Protein AF-A0A1Y4DHF7-F1 (afdb_monomer_lite)

pLDDT: mean 82.24, std 18.3, range [27.48, 97.81]

Secondary structure (DSSP, 8-state):
-----PPP-------THHHHHHHHHHHHHHHHHHHHHHHHHHTTTS-S--TTSPP-HHHHHHHHHHHHHHHHHHHHHHHHHHHHHHHHHHHHHHHHHHHHHHHHHHHHHHHHHHHHHHHHHHHHHHHHHHHHHHHTT-B-TTS-B--HHHHHHHHHHH------S-HHHHHHHHHHHHHHHTGGGHHHHHHHHHHHHHHHHHHHTS---HHHHHHHHHHHHTT--HHHHHHHHHHHHSGGGGGGHHHHHHTTGGGG--GGGSGGGGGGBGGGTSSB-GGGHHHHHHHHHHHHHHHHHHHHHHHHHSS-EEEEEEETTTEEEEEEE-TTS-EEEEEEEE--S--TT---HHHHHHHHS-HHHHHHHHHHHHHHHHTSGGGGTTT-TTTS-TTTSPEE---EEE--TT-TT-SEEEEEEEE-SSPPP-SHHHHHS-----------------------

Foldseek 3Di:
DDDDDDDPPDPPPPPCVVVVVVVVVVVVVVLVVVLVVVVVVLCVPDDPDDPPDDDPPVSVVVNVVVCCVSVVVVVVVVVVVVVVVVVVVVVVVVVVVVVVVVVVVVVVVVVVVVVLVVVLVVVLVVLVVQLVVLQQVDADPVRHTDGLQNNLLNLLLPQDAADPDPLVVSLVVLLVSSCVSCVVCVVSLLSNLVSVLVSLVSLVPRPDDPVVSLVSLVVVLVPADLSNLLSLSSLCLDPNNVSVLVSCQVSVSNLQHLVCSRSSNVCCEVNNPRQQDPVCSNVVSNVLSVVLVVLQVQLVCLQVPLAKDKDWDDQALFWIWIWIAHSQQFKIKIKIFGQDPDCPPRPRPVSVRVNRGDPVSVQVCVVSSVCCQFCCQSHCPQQNPPPDDPVFHKDKDRWDWDQDPPDNRGRIMTMIMIGGPHRTDRGPVCVVDPPDPPPPPDDDPDDDDDDDDDDD

Sequence (456 aa):
MASEIKPQNGHQTERPLSFLGRHLNWTIIALIVLLLLCAVAFFWKSPLFCWDCAIDAGRWGQFGDFVGGTLGTFLTFLSIVLLYKTFEAQREANELTRLSNAQIDEENKLQVEWEKGRQFEEKFHTLLALYREAAHAYKDRNGNPCTVDEFVIETLTVCEFNNRDKYLKSTNAACRTFFANVRGSLPTINTHMRLLYQLLSLLSESELDEKSERVYAKSLRGQLSDMELVLIRYNCWRKVGENMRPLVAKYNIMKHLPLLNLLEYRKYTEMGGGSIPNDYIGLLSDELVLWRREISHLFKMACDTDEQQEQVMSYGSLFDVKFSVSDDCRDYEIMLIQKKNSKVGIKDEVAKLLFDISDEDMKGLLSEFHREVFDLANFNEWNNIEDLEQSEKPTYGSISIEHPSGIRECYKRISFNVKGNKPLNVSYYQVEFPKAEPQDDELVAEECFGNESIID

Radius of gyration: 44.73 Å; chains: 1; bounding box: 103×54×133 Å

Structure (mmCIF, N/CA/C/O backbone):
data_AF-A0A1Y4DHF7-F1
#
_entry.id   AF-A0A1Y4DHF7-F1
#
loop_
_atom_site.group_PDB
_atom_site.id
_atom_site.type_symbol
_atom_site.label_atom_id
_atom_site.label_alt_id
_atom_site.label_comp_id
_atom_site.label_asym_id
_atom_site.label_entity_id
_atom_site.label_seq_id
_atom_site.pdbx_PDB_ins_code
_atom_site.Cartn_x
_atom_site.Cartn_y
_atom_site.Cartn_z
_atom_site.occupancy
_atom_site.B_iso_or_equiv
_atom_site.auth_seq_id
_atom_site.auth_comp_id
_atom_site.auth_asym_id
_atom_site.auth_atom_id
_atom_site.pdbx_PDB_model_num
ATOM 1 N N . MET A 1 1 ? 30.268 -18.643 -16.684 1.00 37.53 1 MET A N 1
ATOM 2 C CA . MET A 1 1 ? 30.472 -19.796 -17.585 1.00 37.53 1 MET A CA 1
ATOM 3 C C . MET A 1 1 ? 30.902 -19.249 -18.934 1.00 37.53 1 MET A C 1
ATOM 5 O O . MET A 1 1 ? 30.054 -18.807 -19.691 1.00 37.53 1 MET A O 1
ATOM 9 N N . ALA A 1 2 ? 32.208 -19.176 -19.187 1.00 36.00 2 ALA A N 1
ATOM 10 C CA . ALA A 1 2 ? 32.733 -18.805 -20.496 1.00 36.00 2 ALA A CA 1
ATOM 11 C C . ALA A 1 2 ? 32.876 -20.096 -21.307 1.00 36.00 2 ALA A C 1
ATOM 13 O O . ALA A 1 2 ? 33.770 -20.896 -21.040 1.00 36.00 2 ALA A O 1
ATOM 14 N N . SER A 1 3 ? 31.935 -20.353 -22.213 1.00 33.53 3 SER A N 1
ATOM 15 C CA . SER A 1 3 ? 32.041 -21.457 -23.162 1.00 33.53 3 SER A CA 1
ATOM 16 C C . SER A 1 3 ? 33.001 -21.054 -24.276 1.00 33.53 3 SER A C 1
ATOM 18 O O . SER A 1 3 ? 32.707 -20.151 -25.059 1.00 33.53 3 SER A O 1
ATOM 20 N N . GLU A 1 4 ? 34.145 -21.731 -24.327 1.00 35.97 4 GLU A N 1
ATOM 21 C CA . GLU A 1 4 ? 35.061 -21.727 -25.462 1.00 35.97 4 GLU A CA 1
ATOM 22 C C . GLU A 1 4 ? 34.300 -22.050 -26.753 1.00 35.97 4 GLU A C 1
ATOM 24 O O . GLU A 1 4 ? 33.707 -23.121 -26.909 1.00 35.97 4 GLU A O 1
ATOM 29 N N . ILE A 1 5 ? 34.333 -21.114 -27.698 1.00 36.91 5 ILE A N 1
ATOM 30 C CA . ILE A 1 5 ? 33.835 -21.322 -29.052 1.00 36.91 5 ILE A CA 1
ATOM 31 C C . ILE A 1 5 ? 34.838 -22.240 -29.759 1.00 36.91 5 ILE A C 1
ATOM 33 O O . ILE A 1 5 ? 35.915 -21.814 -30.175 1.00 36.91 5 ILE A O 1
ATOM 37 N N . LYS A 1 6 ? 34.492 -23.526 -29.887 1.00 33.28 6 LYS A N 1
ATOM 38 C CA . LYS A 1 6 ? 35.169 -24.440 -30.816 1.00 33.28 6 LYS A CA 1
ATOM 39 C C . LYS A 1 6 ? 34.969 -23.925 -32.247 1.00 33.28 6 LYS A C 1
ATOM 41 O O . LYS A 1 6 ? 33.822 -23.687 -32.630 1.00 33.28 6 LYS A O 1
ATOM 46 N N . PRO A 1 7 ? 36.024 -23.825 -33.072 1.00 32.12 7 PRO A N 1
ATOM 47 C CA . PRO A 1 7 ? 35.845 -23.554 -34.488 1.00 32.12 7 PRO A CA 1
ATOM 48 C C . PRO A 1 7 ? 35.156 -24.764 -35.127 1.00 32.12 7 PRO A C 1
ATOM 50 O O . PRO A 1 7 ? 35.644 -25.893 -35.038 1.00 32.12 7 PRO A O 1
ATOM 53 N N . GLN A 1 8 ? 33.991 -24.540 -35.737 1.00 36.97 8 GLN A N 1
ATOM 54 C CA . GLN A 1 8 ? 33.349 -25.547 -36.572 1.00 36.97 8 GLN A CA 1
ATOM 55 C C . GLN A 1 8 ? 34.284 -25.906 -37.730 1.00 36.97 8 GLN A C 1
ATOM 57 O O . GLN A 1 8 ? 34.798 -25.036 -38.433 1.00 36.97 8 GLN A O 1
ATOM 62 N N . ASN A 1 9 ? 34.490 -27.211 -37.907 1.00 37.25 9 ASN A N 1
ATOM 63 C CA . ASN A 1 9 ? 35.179 -27.806 -39.041 1.00 37.25 9 ASN A CA 1
ATOM 64 C C . ASN A 1 9 ? 34.478 -27.390 -40.340 1.00 37.25 9 ASN A C 1
ATOM 66 O O . ASN A 1 9 ? 33.489 -27.999 -40.745 1.00 37.25 9 ASN A O 1
ATOM 70 N N . GLY A 1 10 ? 34.999 -26.353 -40.992 1.00 31.62 10 GLY A N 1
ATOM 71 C CA . GLY A 1 10 ? 34.633 -26.023 -42.358 1.00 31.62 10 GLY A CA 1
ATOM 72 C C . GLY A 1 10 ? 35.025 -27.181 -43.267 1.00 31.62 10 GLY A C 1
ATOM 73 O O . GLY A 1 10 ? 36.198 -27.556 -43.332 1.00 31.62 10 GLY A O 1
ATOM 74 N N . HIS A 1 11 ? 34.038 -27.749 -43.958 1.00 35.88 11 HIS A N 1
ATOM 75 C CA . HIS A 1 11 ? 34.257 -28.586 -45.127 1.00 35.88 11 HIS A CA 1
ATOM 76 C C . HIS A 1 11 ? 35.340 -27.941 -46.002 1.00 35.88 11 HIS A C 1
ATOM 78 O O . HIS A 1 11 ? 35.167 -26.833 -46.508 1.00 35.88 11 HIS A O 1
ATOM 84 N N . GLN A 1 12 ? 36.460 -28.642 -46.186 1.00 38.84 12 GLN A N 1
ATOM 85 C CA . GLN A 1 12 ? 37.405 -28.365 -47.262 1.00 38.84 12 GLN A CA 1
ATOM 86 C C . GLN A 1 12 ? 36.722 -28.700 -48.594 1.00 38.84 12 GLN A C 1
ATOM 88 O O . GLN A 1 12 ? 37.008 -29.710 -49.227 1.00 38.84 12 GLN A O 1
ATOM 93 N N . THR A 1 13 ? 35.788 -27.861 -49.033 1.00 39.22 13 THR A N 1
ATOM 94 C CA . THR A 1 13 ? 35.526 -27.702 -50.460 1.00 39.22 13 THR A CA 1
ATOM 95 C C . THR A 1 13 ? 36.787 -27.089 -51.039 1.00 39.22 13 THR A C 1
ATOM 97 O O . THR A 1 13 ? 37.113 -25.936 -50.747 1.00 39.22 13 THR A O 1
ATOM 100 N N . GLU A 1 14 ? 37.549 -27.893 -51.781 1.00 40.44 14 GLU A N 1
ATOM 101 C CA . GLU A 1 14 ? 38.684 -27.426 -52.567 1.00 40.44 14 GLU A CA 1
ATOM 102 C C . GLU A 1 14 ? 38.293 -26.125 -53.272 1.00 40.44 14 GLU A C 1
ATOM 104 O O . GLU A 1 14 ? 37.372 -26.092 -54.091 1.00 40.44 14 GLU A O 1
ATOM 109 N N . ARG A 1 15 ? 38.942 -25.017 -52.895 1.00 45.00 15 ARG A N 1
ATOM 110 C CA . ARG A 1 15 ? 38.626 -23.712 -53.474 1.00 45.00 15 ARG A CA 1
ATOM 111 C C . ARG A 1 15 ? 38.821 -23.810 -54.995 1.00 45.00 15 ARG A C 1
ATOM 113 O O . ARG A 1 15 ? 39.913 -24.199 -55.421 1.00 45.00 15 ARG A O 1
ATOM 120 N N . PRO A 1 16 ? 37.875 -23.333 -55.825 1.00 46.91 16 PRO A N 1
ATOM 121 C CA . PRO A 1 16 ? 38.015 -23.294 -57.289 1.00 46.91 16 PRO A CA 1
ATOM 122 C C . PRO A 1 16 ? 39.190 -22.413 -57.772 1.00 46.91 16 PRO A C 1
ATOM 124 O O . PRO A 1 16 ? 39.477 -22.334 -58.967 1.00 46.91 16 PRO A O 1
ATOM 127 N N . LEU A 1 17 ? 39.899 -21.762 -56.841 1.00 46.59 17 LEU A N 1
ATOM 128 C CA . LEU A 1 17 ? 41.127 -21.003 -57.064 1.00 46.59 17 LEU A CA 1
ATOM 129 C C . LEU A 1 17 ? 42.261 -21.848 -57.679 1.00 46.59 17 LEU A C 1
ATOM 131 O O . LEU A 1 17 ? 43.033 -21.323 -58.480 1.00 46.59 17 LEU A O 1
ATOM 135 N N . SER A 1 18 ? 42.367 -23.141 -57.345 1.00 52.00 18 SER A N 1
ATOM 136 C CA . SER A 1 18 ? 43.465 -24.004 -57.823 1.00 52.00 18 SER A CA 1
ATOM 137 C C . SER A 1 18 ? 43.284 -24.475 -59.272 1.00 52.00 18 SER A C 1
ATOM 139 O O . SER A 1 18 ? 44.271 -24.709 -59.972 1.00 52.00 18 SER A O 1
ATOM 141 N N . PHE A 1 19 ? 42.036 -24.578 -59.738 1.00 52.19 19 PHE A N 1
ATOM 142 C CA . PHE A 1 19 ? 41.693 -24.994 -61.097 1.00 52.19 19 PHE A CA 1
ATOM 143 C C . PHE A 1 19 ? 41.923 -23.850 -62.094 1.00 52.19 19 PHE A C 1
ATOM 145 O O . PHE A 1 19 ? 42.627 -24.015 -63.090 1.00 52.19 19 PHE A O 1
ATOM 152 N N . LEU A 1 20 ? 41.433 -22.646 -61.782 1.00 54.75 20 LEU A N 1
ATOM 153 C CA . LEU A 1 20 ? 41.546 -21.488 -62.675 1.00 54.75 20 LEU A CA 1
ATOM 154 C C . LEU A 1 20 ? 42.985 -20.962 -62.799 1.00 54.75 20 LEU A C 1
ATOM 156 O O . LEU A 1 20 ? 43.418 -20.636 -63.900 1.00 54.75 20 LEU A O 1
ATOM 160 N N . GLY A 1 21 ? 43.754 -20.939 -61.703 1.00 60.59 21 GLY A N 1
ATOM 161 C CA . GLY A 1 21 ? 45.168 -20.538 -61.737 1.00 60.59 21 GLY A CA 1
ATOM 162 C C . GLY A 1 21 ? 46.035 -21.487 -62.573 1.00 60.59 21 GLY A C 1
ATOM 163 O O . GLY A 1 21 ? 46.952 -21.051 -63.268 1.00 60.59 21 GLY A O 1
ATOM 164 N N . ARG A 1 22 ? 45.699 -22.784 -62.582 1.00 59.19 22 ARG A N 1
ATOM 165 C CA . ARG A 1 22 ? 46.377 -23.786 -63.413 1.00 59.19 22 ARG A CA 1
ATOM 166 C C . ARG A 1 22 ? 46.102 -23.540 -64.899 1.00 59.19 22 ARG A C 1
ATOM 168 O O . ARG A 1 22 ? 47.039 -23.580 -65.687 1.00 59.19 22 ARG A O 1
ATOM 175 N N . HIS A 1 23 ? 44.863 -23.215 -65.274 1.00 65.31 23 HIS A N 1
ATOM 176 C CA . HIS A 1 23 ? 44.493 -22.904 -66.661 1.00 65.31 23 HIS A CA 1
ATOM 177 C C . HIS A 1 23 ? 44.976 -21.527 -67.137 1.00 65.31 23 HIS A C 1
ATOM 179 O O . HIS A 1 23 ? 45.352 -21.397 -68.301 1.00 65.31 23 HIS A O 1
ATOM 185 N N . LEU A 1 24 ? 45.064 -20.535 -66.248 1.00 68.31 24 LEU A N 1
ATOM 186 C CA . LEU A 1 24 ? 45.599 -19.210 -66.568 1.00 68.31 24 LEU A CA 1
ATOM 187 C C . LEU A 1 24 ? 47.053 -19.295 -67.066 1.00 68.31 24 LEU A C 1
ATOM 189 O O . LEU A 1 24 ? 47.391 -18.718 -68.099 1.00 68.31 24 LEU A O 1
ATOM 193 N N . ASN A 1 25 ? 47.885 -20.112 -66.415 1.00 71.12 25 ASN A N 1
ATOM 194 C CA . ASN A 1 25 ? 49.271 -20.338 -66.837 1.00 71.12 25 ASN A CA 1
ATOM 195 C C . ASN A 1 25 ? 49.364 -20.959 -68.242 1.00 71.12 25 ASN A C 1
ATOM 197 O O . ASN A 1 25 ? 50.170 -20.515 -69.057 1.00 71.12 25 ASN A O 1
ATOM 201 N N . TRP A 1 26 ? 48.503 -21.930 -68.566 1.00 71.75 26 TRP A N 1
ATOM 202 C CA . TRP A 1 26 ? 48.449 -22.530 -69.906 1.00 71.75 26 TRP A CA 1
ATOM 203 C C . TRP A 1 26 ? 47.971 -21.543 -70.979 1.00 71.75 26 TRP A C 1
ATOM 205 O O . TRP A 1 26 ? 48.506 -21.551 -72.086 1.00 71.75 26 TRP A O 1
ATOM 215 N N . THR A 1 27 ? 47.023 -20.655 -70.659 1.00 70.25 27 THR A N 1
ATOM 216 C CA . THR A 1 27 ? 46.568 -19.614 -71.600 1.00 70.25 27 THR A CA 1
ATOM 217 C C . THR A 1 27 ? 47.642 -18.564 -71.890 1.00 70.25 27 THR A C 1
ATOM 219 O O . THR A 1 27 ? 47.784 -18.147 -73.037 1.00 70.25 27 THR A O 1
ATOM 222 N N . ILE A 1 28 ? 48.453 -18.195 -70.892 1.00 73.12 28 ILE A N 1
ATOM 223 C CA . ILE A 1 28 ? 49.596 -17.285 -71.068 1.00 73.12 28 ILE A CA 1
ATOM 224 C C . ILE A 1 28 ? 50.657 -17.935 -71.967 1.00 73.12 28 ILE A C 1
ATOM 226 O O . ILE A 1 28 ? 51.155 -17.300 -72.894 1.00 73.12 28 ILE A O 1
ATOM 230 N N . ILE A 1 29 ? 50.964 -19.218 -71.745 1.00 78.12 29 ILE A N 1
ATOM 231 C CA . ILE A 1 29 ? 51.913 -19.972 -72.578 1.00 78.12 29 ILE A CA 1
ATOM 232 C C . ILE A 1 29 ? 51.409 -20.071 -74.025 1.00 78.12 29 ILE A C 1
ATOM 234 O O . ILE A 1 29 ? 52.171 -19.814 -74.956 1.00 78.12 29 ILE A O 1
ATOM 238 N N . ALA A 1 30 ? 50.126 -20.377 -74.232 1.00 75.44 30 ALA A N 1
ATOM 239 C CA . ALA A 1 30 ? 49.526 -20.443 -75.564 1.00 75.44 30 ALA A CA 1
ATOM 240 C C . ALA A 1 30 ? 49.574 -19.090 -76.302 1.00 75.44 30 ALA A C 1
ATOM 242 O O . ALA A 1 30 ? 49.862 -19.058 -77.498 1.00 75.44 30 ALA A O 1
ATOM 243 N N . LEU A 1 31 ? 49.366 -17.974 -75.593 1.00 73.88 31 LEU A N 1
ATOM 244 C CA . LEU A 1 31 ? 49.475 -16.620 -76.147 1.00 73.88 31 LEU A CA 1
ATOM 245 C C . LEU A 1 31 ? 50.912 -16.284 -76.574 1.00 73.88 31 LEU A C 1
ATOM 247 O O . LEU A 1 31 ? 51.122 -15.736 -77.655 1.00 73.88 31 LEU A O 1
ATOM 251 N N . ILE A 1 32 ? 51.902 -16.635 -75.747 1.00 77.38 32 ILE A N 1
ATOM 252 C CA . ILE A 1 32 ? 53.325 -16.430 -76.054 1.00 77.38 32 ILE A CA 1
ATOM 253 C C . ILE A 1 32 ? 53.720 -17.231 -77.298 1.00 77.38 32 ILE A C 1
ATOM 255 O O . ILE A 1 32 ? 54.396 -16.702 -78.179 1.00 77.38 32 ILE A O 1
ATOM 259 N N . VAL A 1 33 ? 53.264 -18.481 -77.403 1.00 78.75 33 VAL A N 1
ATOM 260 C CA . VAL A 1 33 ? 53.519 -19.345 -78.566 1.00 78.75 33 VAL A CA 1
ATOM 261 C C . VAL A 1 33 ? 52.843 -18.801 -79.829 1.00 78.75 33 VAL A C 1
ATOM 263 O O . VAL A 1 33 ? 53.464 -18.801 -80.891 1.00 78.75 33 VAL A O 1
ATOM 266 N N . LEU A 1 34 ? 51.615 -18.284 -79.727 1.00 75.75 34 LEU A N 1
ATOM 267 C CA . LEU A 1 34 ? 50.904 -17.646 -80.839 1.00 75.75 34 LEU A CA 1
ATOM 268 C C . LEU A 1 34 ? 51.626 -16.375 -81.322 1.00 75.75 34 LEU A C 1
ATOM 270 O O . LEU A 1 34 ? 51.841 -16.213 -82.520 1.00 75.75 34 LEU A O 1
ATOM 274 N N . LEU A 1 35 ? 52.066 -15.511 -80.402 1.00 73.31 35 LEU A N 1
ATOM 275 C CA . LEU A 1 35 ? 52.858 -14.316 -80.723 1.00 73.31 35 LEU A CA 1
ATOM 276 C C . LEU A 1 35 ? 54.194 -14.676 -81.392 1.00 73.31 35 LEU A C 1
ATOM 278 O O . LEU A 1 35 ? 54.585 -14.023 -82.357 1.00 73.31 35 LEU A O 1
ATOM 282 N N . LEU A 1 36 ? 54.863 -15.738 -80.930 1.00 73.81 36 LEU A N 1
ATOM 283 C CA . LEU A 1 36 ? 56.094 -16.266 -81.532 1.00 73.81 36 LEU A CA 1
ATOM 284 C C . LEU A 1 36 ? 55.864 -16.808 -82.948 1.00 73.81 36 LEU A C 1
ATOM 286 O O . LEU A 1 36 ? 56.624 -16.479 -83.855 1.00 73.81 36 LEU A O 1
ATOM 290 N N . LEU A 1 37 ? 54.810 -17.598 -83.162 1.00 70.69 37 LEU A N 1
ATOM 291 C CA . LEU A 1 37 ? 54.444 -18.118 -84.485 1.00 70.69 37 LEU A CA 1
ATOM 292 C C . LEU A 1 37 ? 54.114 -16.990 -85.470 1.00 70.69 37 LEU A C 1
ATOM 294 O O . LEU A 1 37 ? 54.525 -17.040 -86.629 1.00 70.69 37 LEU A O 1
ATOM 298 N N . CYS A 1 38 ? 53.429 -15.946 -85.012 1.00 65.69 38 CYS A N 1
ATOM 299 C CA . CYS A 1 38 ? 53.100 -14.786 -85.835 1.00 65.69 38 CYS A CA 1
ATOM 300 C C . CYS A 1 38 ? 54.312 -13.887 -86.108 1.00 65.69 38 CYS A C 1
ATOM 302 O O . CYS A 1 38 ? 54.440 -13.377 -87.219 1.00 65.69 38 CYS A O 1
ATOM 304 N N . ALA A 1 39 ? 55.247 -13.754 -85.161 1.00 67.75 39 ALA A N 1
ATOM 305 C CA . ALA A 1 39 ? 56.538 -13.114 -85.414 1.00 67.75 39 ALA A CA 1
ATOM 306 C C . ALA A 1 39 ? 57.329 -13.877 -86.491 1.00 67.75 39 ALA A C 1
ATOM 308 O O . ALA A 1 39 ? 57.835 -13.271 -87.432 1.00 67.75 39 ALA A O 1
ATOM 309 N N . VAL A 1 40 ? 57.368 -15.212 -86.420 1.00 68.94 40 VAL A N 1
ATOM 310 C CA . VAL A 1 40 ? 57.998 -16.062 -87.448 1.00 68.94 40 VAL A CA 1
ATOM 311 C C . VAL A 1 40 ? 57.313 -15.902 -88.812 1.00 68.94 40 VAL A C 1
ATOM 313 O O . VAL A 1 40 ? 58.001 -15.800 -89.826 1.00 68.94 40 VAL A O 1
ATOM 316 N N . ALA A 1 41 ? 55.980 -15.816 -88.853 1.00 64.62 41 ALA A N 1
ATOM 317 C CA . ALA A 1 41 ? 55.231 -15.551 -90.083 1.00 64.62 41 ALA A CA 1
ATOM 318 C C . ALA A 1 41 ? 55.496 -14.144 -90.657 1.00 64.62 41 ALA A C 1
ATOM 320 O O . ALA A 1 41 ? 55.590 -13.995 -91.872 1.00 64.62 41 ALA A O 1
ATOM 321 N N . PHE A 1 42 ? 55.687 -13.125 -89.812 1.00 63.03 42 PHE A N 1
ATOM 322 C CA . PHE A 1 42 ? 56.064 -11.765 -90.228 1.00 63.03 42 PHE A CA 1
ATOM 323 C C . PHE A 1 42 ? 57.474 -11.705 -90.844 1.00 63.03 42 PHE A C 1
ATOM 325 O O . PHE A 1 42 ? 57.710 -10.962 -91.79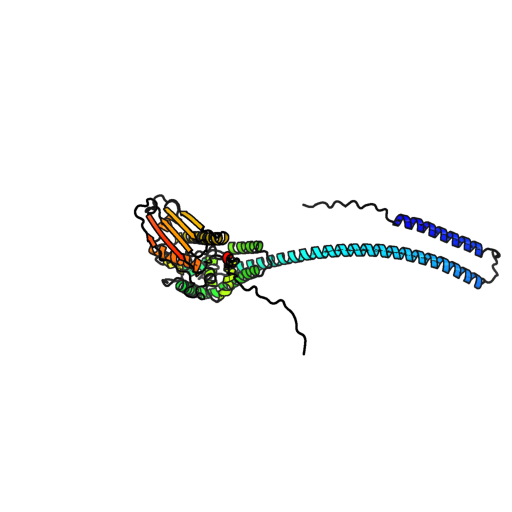7 1.00 63.03 42 PHE A O 1
ATOM 332 N N . PHE A 1 43 ? 58.405 -12.533 -90.357 1.00 62.16 43 PHE A N 1
ATOM 333 C CA . PHE A 1 43 ? 59.742 -12.693 -90.946 1.00 62.16 43 PHE A CA 1
ATOM 334 C C . PHE A 1 43 ? 59.772 -13.615 -92.176 1.00 62.16 43 PHE A C 1
ATOM 336 O O . PHE A 1 43 ? 60.800 -13.713 -92.856 1.00 62.16 43 PHE A O 1
ATOM 343 N N . TRP A 1 44 ? 58.661 -14.271 -92.515 1.00 59.66 44 TRP A N 1
ATOM 344 C CA . TRP A 1 44 ? 58.598 -15.175 -93.656 1.00 59.66 44 TRP A CA 1
ATOM 345 C C . TRP A 1 44 ? 58.656 -14.379 -94.972 1.00 59.66 44 TRP A C 1
ATOM 347 O O . TRP A 1 44 ? 57.719 -13.673 -95.334 1.00 59.66 44 TRP A O 1
ATOM 357 N N . LYS A 1 45 ? 59.773 -14.518 -95.706 1.00 50.88 45 LYS A N 1
ATOM 358 C CA . LYS A 1 45 ? 60.127 -13.789 -96.949 1.00 50.88 45 LYS A CA 1
ATOM 359 C C . LYS A 1 45 ? 60.469 -12.289 -96.808 1.00 50.88 45 LYS A C 1
ATOM 361 O O . LYS A 1 45 ? 60.364 -11.555 -97.791 1.00 50.88 45 LYS A O 1
ATOM 366 N N . SER A 1 46 ? 60.971 -11.834 -95.659 1.00 53.47 46 SER A N 1
ATOM 367 C CA . SER A 1 46 ? 61.619 -10.511 -95.552 1.00 53.47 46 SER A CA 1
ATOM 368 C C . SER A 1 46 ? 63.156 -10.650 -95.511 1.00 53.47 46 SER A C 1
ATOM 370 O O . SER A 1 46 ? 63.646 -11.556 -94.834 1.00 53.47 46 SER A O 1
ATOM 372 N N . PRO A 1 47 ? 63.948 -9.820 -96.225 1.00 55.81 47 PRO A N 1
ATOM 373 C CA . PRO A 1 47 ? 65.406 -9.837 -96.108 1.00 55.81 47 PRO A CA 1
ATOM 374 C C . PRO A 1 47 ? 65.824 -9.429 -94.689 1.00 55.81 47 PRO A C 1
ATOM 376 O O . PRO A 1 47 ? 65.350 -8.437 -94.143 1.00 55.81 47 PRO A O 1
ATOM 379 N N . LEU A 1 48 ? 66.703 -10.230 -94.090 1.00 51.38 48 LEU A N 1
ATOM 380 C CA . LEU A 1 48 ? 66.929 -10.289 -92.645 1.00 51.38 48 LEU A CA 1
ATOM 381 C C . LEU A 1 48 ? 67.599 -9.061 -92.008 1.00 51.38 48 LEU A C 1
ATOM 383 O O . LEU A 1 48 ? 67.684 -9.052 -90.790 1.00 51.38 48 LEU A O 1
ATOM 387 N N . PHE A 1 49 ? 68.063 -8.057 -92.763 1.00 50.84 49 PHE A N 1
ATOM 388 C CA . PHE A 1 49 ? 68.598 -6.784 -92.243 1.00 50.84 49 PHE A CA 1
ATOM 389 C C . PHE A 1 49 ? 69.029 -5.882 -93.419 1.00 50.84 49 PHE A C 1
ATOM 391 O O . PHE A 1 49 ? 69.828 -6.313 -94.247 1.00 50.84 49 PHE A O 1
ATOM 398 N N . CYS A 1 50 ? 68.553 -4.633 -93.496 1.00 50.16 50 CYS A N 1
ATOM 399 C CA . CYS A 1 50 ? 69.083 -3.613 -94.414 1.00 50.16 50 CYS A CA 1
ATOM 400 C C . CYS A 1 50 ? 68.979 -2.237 -93.732 1.00 50.16 50 CYS A C 1
ATOM 402 O O . CYS A 1 50 ? 67.872 -1.766 -93.489 1.00 50.16 50 CYS A O 1
ATOM 404 N N . TRP A 1 51 ? 70.113 -1.614 -93.386 1.00 52.66 51 TRP A N 1
ATOM 405 C CA . TRP A 1 51 ? 70.163 -0.363 -92.599 1.00 52.66 51 TRP A CA 1
ATOM 406 C C . TRP A 1 51 ? 69.750 0.901 -93.378 1.00 52.66 51 TRP A C 1
ATOM 408 O O . TRP A 1 51 ? 69.520 1.933 -92.760 1.00 52.66 51 TRP A O 1
ATOM 418 N N . ASP A 1 52 ? 69.586 0.799 -94.702 1.00 51.22 52 ASP A N 1
ATOM 419 C CA . ASP A 1 52 ? 69.241 1.918 -95.598 1.00 51.22 52 ASP A CA 1
ATOM 420 C C . ASP A 1 52 ? 67.831 1.813 -96.220 1.00 51.22 52 ASP A C 1
ATOM 422 O O . ASP A 1 52 ? 67.515 2.500 -97.191 1.00 51.22 52 ASP A O 1
ATOM 426 N N . CYS A 1 53 ? 66.956 0.944 -95.702 1.00 56.97 53 CYS A N 1
ATOM 427 C CA . CYS A 1 53 ? 65.571 0.836 -96.177 1.00 56.97 53 CYS A CA 1
ATOM 428 C C . CYS A 1 53 ? 64.605 1.591 -95.257 1.00 56.97 53 CYS A C 1
ATOM 430 O O . CYS A 1 53 ? 64.589 1.371 -94.047 1.00 56.97 53 CYS A O 1
ATOM 432 N N . ALA A 1 54 ? 63.758 2.446 -95.838 1.00 59.41 54 ALA A N 1
ATOM 433 C CA . ALA A 1 54 ? 62.661 3.074 -95.111 1.00 59.41 54 ALA A CA 1
ATOM 434 C C . ALA A 1 54 ? 61.714 1.990 -94.569 1.00 59.41 54 ALA A C 1
ATOM 436 O O . ALA A 1 54 ? 61.313 1.086 -95.304 1.00 59.41 54 ALA A O 1
ATOM 437 N N . ILE A 1 55 ? 61.369 2.077 -93.282 1.00 61.53 55 ILE A N 1
ATOM 438 C CA . ILE A 1 55 ? 60.387 1.189 -92.654 1.00 61.53 55 ILE A CA 1
ATOM 439 C C . ILE A 1 55 ? 59.080 1.308 -93.446 1.00 61.53 55 ILE A C 1
ATOM 441 O O . ILE A 1 55 ? 58.518 2.398 -93.550 1.00 61.53 55 ILE A O 1
ATOM 445 N N . ASP A 1 56 ? 58.601 0.196 -94.011 1.00 66.19 56 ASP A N 1
ATOM 446 C CA . ASP A 1 56 ? 57.303 0.147 -94.682 1.00 66.19 56 ASP A CA 1
ATOM 447 C C . ASP A 1 56 ? 56.206 0.369 -93.633 1.00 66.19 56 ASP A C 1
ATOM 449 O O . ASP A 1 56 ? 55.827 -0.537 -92.882 1.00 66.19 56 ASP A O 1
ATOM 453 N N . ALA A 1 57 ? 55.731 1.614 -93.564 1.00 69.50 57 ALA A N 1
ATOM 454 C CA . ALA A 1 57 ? 54.716 2.058 -92.621 1.00 69.50 57 ALA A CA 1
ATOM 455 C C . ALA A 1 57 ? 53.431 1.215 -92.700 1.00 69.50 57 ALA A C 1
ATOM 457 O O . ALA A 1 57 ? 52.766 1.041 -91.681 1.00 69.50 57 ALA A O 1
ATOM 458 N N . GLY A 1 58 ? 53.102 0.635 -93.864 1.00 72.88 58 GLY A N 1
ATOM 459 C CA . GLY A 1 58 ? 51.936 -0.234 -94.026 1.00 72.88 58 GLY A CA 1
ATOM 460 C C . GLY A 1 58 ? 52.108 -1.588 -93.338 1.00 72.88 58 GLY A C 1
ATOM 461 O O . GLY A 1 58 ? 51.214 -2.033 -92.620 1.00 72.88 58 GLY A O 1
ATOM 462 N N . ARG A 1 59 ? 53.275 -2.228 -93.487 1.00 68.88 59 ARG A N 1
ATOM 463 C CA . ARG A 1 59 ? 53.582 -3.507 -92.809 1.00 68.88 59 ARG A CA 1
ATOM 464 C C . ARG A 1 59 ? 53.749 -3.340 -91.304 1.00 68.88 59 ARG A C 1
ATOM 466 O O . ARG A 1 59 ? 53.315 -4.201 -90.542 1.00 68.88 59 ARG A O 1
ATOM 473 N N . TRP A 1 60 ? 54.359 -2.234 -90.879 1.00 72.69 60 TRP A N 1
ATOM 474 C CA . TRP A 1 60 ? 54.480 -1.903 -89.460 1.00 72.69 60 TRP A CA 1
ATOM 475 C C . TRP A 1 60 ? 53.111 -1.611 -88.829 1.00 72.69 60 TRP A C 1
ATOM 477 O O . TRP A 1 60 ? 52.840 -2.075 -87.723 1.00 72.69 60 TRP A O 1
ATOM 487 N N . GLY A 1 61 ? 52.219 -0.937 -89.567 1.00 74.12 61 GLY A N 1
ATOM 488 C CA . GLY A 1 61 ? 50.816 -0.753 -89.188 1.00 74.12 61 GLY A CA 1
ATOM 489 C C . GLY A 1 61 ? 50.072 -2.079 -89.016 1.00 74.12 61 GLY A C 1
ATOM 490 O O . GLY A 1 61 ? 49.520 -2.326 -87.952 1.00 74.12 61 GLY A O 1
ATOM 491 N N . GLN A 1 62 ? 50.157 -2.988 -89.994 1.00 75.88 62 GLN A N 1
ATOM 492 C CA . GLN A 1 62 ? 49.511 -4.312 -89.927 1.00 75.88 62 GLN A CA 1
ATOM 493 C C . GLN A 1 62 ? 50.023 -5.187 -88.771 1.00 75.88 62 GLN A C 1
ATOM 495 O O . GLN A 1 62 ? 49.256 -5.939 -88.168 1.00 75.88 62 GLN A O 1
ATOM 500 N N . PHE A 1 63 ? 51.314 -5.096 -88.440 1.00 73.50 63 PHE A N 1
ATOM 501 C CA . PHE A 1 63 ? 51.870 -5.763 -87.262 1.00 73.50 63 PHE A CA 1
ATOM 502 C C . PHE A 1 63 ? 51.328 -5.156 -85.961 1.00 73.50 63 PHE A C 1
ATOM 504 O O . PHE A 1 63 ? 50.927 -5.893 -85.059 1.00 73.50 63 PHE A O 1
ATOM 511 N N . GLY A 1 64 ? 51.266 -3.823 -85.886 1.00 76.06 64 GLY A N 1
ATOM 512 C CA . GLY A 1 64 ? 50.628 -3.103 -84.785 1.00 76.06 64 GLY A CA 1
ATOM 513 C C . GLY A 1 64 ? 49.164 -3.507 -84.593 1.00 76.06 64 GLY A C 1
ATOM 514 O O . GLY A 1 64 ? 48.764 -3.782 -83.464 1.00 76.06 64 GLY A O 1
ATOM 515 N N . ASP A 1 65 ? 48.402 -3.645 -85.681 1.00 77.88 65 ASP A N 1
ATOM 516 C CA . ASP A 1 65 ? 47.001 -4.084 -85.665 1.00 77.88 65 ASP A CA 1
ATOM 517 C C . ASP A 1 65 ? 46.854 -5.524 -85.150 1.00 77.88 65 ASP A C 1
ATOM 519 O O . ASP A 1 65 ? 45.962 -5.820 -84.353 1.00 77.88 65 ASP A O 1
ATOM 523 N N . PHE A 1 66 ? 47.756 -6.430 -85.543 1.00 75.25 66 PHE A N 1
ATOM 524 C CA . PHE A 1 66 ? 47.741 -7.820 -85.084 1.00 75.25 66 PHE A CA 1
ATOM 525 C C . PHE A 1 66 ? 48.101 -7.957 -83.599 1.00 75.25 66 PHE A C 1
ATOM 527 O O . PHE A 1 66 ? 47.398 -8.642 -82.845 1.00 75.25 66 PHE A O 1
ATOM 534 N N . VAL A 1 67 ? 49.191 -7.311 -83.168 1.00 76.69 67 VAL A N 1
ATOM 535 C CA . VAL A 1 67 ? 49.616 -7.314 -81.761 1.00 76.69 67 VAL A CA 1
ATOM 536 C C . VAL A 1 67 ? 48.553 -6.632 -80.908 1.00 76.69 67 VAL A C 1
ATOM 538 O O . VAL A 1 67 ? 48.159 -7.187 -79.885 1.00 76.69 67 VAL A O 1
ATOM 541 N N . GLY A 1 68 ? 48.030 -5.490 -81.355 1.00 78.44 68 GLY A N 1
ATOM 542 C CA . GLY A 1 68 ? 46.947 -4.766 -80.695 1.00 78.44 68 GLY A CA 1
ATOM 543 C C . GLY A 1 68 ? 45.667 -5.593 -80.576 1.00 78.44 68 GLY A C 1
ATOM 544 O O . GLY A 1 68 ? 45.095 -5.670 -79.491 1.00 78.44 68 GLY A O 1
ATOM 545 N N . GLY A 1 69 ? 45.250 -6.281 -81.643 1.00 81.25 69 GLY A N 1
ATOM 546 C CA . GLY A 1 69 ? 44.054 -7.129 -81.649 1.00 81.25 69 GLY A CA 1
ATOM 547 C C . GLY A 1 69 ? 44.187 -8.379 -80.776 1.00 81.25 69 GLY A C 1
ATOM 548 O O . GLY A 1 69 ? 43.289 -8.692 -79.991 1.00 81.25 69 GLY A O 1
ATOM 549 N N . THR A 1 70 ? 45.325 -9.075 -80.851 1.00 77.81 70 THR A N 1
ATOM 550 C CA . THR A 1 70 ? 45.573 -10.309 -80.083 1.00 77.81 70 THR A CA 1
ATOM 551 C C . THR A 1 70 ? 45.769 -10.009 -78.599 1.00 77.81 70 THR A C 1
ATOM 553 O O . THR A 1 70 ? 45.124 -10.625 -77.746 1.00 77.81 70 THR A O 1
ATOM 556 N N . LEU A 1 71 ? 46.618 -9.026 -78.279 1.00 79.56 71 LEU A N 1
ATOM 557 C CA . LEU A 1 71 ? 46.864 -8.605 -76.902 1.00 79.56 71 LEU A CA 1
ATOM 558 C C . LEU A 1 71 ? 45.612 -7.965 -76.297 1.00 79.56 71 LEU A C 1
ATOM 560 O O . LEU A 1 71 ? 45.263 -8.279 -75.163 1.00 79.56 71 LEU A O 1
ATOM 564 N N . GLY A 1 72 ? 44.896 -7.136 -77.061 1.00 84.19 72 GLY A N 1
ATOM 565 C CA . GLY A 1 72 ? 43.637 -6.528 -76.636 1.00 84.19 72 GLY A CA 1
ATOM 566 C C . GLY A 1 72 ? 42.569 -7.569 -76.302 1.00 84.19 72 GLY A C 1
ATOM 567 O O . GLY A 1 72 ? 41.935 -7.477 -75.251 1.00 84.19 72 GLY A O 1
ATOM 568 N N . THR A 1 73 ? 42.418 -8.611 -77.125 1.00 86.31 73 THR A N 1
ATOM 569 C CA . THR A 1 73 ? 41.458 -9.704 -76.872 1.00 86.31 73 THR A CA 1
ATOM 570 C C . THR A 1 73 ? 41.838 -10.519 -75.634 1.00 86.31 73 THR A C 1
ATOM 572 O O . THR A 1 73 ? 40.978 -10.824 -74.807 1.00 86.31 73 THR A O 1
ATOM 575 N N . PHE A 1 74 ? 43.126 -10.828 -75.451 1.00 81.62 74 PHE A N 1
ATOM 576 C CA . PHE A 1 74 ? 43.610 -11.542 -74.265 1.00 81.62 74 PHE A CA 1
ATOM 577 C C . PHE A 1 74 ? 43.428 -10.731 -72.978 1.00 81.62 74 PHE A C 1
ATOM 579 O O . PHE A 1 74 ? 42.922 -11.257 -71.987 1.00 81.62 74 PHE A O 1
ATOM 586 N N . LEU A 1 75 ? 43.794 -9.446 -72.997 1.00 84.06 75 LEU A N 1
ATOM 587 C CA . LEU A 1 75 ? 43.577 -8.548 -71.864 1.00 84.06 75 LEU A CA 1
ATOM 588 C C . LEU A 1 75 ? 42.085 -8.420 -71.549 1.00 84.06 75 LEU A C 1
ATOM 590 O O . LEU A 1 75 ? 41.719 -8.499 -70.384 1.00 84.06 75 LEU A O 1
ATOM 594 N N . THR A 1 76 ? 41.223 -8.333 -72.567 1.00 88.56 76 THR A N 1
ATOM 595 C CA . THR A 1 76 ? 39.761 -8.304 -72.386 1.00 88.56 76 THR A CA 1
ATOM 596 C C . THR A 1 76 ? 39.251 -9.583 -71.715 1.00 88.56 76 THR A C 1
ATOM 598 O O . THR A 1 76 ? 38.470 -9.510 -70.766 1.00 88.56 76 THR A O 1
ATOM 601 N N . PHE A 1 77 ? 39.720 -10.760 -72.143 1.00 84.88 77 PHE A N 1
ATOM 602 C CA . PHE A 1 77 ? 39.372 -12.032 -71.501 1.00 84.88 77 PHE A CA 1
ATOM 603 C C . PHE A 1 77 ? 39.835 -12.082 -70.038 1.00 84.88 77 PHE A C 1
ATOM 605 O O . PHE A 1 77 ? 39.058 -12.441 -69.152 1.00 84.88 77 PHE A O 1
ATOM 612 N N . LEU A 1 78 ? 41.073 -11.661 -69.765 1.00 84.00 78 LEU A N 1
ATOM 613 C CA . LEU A 1 78 ? 41.606 -11.581 -68.406 1.00 84.00 78 LEU A CA 1
ATOM 614 C C . LEU A 1 78 ? 40.796 -10.609 -67.536 1.00 84.00 78 LEU A C 1
ATOM 616 O O . LEU A 1 78 ? 40.478 -10.933 -66.392 1.00 84.00 78 LEU A O 1
ATOM 620 N N . SER A 1 79 ? 40.406 -9.454 -68.081 1.00 87.69 79 SER A N 1
ATOM 621 C CA . SER A 1 79 ? 39.546 -8.481 -67.404 1.00 87.69 79 SER A CA 1
ATOM 622 C C . SER A 1 79 ? 38.192 -9.077 -67.024 1.00 87.69 79 SER A C 1
ATOM 624 O O . SER A 1 79 ? 37.744 -8.855 -65.903 1.00 87.69 79 SER A O 1
ATOM 626 N N . ILE A 1 80 ? 37.564 -9.874 -67.896 1.00 90.44 80 ILE A N 1
ATOM 627 C CA . ILE A 1 80 ? 36.288 -10.548 -67.595 1.00 90.44 80 ILE A CA 1
ATOM 628 C C . ILE A 1 80 ? 36.456 -11.555 -66.448 1.00 90.44 80 ILE A C 1
ATOM 630 O O . ILE A 1 80 ? 35.626 -11.596 -65.540 1.00 90.44 80 ILE A O 1
ATOM 634 N N . VAL A 1 81 ? 37.538 -12.340 -66.446 1.00 85.38 81 VAL A N 1
ATOM 635 C CA . VAL A 1 81 ? 37.818 -13.316 -65.377 1.00 85.38 81 VAL A CA 1
ATOM 636 C C . VAL A 1 81 ? 38.060 -12.623 -64.034 1.00 85.38 81 VAL A C 1
ATOM 638 O O . VAL A 1 81 ? 37.517 -13.051 -63.013 1.00 85.38 81 VAL A O 1
ATOM 641 N N . LEU A 1 82 ? 38.849 -11.544 -64.026 1.00 85.06 82 LEU A N 1
ATOM 642 C CA . LEU A 1 82 ? 39.091 -10.746 -62.822 1.00 85.06 82 LEU A CA 1
ATOM 643 C C . LEU A 1 82 ? 37.798 -10.099 -62.319 1.00 85.06 82 LEU A C 1
ATOM 645 O O . LEU A 1 82 ? 37.507 -10.193 -61.131 1.00 85.06 82 LEU A O 1
ATOM 649 N N . LEU A 1 83 ? 36.988 -9.530 -63.216 1.00 91.94 83 LEU A N 1
ATOM 650 C CA . LEU A 1 83 ? 35.695 -8.937 -62.877 1.00 91.94 83 LEU A CA 1
ATOM 651 C C . LEU A 1 83 ? 34.743 -9.966 -62.257 1.00 91.94 83 LEU A C 1
ATOM 653 O O . LEU A 1 83 ? 34.116 -9.678 -61.241 1.00 91.94 83 LEU A O 1
ATOM 657 N N . TYR A 1 84 ? 34.669 -11.177 -62.819 1.00 90.25 84 TYR A N 1
ATOM 658 C CA . TYR A 1 84 ? 33.871 -12.264 -62.249 1.00 90.25 84 TYR A CA 1
ATOM 659 C C . TYR A 1 84 ? 34.331 -12.616 -60.829 1.00 90.25 84 TYR A C 1
ATOM 661 O O . TYR A 1 84 ? 33.507 -12.773 -59.931 1.00 90.25 84 TYR A O 1
ATOM 669 N N . LYS A 1 85 ? 35.647 -12.693 -60.599 1.00 84.25 85 LYS A N 1
ATOM 670 C CA . LYS A 1 85 ? 36.211 -12.963 -59.268 1.00 84.25 85 LYS A CA 1
ATOM 671 C C . LYS A 1 85 ? 35.919 -11.847 -58.273 1.00 84.25 85 LYS A C 1
ATOM 673 O O . LYS A 1 85 ? 35.563 -12.135 -57.132 1.00 84.25 85 LYS A O 1
ATOM 678 N N . THR A 1 86 ? 36.028 -10.594 -58.702 1.00 91.75 86 THR A N 1
ATOM 679 C CA . THR A 1 86 ? 35.629 -9.440 -57.892 1.00 91.75 86 THR A CA 1
ATOM 680 C C . THR A 1 86 ? 34.144 -9.509 -57.546 1.00 91.75 86 THR A C 1
ATOM 682 O O . THR A 1 86 ? 33.791 -9.306 -56.389 1.00 91.75 86 THR A O 1
ATOM 685 N N . PHE A 1 87 ? 33.283 -9.863 -58.503 1.00 94.19 87 PHE A N 1
ATOM 686 C CA . PHE A 1 87 ? 31.842 -9.991 -58.283 1.00 94.19 87 PHE A CA 1
ATOM 687 C C . PHE A 1 87 ? 31.486 -11.131 -57.317 1.00 94.19 87 PHE A C 1
ATOM 689 O O . PHE A 1 87 ? 30.645 -10.951 -56.441 1.00 94.19 87 PHE A O 1
ATOM 696 N N . GLU A 1 88 ? 32.146 -12.287 -57.431 1.00 91.56 88 GLU A N 1
ATOM 697 C CA . GLU A 1 88 ? 31.975 -13.423 -56.513 1.00 91.56 88 GLU A CA 1
ATOM 698 C C . GLU A 1 88 ? 32.343 -13.032 -55.073 1.00 91.56 88 GLU A C 1
ATOM 700 O O . GLU A 1 88 ? 31.528 -13.197 -54.164 1.00 91.56 88 GLU A O 1
ATOM 705 N N . ALA A 1 89 ? 33.519 -12.426 -54.878 1.00 91.81 89 ALA A N 1
ATOM 706 C CA . ALA A 1 89 ? 33.962 -11.951 -53.568 1.00 91.81 89 ALA A CA 1
ATOM 707 C C . ALA A 1 89 ? 33.051 -10.845 -53.004 1.00 91.81 89 ALA A C 1
ATOM 709 O O . ALA A 1 89 ? 32.755 -10.828 -51.811 1.00 91.81 89 ALA A O 1
ATOM 710 N N . GLN A 1 90 ? 32.565 -9.935 -53.855 1.00 91.44 90 GLN A N 1
ATOM 711 C CA . GLN A 1 90 ? 31.633 -8.880 -53.456 1.00 91.44 90 GLN A CA 1
ATOM 712 C C . GLN A 1 90 ? 30.270 -9.448 -53.046 1.00 91.44 90 GLN A C 1
ATOM 714 O O . GLN A 1 90 ? 29.678 -8.970 -52.080 1.00 91.44 90 GLN A O 1
ATOM 719 N N . ARG A 1 91 ? 29.774 -10.477 -53.743 1.00 94.50 91 ARG A N 1
ATOM 720 C CA . ARG A 1 91 ? 28.528 -11.164 -53.386 1.00 94.50 91 ARG A CA 1
ATOM 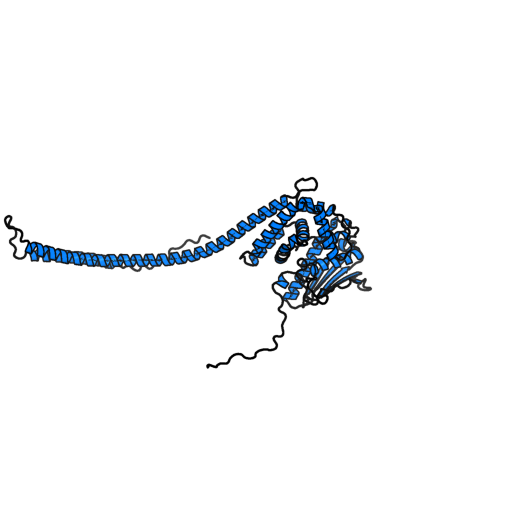721 C C . ARG A 1 91 ? 28.648 -11.852 -52.029 1.00 94.50 91 ARG A C 1
ATOM 723 O O . ARG A 1 91 ? 27.749 -11.701 -51.211 1.00 94.50 91 ARG A O 1
ATOM 730 N N . GLU A 1 92 ? 29.744 -12.566 -51.781 1.00 94.81 92 GLU A N 1
ATOM 731 C CA . GLU A 1 92 ? 29.996 -13.227 -50.494 1.00 94.81 92 GLU A CA 1
ATOM 732 C C . GLU A 1 92 ? 30.106 -12.213 -49.348 1.00 94.81 92 GLU A C 1
ATOM 734 O O . GLU A 1 92 ? 29.437 -12.364 -48.326 1.00 94.81 92 GLU A O 1
ATOM 739 N N . ALA A 1 93 ? 30.865 -11.129 -49.545 1.00 93.31 93 ALA A N 1
ATOM 740 C CA . ALA A 1 93 ? 30.957 -10.047 -48.567 1.00 93.31 93 ALA A CA 1
ATOM 741 C C . ALA A 1 93 ? 29.584 -9.407 -48.291 1.00 93.31 93 ALA A C 1
ATOM 743 O O . ALA A 1 93 ? 29.266 -9.112 -47.140 1.00 93.31 93 ALA A O 1
ATOM 744 N N . ASN A 1 94 ? 28.746 -9.233 -49.319 1.00 94.31 94 ASN A N 1
ATOM 745 C CA . ASN A 1 94 ? 27.400 -8.684 -49.162 1.00 94.31 94 ASN A CA 1
ATOM 746 C C . ASN A 1 94 ? 26.474 -9.632 -48.385 1.00 94.31 94 ASN A C 1
ATOM 748 O O . ASN A 1 94 ? 25.759 -9.180 -47.498 1.00 94.31 94 ASN A O 1
ATOM 752 N N . GLU A 1 95 ? 26.503 -10.939 -48.661 1.00 94.69 95 GLU A N 1
ATOM 753 C CA . GLU A 1 95 ? 25.724 -11.925 -47.894 1.00 94.69 95 GLU A CA 1
ATOM 754 C C . GLU A 1 95 ? 26.163 -11.974 -46.425 1.00 94.69 95 GLU A C 1
ATOM 756 O O . GLU A 1 95 ? 25.319 -11.905 -45.531 1.00 94.69 95 GLU A O 1
ATOM 761 N N . LEU A 1 96 ? 27.473 -11.991 -46.155 1.00 94.25 96 LEU A N 1
ATOM 762 C CA . LEU A 1 96 ? 27.990 -11.922 -44.785 1.00 94.25 96 LEU A CA 1
ATOM 763 C C . LEU A 1 96 ? 27.560 -10.627 -44.083 1.00 94.25 96 LEU A C 1
ATOM 765 O O . LEU A 1 96 ? 27.144 -10.663 -42.928 1.00 94.25 96 LEU A O 1
ATOM 769 N N . THR A 1 97 ? 27.595 -9.497 -44.792 1.00 93.81 97 THR A N 1
ATOM 770 C CA . THR A 1 97 ? 27.110 -8.211 -44.268 1.00 93.81 97 THR A CA 1
ATOM 771 C C . THR A 1 97 ? 25.622 -8.278 -43.929 1.00 93.81 97 THR A C 1
ATOM 773 O O . THR A 1 97 ? 25.220 -7.806 -42.873 1.00 93.81 97 THR A O 1
ATOM 776 N N . ARG A 1 98 ? 24.788 -8.903 -44.772 1.00 94.19 98 ARG A N 1
ATOM 777 C CA . ARG A 1 98 ? 23.348 -9.056 -44.497 1.00 94.19 98 ARG A CA 1
ATOM 778 C C . ARG A 1 98 ? 23.087 -9.915 -43.265 1.00 94.19 98 ARG A C 1
ATOM 780 O O . ARG A 1 98 ? 22.248 -9.541 -42.453 1.00 94.19 98 ARG A O 1
ATOM 787 N N . LEU A 1 99 ? 23.807 -11.028 -43.116 1.00 94.19 99 LEU A N 1
ATOM 788 C CA . LEU A 1 99 ? 23.700 -11.892 -41.938 1.00 94.19 99 LEU A CA 1
ATOM 789 C C . LEU A 1 99 ? 24.157 -11.167 -40.667 1.00 94.19 99 LEU A C 1
ATOM 791 O O . LEU A 1 99 ? 23.450 -11.201 -39.664 1.00 94.19 99 LEU A O 1
ATOM 795 N N . SER A 1 100 ? 25.288 -10.460 -40.725 1.00 94.19 100 SER A N 1
ATOM 796 C CA . SER A 1 100 ? 25.785 -9.658 -39.603 1.00 94.19 100 SER A CA 1
ATOM 797 C C . SER A 1 100 ? 24.819 -8.535 -39.231 1.00 94.19 100 SER A C 1
ATOM 799 O O . SER A 1 100 ? 24.584 -8.315 -38.050 1.00 94.19 100 SER A O 1
ATOM 801 N N . ASN A 1 101 ? 24.237 -7.840 -40.211 1.00 93.62 101 ASN A N 1
ATOM 802 C CA . ASN A 1 101 ? 23.257 -6.785 -39.956 1.00 93.62 101 ASN A CA 1
ATOM 803 C C . ASN A 1 101 ? 21.995 -7.349 -39.298 1.00 93.62 101 ASN A C 1
ATOM 805 O O . ASN A 1 101 ? 21.502 -6.760 -38.347 1.00 93.62 101 ASN A O 1
ATOM 809 N N . ALA A 1 102 ? 21.512 -8.512 -39.747 1.00 93.62 102 ALA A N 1
ATOM 810 C CA . ALA A 1 102 ? 20.361 -9.166 -39.129 1.00 93.62 102 ALA A CA 1
ATOM 811 C C . ALA A 1 102 ? 20.631 -9.563 -37.664 1.00 93.62 102 ALA A C 1
ATOM 813 O O . ALA A 1 102 ? 19.751 -9.405 -36.823 1.00 93.62 102 ALA A O 1
ATOM 814 N N . GLN A 1 103 ? 21.845 -10.034 -37.353 1.00 93.81 103 GLN A N 1
ATOM 815 C CA . GLN A 1 103 ? 22.259 -10.325 -35.974 1.00 93.81 103 GLN A CA 1
ATOM 816 C C . GLN A 1 103 ? 22.346 -9.054 -35.124 1.00 93.81 103 GLN A C 1
ATOM 818 O O . GLN A 1 103 ? 21.796 -9.011 -34.029 1.00 93.81 103 GLN A O 1
ATOM 823 N N . ILE A 1 104 ? 22.973 -8.000 -35.652 1.00 94.00 104 ILE A N 1
ATOM 824 C CA . ILE A 1 104 ? 23.071 -6.695 -34.985 1.00 94.00 104 ILE A CA 1
ATOM 825 C C . ILE A 1 104 ? 21.677 -6.116 -34.717 1.00 94.00 104 ILE A C 1
ATOM 827 O O . ILE A 1 104 ? 21.445 -5.553 -33.654 1.00 94.00 104 ILE A O 1
ATOM 831 N N . ASP A 1 105 ? 20.728 -6.268 -35.642 1.00 93.69 105 ASP A N 1
ATOM 832 C CA . ASP A 1 105 ? 19.351 -5.804 -35.456 1.00 93.69 105 ASP A CA 1
ATOM 833 C C . ASP A 1 105 ? 18.643 -6.529 -34.301 1.00 93.69 105 ASP A C 1
ATOM 835 O O . ASP A 1 105 ? 17.875 -5.909 -33.563 1.00 93.69 105 ASP A O 1
ATOM 839 N N . GLU A 1 106 ? 18.885 -7.829 -34.127 1.00 92.56 106 GLU A N 1
ATOM 840 C CA . GLU A 1 106 ? 18.346 -8.608 -33.008 1.00 92.56 106 GLU A CA 1
ATOM 841 C C . GLU A 1 106 ? 18.998 -8.206 -31.677 1.00 92.56 106 GLU A C 1
ATOM 843 O O . GLU A 1 106 ? 18.295 -7.924 -30.704 1.00 92.56 106 GLU A O 1
ATOM 848 N N . GLU A 1 107 ? 20.326 -8.080 -31.650 1.00 93.75 107 GLU A N 1
ATOM 849 C CA . GLU A 1 107 ? 21.073 -7.612 -30.476 1.00 93.75 107 GLU A CA 1
ATOM 850 C C . GLU A 1 107 ? 20.662 -6.191 -30.066 1.00 93.75 107 GLU A C 1
ATOM 852 O O . GLU A 1 107 ? 20.433 -5.926 -28.885 1.00 93.75 107 GLU A O 1
ATOM 857 N N . ASN A 1 108 ? 20.478 -5.289 -31.033 1.00 94.25 108 ASN A N 1
ATOM 858 C CA . ASN A 1 108 ? 20.020 -3.922 -30.794 1.00 94.25 108 ASN A CA 1
ATOM 859 C C . ASN A 1 108 ? 18.631 -3.890 -30.145 1.00 94.25 108 ASN A C 1
ATOM 861 O O . ASN A 1 108 ? 18.391 -3.058 -29.270 1.00 94.25 108 ASN A O 1
ATOM 865 N N . LYS A 1 109 ? 17.708 -4.783 -30.533 1.00 93.31 109 LYS A N 1
ATOM 866 C CA . LYS A 1 109 ? 16.376 -4.866 -29.904 1.00 93.31 109 LYS A CA 1
ATOM 867 C C . LYS A 1 109 ? 16.481 -5.253 -28.433 1.00 93.31 109 LYS A C 1
ATOM 869 O O . LYS A 1 109 ? 15.920 -4.558 -27.587 1.00 93.31 109 LYS A O 1
ATOM 874 N N . LEU A 1 110 ? 17.252 -6.298 -28.131 1.00 91.31 110 LEU A N 1
ATOM 875 C CA . LEU A 1 110 ? 17.499 -6.731 -26.752 1.00 91.31 110 LEU A CA 1
ATOM 876 C C . LEU A 1 110 ? 18.190 -5.631 -25.935 1.00 91.31 110 LEU A C 1
ATOM 878 O O . LEU A 1 110 ? 17.852 -5.408 -24.774 1.00 91.31 110 LEU A O 1
ATOM 882 N N . GLN A 1 111 ? 19.123 -4.897 -26.546 1.00 92.50 111 GLN A N 1
ATOM 883 C CA . GLN A 1 111 ? 19.800 -3.775 -25.902 1.00 92.50 111 GLN A CA 1
ATOM 884 C C . GLN A 1 111 ? 18.839 -2.624 -25.578 1.00 92.50 111 GLN A C 1
ATOM 886 O O . GLN A 1 111 ? 18.943 -2.039 -24.502 1.00 92.50 111 GLN A O 1
ATOM 891 N N . VAL A 1 112 ? 17.897 -2.297 -26.469 1.00 90.44 112 VAL A N 1
ATOM 892 C CA . VAL A 1 112 ? 16.877 -1.266 -26.216 1.00 90.44 112 VAL A CA 1
ATOM 893 C C . VAL A 1 112 ? 15.973 -1.664 -25.049 1.00 90.44 112 VAL A C 1
ATOM 895 O O . VAL A 1 112 ? 15.693 -0.829 -24.190 1.00 90.44 112 VAL A O 1
ATOM 898 N N . GLU A 1 113 ? 15.539 -2.923 -24.983 1.00 88.44 113 GLU A N 1
ATOM 899 C CA . GLU A 1 113 ? 14.732 -3.432 -23.864 1.00 88.44 113 GLU A CA 1
ATOM 900 C C . GLU A 1 113 ? 15.503 -3.389 -22.539 1.00 88.44 113 GLU A C 1
ATOM 902 O O . GLU A 1 113 ? 14.990 -2.888 -21.535 1.00 88.44 113 GLU A O 1
ATOM 907 N N . TRP A 1 114 ? 16.763 -3.828 -22.546 1.00 88.88 114 TRP A N 1
ATOM 908 C CA . TRP A 1 114 ? 17.641 -3.749 -21.379 1.00 88.88 114 TRP A CA 1
ATOM 909 C C . TRP A 1 114 ? 17.835 -2.305 -20.902 1.00 88.88 114 TRP A C 1
ATOM 911 O O . TRP A 1 114 ? 17.744 -2.010 -19.710 1.00 88.88 114 TRP A O 1
ATOM 921 N N . GLU A 1 115 ? 18.062 -1.383 -21.835 1.00 90.62 115 GLU A N 1
ATOM 922 C CA . GLU A 1 115 ? 18.268 0.032 -21.541 1.00 90.62 115 GLU A CA 1
ATOM 923 C C . GLU A 1 115 ? 16.996 0.696 -20.998 1.00 90.62 115 GLU A C 1
ATOM 925 O O . GLU A 1 115 ? 17.084 1.492 -20.064 1.00 90.62 115 GLU A O 1
ATOM 930 N N . LYS A 1 116 ? 15.806 0.332 -21.497 1.00 89.50 116 LYS A N 1
ATOM 931 C CA . LYS A 1 116 ? 14.526 0.763 -20.906 1.00 89.50 116 LYS A CA 1
ATOM 932 C C . LYS A 1 116 ? 14.414 0.334 -19.440 1.00 89.50 116 LYS A C 1
ATOM 934 O O . LYS A 1 116 ? 14.087 1.165 -18.591 1.00 89.50 116 LYS A O 1
ATOM 939 N N . GLY A 1 117 ? 14.718 -0.932 -19.138 1.00 89.25 117 GLY A N 1
ATOM 940 C CA . GLY A 1 117 ? 14.713 -1.455 -17.767 1.00 89.25 117 GLY A CA 1
ATOM 941 C C . GLY A 1 117 ? 15.699 -0.711 -16.863 1.00 89.25 117 GLY A C 1
ATOM 942 O O . GLY A 1 117 ? 15.331 -0.244 -15.785 1.00 89.25 117 GLY A O 1
ATOM 943 N N . ARG A 1 118 ? 16.925 -0.493 -17.352 1.00 91.00 118 ARG A N 1
ATOM 944 C CA . ARG A 1 118 ? 17.966 0.266 -16.645 1.00 91.00 118 ARG A CA 1
ATOM 945 C C . ARG A 1 118 ? 17.550 1.716 -16.375 1.00 91.00 118 ARG A C 1
ATOM 947 O O . ARG A 1 118 ? 17.745 2.214 -15.270 1.00 91.00 118 ARG A O 1
ATOM 954 N N . GLN A 1 119 ? 16.954 2.394 -17.358 1.00 92.25 119 GLN A N 1
ATOM 955 C CA . GLN A 1 119 ? 16.456 3.765 -17.203 1.00 92.25 119 GLN A CA 1
ATOM 956 C C . GLN A 1 119 ? 15.322 3.857 -16.184 1.00 92.25 119 GLN A C 1
ATOM 958 O O . GLN A 1 119 ? 15.256 4.833 -15.435 1.00 92.25 119 GLN A O 1
ATOM 963 N N . PHE A 1 120 ? 14.421 2.872 -16.156 1.00 94.12 120 PHE A N 1
ATOM 964 C CA . PHE A 1 120 ? 13.390 2.798 -15.126 1.00 94.12 120 PHE A CA 1
ATOM 965 C C . PHE A 1 120 ? 14.020 2.663 -13.737 1.00 94.12 120 PHE A C 1
ATOM 967 O O . PHE A 1 120 ? 13.699 3.452 -12.850 1.00 94.12 120 PHE A O 1
ATOM 974 N N . GLU A 1 121 ? 14.943 1.717 -13.560 1.00 93.44 121 GLU A N 1
ATOM 975 C CA . GLU A 1 121 ? 15.609 1.461 -12.281 1.00 93.44 121 GLU A CA 1
ATOM 976 C C . GLU A 1 121 ? 16.368 2.703 -11.779 1.00 93.44 121 GLU A C 1
ATOM 978 O O . GLU A 1 121 ? 16.230 3.102 -10.622 1.00 93.44 121 GLU A O 1
ATOM 983 N N . GLU A 1 122 ? 17.081 3.395 -12.669 1.00 95.56 122 GLU A N 1
ATOM 984 C CA . GLU A 1 122 ? 17.798 4.636 -12.359 1.00 95.56 122 GLU A CA 1
ATOM 985 C C . GLU A 1 122 ? 16.842 5.772 -11.942 1.00 95.56 122 GLU A C 1
ATOM 987 O O . GLU A 1 122 ? 17.078 6.451 -10.935 1.00 95.56 122 GLU A O 1
ATOM 992 N N . LYS A 1 123 ? 15.718 5.950 -12.654 1.00 95.38 123 LYS A N 1
ATOM 993 C CA . LYS A 1 123 ? 14.666 6.921 -12.289 1.00 95.38 123 LYS A CA 1
ATOM 994 C C . LYS A 1 123 ? 14.026 6.581 -10.946 1.00 95.38 123 LYS A C 1
ATOM 996 O O . LYS A 1 123 ? 13.853 7.473 -10.115 1.00 95.38 123 LYS A O 1
ATOM 1001 N N . PHE A 1 124 ? 13.704 5.308 -10.723 1.00 95.94 124 PHE A N 1
ATOM 1002 C CA . PHE A 1 124 ? 13.099 4.831 -9.485 1.00 95.94 124 PHE A CA 1
ATOM 1003 C C . PHE A 1 124 ? 14.021 5.087 -8.291 1.00 95.94 124 PHE A C 1
ATOM 1005 O O . PHE A 1 124 ? 13.596 5.693 -7.310 1.00 95.94 124 PHE A O 1
ATOM 1012 N N . HIS A 1 125 ? 15.299 4.708 -8.381 1.00 94.94 125 HIS A N 1
ATOM 1013 C CA . HIS A 1 125 ? 16.262 4.941 -7.304 1.00 94.94 125 HIS A CA 1
ATOM 1014 C C . HIS A 1 125 ? 16.535 6.424 -7.056 1.00 94.94 125 HIS A C 1
ATOM 1016 O O . HIS A 1 125 ? 16.663 6.826 -5.899 1.00 94.94 125 HIS A O 1
ATOM 1022 N N . THR A 1 126 ? 16.564 7.245 -8.108 1.00 97.06 126 THR A N 1
ATOM 1023 C CA . THR A 1 126 ? 16.701 8.703 -7.978 1.00 97.06 126 THR A CA 1
ATOM 1024 C C . THR A 1 126 ? 15.508 9.304 -7.235 1.00 97.06 126 THR A C 1
ATOM 1026 O O . THR A 1 126 ? 15.694 10.028 -6.258 1.00 97.06 126 THR A O 1
ATOM 1029 N N . LEU A 1 127 ? 14.275 8.971 -7.634 1.00 96.94 127 LEU A N 1
ATOM 1030 C CA . LEU A 1 127 ? 13.072 9.431 -6.932 1.00 96.94 127 LEU A CA 1
ATOM 1031 C C . LEU A 1 127 ? 13.009 8.903 -5.497 1.00 96.94 127 LEU A C 1
ATOM 1033 O O . LEU A 1 127 ? 12.584 9.627 -4.601 1.00 96.94 127 LEU A O 1
ATOM 1037 N N . LEU A 1 128 ? 13.466 7.674 -5.257 1.00 96.62 128 LEU A N 1
ATOM 1038 C CA . LEU A 1 128 ? 13.500 7.084 -3.923 1.00 96.62 128 LEU A CA 1
ATOM 1039 C C . LEU A 1 128 ? 14.502 7.800 -3.014 1.00 96.62 128 LEU A C 1
ATOM 1041 O O . LEU A 1 128 ? 14.224 8.015 -1.836 1.00 96.62 128 LEU A O 1
ATOM 1045 N N . ALA A 1 129 ? 15.653 8.201 -3.553 1.00 97.00 129 ALA A N 1
ATOM 1046 C CA . ALA A 1 129 ? 16.623 9.012 -2.829 1.00 97.00 129 ALA A CA 1
ATOM 1047 C C . ALA A 1 129 ? 16.037 10.385 -2.464 1.00 97.00 129 ALA A C 1
ATOM 1049 O O . ALA A 1 129 ? 16.121 10.784 -1.304 1.00 97.00 129 ALA A O 1
ATOM 1050 N N . LEU A 1 130 ? 15.367 11.056 -3.409 1.00 97.81 130 LEU A N 1
ATOM 1051 C CA . LEU A 1 130 ? 14.687 12.333 -3.158 1.00 97.81 130 LEU A CA 1
ATOM 1052 C C . LEU A 1 130 ? 13.554 12.189 -2.131 1.00 97.81 130 LEU A C 1
ATOM 1054 O O . LEU A 1 130 ? 13.383 13.052 -1.274 1.00 97.81 130 LEU A O 1
ATOM 1058 N N . TYR A 1 131 ? 12.796 11.090 -2.185 1.00 97.50 131 TYR A N 1
ATOM 1059 C CA . TYR A 1 131 ? 11.771 10.758 -1.194 1.00 97.50 131 TYR A CA 1
ATOM 1060 C C . TYR A 1 131 ? 12.369 10.651 0.214 1.00 97.50 131 TYR A C 1
ATOM 1062 O O . TYR A 1 131 ? 11.890 11.313 1.134 1.00 97.50 131 TYR A O 1
ATOM 1070 N N . ARG A 1 132 ? 13.458 9.887 0.372 1.00 96.00 132 ARG A N 1
ATOM 1071 C CA . ARG A 1 132 ? 14.161 9.748 1.658 1.00 96.00 132 ARG A CA 1
ATOM 1072 C C . ARG A 1 132 ? 14.722 11.084 2.147 1.00 96.00 132 ARG A C 1
ATOM 1074 O O . ARG A 1 132 ? 14.623 11.391 3.329 1.00 96.00 132 ARG A O 1
ATOM 1081 N N . GLU A 1 133 ? 15.266 11.906 1.254 1.00 96.50 133 GLU A N 1
ATOM 1082 C CA . GLU A 1 133 ? 15.733 13.254 1.598 1.00 96.50 133 GLU A CA 1
ATOM 1083 C C . GLU A 1 133 ? 14.585 14.141 2.105 1.00 96.50 133 GLU A C 1
ATOM 1085 O O . GLU A 1 133 ? 14.723 14.813 3.128 1.00 96.50 133 GLU A O 1
ATOM 1090 N N . ALA A 1 134 ? 13.417 14.090 1.457 1.00 96.81 134 ALA A N 1
ATOM 1091 C CA . ALA A 1 134 ? 12.229 14.804 1.916 1.00 96.81 134 ALA A CA 1
ATOM 1092 C C . ALA A 1 134 ? 11.715 14.293 3.275 1.00 96.81 134 ALA A C 1
ATOM 1094 O O . ALA A 1 134 ? 11.258 15.100 4.087 1.00 96.81 134 ALA A O 1
ATOM 1095 N N . ALA A 1 135 ? 11.834 12.993 3.558 1.00 95.88 135 ALA A N 1
ATOM 1096 C CA . ALA A 1 135 ? 11.519 12.413 4.866 1.00 95.88 135 ALA A CA 1
ATOM 1097 C C . ALA A 1 135 ? 12.463 12.912 5.980 1.00 95.88 135 ALA A C 1
ATOM 1099 O O . ALA A 1 135 ? 12.052 13.037 7.131 1.00 95.88 135 ALA A O 1
ATOM 1100 N N . HIS A 1 136 ? 13.703 13.286 5.650 1.00 95.12 136 HIS A N 1
ATOM 1101 C CA . HIS A 1 136 ? 14.653 13.894 6.593 1.00 95.12 136 HIS A CA 1
ATOM 1102 C C . HIS A 1 136 ? 14.481 15.411 6.776 1.00 95.12 136 HIS A C 1
ATOM 1104 O O . HIS A 1 136 ? 15.115 16.000 7.651 1.00 95.12 136 HIS A O 1
ATOM 1110 N N . ALA A 1 137 ? 13.626 16.066 5.986 1.00 96.69 137 ALA A N 1
ATOM 1111 C CA . ALA A 1 137 ? 13.399 17.510 6.071 1.00 96.69 137 ALA A CA 1
ATOM 1112 C C . ALA A 1 137 ? 12.435 17.926 7.204 1.00 96.69 137 ALA A C 1
ATOM 1114 O O . ALA A 1 137 ? 12.116 19.113 7.345 1.00 96.69 137 ALA A O 1
ATOM 1115 N N . TYR A 1 138 ? 11.943 16.966 7.991 1.00 97.44 138 TYR A N 1
ATOM 1116 C CA . TYR A 1 138 ? 11.028 17.211 9.100 1.00 97.44 138 TYR A CA 1
ATOM 1117 C C . TYR A 1 138 ? 11.742 17.826 10.303 1.00 97.44 138 TYR A C 1
ATOM 1119 O O . TYR A 1 138 ? 12.941 17.643 10.526 1.00 97.44 138 TYR A O 1
ATOM 1127 N N . LYS A 1 139 ? 10.983 18.627 11.051 1.00 96.12 139 LYS A N 1
ATOM 1128 C CA . LYS A 1 139 ? 11.460 19.330 12.237 1.00 96.12 139 LYS A CA 1
ATOM 1129 C C . LYS A 1 139 ? 10.454 19.199 13.366 1.00 96.12 139 LYS A C 1
ATOM 1131 O O . LYS A 1 139 ? 9.249 19.249 13.109 1.00 96.12 139 LYS A O 1
ATOM 1136 N N . ASP A 1 140 ? 10.966 19.069 14.583 1.00 93.94 140 ASP A N 1
ATOM 1137 C CA . ASP A 1 140 ? 10.172 19.092 15.807 1.00 93.94 140 ASP A CA 1
ATOM 1138 C C . ASP A 1 140 ? 9.569 20.492 16.035 1.00 93.94 140 ASP A C 1
ATOM 1140 O O . ASP A 1 140 ? 9.862 21.463 15.318 1.00 93.94 140 ASP A O 1
ATOM 1144 N N . ARG A 1 141 ? 8.732 20.636 17.064 1.00 88.50 141 ARG A N 1
ATOM 1145 C CA . ARG A 1 141 ? 8.159 21.944 17.440 1.00 88.50 141 ARG A CA 1
ATOM 1146 C C . ARG A 1 141 ? 9.197 22.991 17.849 1.00 88.50 141 ARG A C 1
ATOM 1148 O O . ARG A 1 141 ? 8.895 24.183 17.795 1.00 88.50 141 ARG A O 1
ATOM 1155 N N . ASN A 1 142 ? 10.397 22.570 18.241 1.00 90.62 142 ASN A N 1
ATOM 1156 C CA . ASN A 1 142 ? 11.505 23.448 18.614 1.00 90.62 142 ASN A CA 1
ATOM 1157 C C . ASN A 1 142 ? 12.351 23.876 17.398 1.00 90.62 142 ASN A C 1
ATOM 1159 O O . ASN A 1 142 ? 13.227 24.732 17.529 1.00 90.62 142 ASN A O 1
ATOM 1163 N N . GLY A 1 143 ? 12.085 23.318 16.213 1.00 92.50 143 GLY A N 1
ATOM 1164 C CA . GLY A 1 143 ? 12.809 23.581 14.972 1.00 92.50 143 GLY A CA 1
ATOM 1165 C C . GLY A 1 143 ? 14.045 22.703 14.745 1.00 92.50 143 GLY A C 1
ATOM 1166 O O . GLY A 1 143 ? 14.777 22.954 13.780 1.00 92.50 143 GLY A O 1
ATOM 1167 N N . ASN A 1 144 ? 14.283 21.690 15.579 1.00 95.25 144 ASN A N 1
ATOM 1168 C CA . ASN A 1 144 ? 15.371 20.728 15.408 1.00 95.25 144 ASN A CA 1
ATOM 1169 C C . ASN A 1 144 ? 14.995 19.666 14.367 1.00 95.25 144 ASN A C 1
ATOM 1171 O O . ASN A 1 144 ? 13.827 19.285 14.301 1.00 95.25 144 ASN A O 1
ATOM 1175 N N . PRO A 1 145 ? 15.955 19.156 13.573 1.00 96.81 145 PRO A N 1
ATOM 1176 C CA . PRO A 1 145 ? 15.710 18.020 12.689 1.00 96.81 145 PRO A CA 1
ATOM 1177 C C . PRO A 1 145 ? 15.185 16.811 13.468 1.00 96.81 145 PRO A C 1
ATOM 1179 O O . PRO A 1 145 ? 15.747 16.462 14.506 1.00 96.81 145 PRO A O 1
ATOM 1182 N N . CYS A 1 146 ? 14.142 16.171 12.950 1.00 96.50 146 CYS A N 1
ATOM 1183 C CA . CYS A 1 146 ? 13.578 14.951 13.516 1.00 96.50 146 CYS A CA 1
ATOM 1184 C C . CYS A 1 146 ? 13.156 13.980 12.409 1.00 96.50 146 CYS A C 1
ATOM 1186 O O . CYS A 1 146 ? 13.074 14.334 11.229 1.00 96.50 146 CYS A O 1
ATOM 1188 N N . THR A 1 147 ? 12.911 12.735 12.793 1.00 97.12 147 THR A N 1
ATOM 1189 C CA . THR A 1 147 ? 12.328 11.722 11.909 1.00 97.12 147 THR A CA 1
ATOM 1190 C C . THR A 1 147 ? 10.841 11.992 11.664 1.00 97.12 147 THR A C 1
ATOM 1192 O O . THR A 1 147 ? 10.181 12.700 12.430 1.00 97.12 147 THR A O 1
ATOM 1195 N N . VAL A 1 148 ? 10.282 11.399 10.602 1.00 97.31 148 VAL A N 1
ATOM 1196 C CA . VAL A 1 148 ? 8.834 11.478 10.342 1.00 97.31 148 VAL A CA 1
ATOM 1197 C C . VAL A 1 148 ? 8.041 10.894 11.515 1.00 97.31 148 VAL A C 1
ATOM 1199 O O . VAL A 1 148 ? 7.017 11.457 11.898 1.00 97.31 148 VAL A O 1
ATOM 1202 N N . ASP A 1 149 ? 8.543 9.824 12.130 1.00 97.00 149 ASP A N 1
ATOM 1203 C CA . ASP A 1 149 ? 7.913 9.159 13.271 1.00 97.00 149 ASP A CA 1
ATOM 1204 C C . ASP A 1 149 ? 7.812 10.080 14.477 1.00 97.00 149 ASP A C 1
ATOM 1206 O O . ASP A 1 149 ? 6.718 10.289 15.000 1.00 97.00 149 ASP A O 1
ATOM 1210 N N . GLU A 1 150 ? 8.928 10.692 14.873 1.00 96.88 150 GLU A N 1
ATOM 1211 C CA . GLU A 1 150 ? 8.963 11.663 15.969 1.00 96.88 150 GLU A CA 1
ATOM 1212 C C . GLU A 1 150 ? 8.015 12.834 15.694 1.00 96.88 150 GLU A C 1
ATOM 1214 O O . GLU A 1 150 ? 7.226 13.208 16.564 1.00 96.88 150 GLU A O 1
ATOM 1219 N N . PHE A 1 151 ? 8.026 13.368 14.468 1.00 97.50 151 PHE A N 1
ATOM 1220 C CA . PHE A 1 151 ? 7.142 14.458 14.062 1.00 97.50 151 PHE A CA 1
ATOM 1221 C C . PHE A 1 151 ? 5.655 14.091 14.177 1.00 97.50 151 PHE A C 1
ATOM 1223 O O . PHE A 1 151 ? 4.846 14.872 14.694 1.00 97.50 151 PHE A O 1
ATOM 1230 N N . VAL A 1 152 ? 5.265 12.918 13.674 1.00 97.19 152 VAL A N 1
ATOM 1231 C CA . VAL A 1 152 ? 3.871 12.460 13.695 1.00 97.19 152 VAL A CA 1
ATOM 1232 C C . VAL A 1 152 ? 3.440 12.141 15.124 1.00 97.19 152 VAL A C 1
ATOM 1234 O O . VAL A 1 152 ? 2.369 12.587 15.527 1.00 97.19 152 VAL A O 1
ATOM 1237 N N . ILE A 1 153 ? 4.267 11.459 15.920 1.00 95.19 153 ILE A N 1
ATOM 1238 C CA . ILE A 1 153 ? 3.971 11.144 17.328 1.00 95.19 153 ILE A CA 1
ATOM 1239 C C . ILE A 1 153 ? 3.804 12.428 18.148 1.00 95.19 153 ILE A C 1
ATOM 1241 O O . ILE A 1 153 ? 2.811 12.570 18.869 1.00 95.19 153 ILE A O 1
ATOM 1245 N N . GLU A 1 154 ? 4.718 13.393 18.011 1.00 94.94 154 GLU A N 1
ATOM 1246 C CA . GLU A 1 154 ? 4.622 14.697 18.679 1.00 94.94 154 GLU A CA 1
ATOM 1247 C C . GLU A 1 154 ? 3.339 15.432 18.264 1.00 94.94 154 GLU A C 1
ATOM 1249 O O . GLU A 1 154 ? 2.611 15.975 19.102 1.00 94.94 154 GLU A O 1
ATOM 1254 N N . THR A 1 155 ? 3.017 15.414 16.969 1.00 94.75 155 THR A N 1
ATOM 1255 C CA . THR A 1 155 ? 1.788 16.014 16.440 1.00 94.75 155 THR A CA 1
ATOM 1256 C C . THR A 1 155 ? 0.549 15.373 17.049 1.00 94.75 155 THR A C 1
ATOM 1258 O O . THR A 1 155 ? -0.322 16.087 17.550 1.00 94.75 155 THR A O 1
ATOM 1261 N N . LEU A 1 156 ? 0.460 14.042 17.013 1.00 93.81 156 LEU A N 1
ATOM 1262 C CA . LEU A 1 156 ? -0.674 13.295 17.543 1.00 93.81 156 LEU A CA 1
ATOM 1263 C C . LEU A 1 156 ? -0.839 13.589 19.033 1.00 93.81 156 LEU A C 1
ATOM 1265 O O . LEU A 1 156 ? -1.946 13.912 19.457 1.00 93.81 156 LEU A O 1
ATOM 1269 N N . THR A 1 157 ? 0.238 13.553 19.815 1.00 91.12 157 THR A N 1
ATOM 1270 C CA . THR A 1 157 ? 0.201 13.756 21.274 1.00 91.12 157 THR A CA 1
ATOM 1271 C C . THR A 1 157 ? -0.442 15.087 21.665 1.00 91.12 157 THR A C 1
ATOM 1273 O O . THR A 1 157 ? -1.234 15.137 22.600 1.00 91.12 157 THR A O 1
ATOM 1276 N N . VAL A 1 158 ? -0.166 16.162 20.922 1.00 91.19 158 VAL A N 1
ATOM 1277 C CA . VAL A 1 158 ? -0.701 17.500 21.235 1.00 91.19 158 VAL A CA 1
ATOM 1278 C C . VAL A 1 158 ? -2.077 17.762 20.611 1.00 91.19 158 VAL A C 1
ATOM 1280 O O . VAL A 1 158 ? -2.761 18.708 20.996 1.00 91.19 158 VAL A O 1
ATOM 1283 N N . CYS A 1 159 ? -2.522 16.949 19.651 1.00 90.94 159 CYS A N 1
ATOM 1284 C CA . CYS A 1 159 ? -3.872 17.086 19.113 1.00 90.94 159 CYS A CA 1
ATOM 1285 C C . CYS A 1 159 ? -4.904 16.775 20.203 1.00 90.94 159 CYS A C 1
ATOM 1287 O O . CYS A 1 159 ? -5.065 15.621 20.589 1.00 90.94 159 CYS A O 1
ATOM 1289 N N . GLU A 1 160 ? -5.662 17.770 20.654 1.00 85.75 160 GLU A N 1
ATOM 1290 C CA . GLU A 1 160 ? -6.859 17.521 21.457 1.00 85.75 160 GLU A CA 1
ATOM 1291 C C . GLU A 1 160 ? -7.962 16.969 20.548 1.00 85.75 160 GLU A C 1
ATOM 1293 O O . GLU A 1 160 ? -8.486 17.663 19.672 1.00 85.75 160 GLU A O 1
ATOM 1298 N N . PHE A 1 161 ? -8.291 15.689 20.720 1.00 88.69 161 PHE A N 1
ATOM 1299 C CA . PHE A 1 161 ? -9.301 15.021 19.912 1.00 88.69 161 PHE A CA 1
ATOM 1300 C C . PHE A 1 161 ? -10.177 14.116 20.774 1.00 88.69 161 PHE A C 1
ATOM 1302 O O . PHE A 1 161 ? -9.738 13.075 21.256 1.00 88.69 161 PHE A O 1
ATOM 1309 N N . ASN A 1 162 ? -11.432 14.524 20.949 1.00 81.25 162 ASN A N 1
ATOM 1310 C CA . ASN A 1 162 ? -12.470 13.735 21.599 1.00 81.25 162 ASN A CA 1
ATOM 1311 C C . ASN A 1 162 ? -13.755 13.864 20.776 1.00 81.25 162 ASN A C 1
ATOM 1313 O O . ASN A 1 162 ? -14.554 14.779 20.977 1.00 81.25 162 ASN A O 1
ATOM 1317 N N . ASN A 1 163 ? -13.904 12.988 19.783 1.00 83.38 163 ASN A N 1
ATOM 1318 C CA . ASN A 1 163 ? -15.070 12.937 18.911 1.00 83.38 163 ASN A CA 1
ATOM 1319 C C . ASN A 1 163 ? -15.765 11.574 19.073 1.00 83.38 163 ASN A C 1
ATOM 1321 O O . ASN A 1 163 ? -15.136 10.524 18.939 1.00 83.38 163 ASN A O 1
ATOM 1325 N N . ARG A 1 164 ? -17.071 11.603 19.366 1.00 79.12 164 ARG A N 1
ATOM 1326 C CA . ARG A 1 164 ? -17.928 10.413 19.522 1.00 79.12 164 ARG A CA 1
ATOM 1327 C C . ARG A 1 164 ? -19.014 10.316 18.442 1.00 79.12 164 ARG A C 1
ATOM 1329 O O . ARG A 1 164 ? -19.986 9.584 18.606 1.00 79.12 164 ARG A O 1
ATOM 1336 N N . ASP A 1 165 ? -18.869 11.067 17.353 1.00 85.00 165 ASP A N 1
ATOM 1337 C CA . ASP A 1 165 ? -19.727 10.960 16.177 1.00 85.00 165 ASP A CA 1
ATOM 1338 C C . ASP A 1 165 ? -19.534 9.605 15.477 1.00 85.00 165 ASP A C 1
ATOM 1340 O O . ASP A 1 165 ? -18.621 8.833 15.772 1.00 85.00 165 ASP A O 1
ATOM 1344 N N . LYS A 1 166 ? -20.391 9.335 14.483 1.00 85.25 166 LYS A N 1
ATOM 1345 C CA . LYS A 1 166 ? -20.226 8.198 13.568 1.00 85.25 166 LYS A CA 1
ATOM 1346 C C . LYS A 1 166 ? -18.826 8.202 12.945 1.00 85.25 166 LYS A C 1
ATOM 1348 O O . LYS A 1 166 ? -18.344 9.264 12.551 1.00 85.25 166 LYS A O 1
ATOM 1353 N N . TYR A 1 167 ? -18.263 7.010 12.749 1.00 86.06 167 TYR A N 1
ATOM 1354 C CA . TYR A 1 167 ? -16.892 6.789 12.282 1.00 86.06 167 TYR A CA 1
ATOM 1355 C C . TYR A 1 167 ? -16.436 7.737 11.161 1.00 86.06 167 TYR A C 1
ATOM 1357 O O . TYR A 1 167 ? -15.530 8.532 11.372 1.00 86.06 167 TYR A O 1
ATOM 1365 N N . LEU A 1 168 ? -17.147 7.788 10.027 1.00 85.38 168 LEU A N 1
ATOM 1366 C CA . LEU A 1 168 ? -16.790 8.661 8.897 1.00 85.38 168 LEU A CA 1
ATOM 1367 C C . LEU A 1 168 ? -16.719 10.159 9.264 1.00 85.38 168 LEU A C 1
ATOM 1369 O O . LEU A 1 168 ? -15.866 10.900 8.768 1.00 85.38 168 LEU A O 1
ATOM 1373 N N . LYS A 1 169 ? -17.613 10.639 10.139 1.00 88.25 169 LYS A N 1
ATOM 1374 C CA . LYS A 1 169 ? -17.574 12.027 10.631 1.00 88.25 169 LYS A CA 1
ATOM 1375 C C . LYS A 1 169 ? -16.380 12.243 11.560 1.00 88.25 169 LYS A C 1
ATOM 1377 O O . LYS A 1 169 ? -15.719 13.274 11.440 1.00 88.25 169 LYS A O 1
ATOM 1382 N N . SER A 1 170 ? -16.083 11.264 12.415 1.00 90.62 170 SER A N 1
ATOM 1383 C CA . SER A 1 170 ? -14.904 11.272 13.285 1.00 90.62 170 SER A CA 1
ATOM 1384 C C . SER A 1 170 ? -13.607 11.303 12.469 1.00 90.62 170 SER A C 1
ATOM 1386 O O . SER A 1 170 ? -12.795 12.196 12.685 1.00 90.62 170 SER A O 1
ATOM 1388 N N . THR A 1 171 ? -13.452 10.457 11.444 1.00 91.12 171 THR A N 1
ATOM 1389 C CA . THR A 1 171 ? -12.297 10.460 10.522 1.00 91.12 171 THR A CA 1
ATOM 1390 C C . THR A 1 171 ? -12.115 11.819 9.836 1.00 91.12 171 THR A C 1
ATOM 1392 O O . THR A 1 171 ? -11.010 12.361 9.767 1.00 91.12 171 THR A O 1
ATOM 1395 N N . ASN A 1 172 ? -13.209 12.433 9.373 1.00 91.25 172 ASN A N 1
ATOM 1396 C CA . ASN A 1 172 ? -13.169 13.774 8.786 1.00 91.25 172 ASN A CA 1
ATOM 1397 C C . ASN A 1 172 ? -12.716 14.844 9.790 1.00 91.25 172 ASN A C 1
ATOM 1399 O O . ASN A 1 172 ? -11.928 15.727 9.440 1.00 91.25 172 ASN A O 1
ATOM 1403 N N . ALA A 1 173 ? -13.202 14.780 11.030 1.00 94.00 173 ALA A N 1
ATOM 1404 C CA . ALA A 1 173 ? -12.775 15.679 12.095 1.00 94.00 173 ALA A CA 1
ATOM 1405 C C . ALA A 1 173 ? -11.298 15.450 12.459 1.00 94.00 173 ALA A C 1
ATOM 1407 O O . ALA A 1 173 ? -10.547 16.418 12.538 1.00 94.00 173 ALA A O 1
ATOM 1408 N N . ALA A 1 174 ? -10.867 14.195 12.594 1.00 94.69 174 ALA A N 1
ATOM 1409 C CA . ALA A 1 174 ? -9.496 13.797 12.899 1.00 94.69 174 ALA A CA 1
ATOM 1410 C C . ALA A 1 174 ? -8.510 14.343 11.864 1.00 94.69 174 ALA A C 1
ATOM 1412 O O . ALA A 1 174 ? -7.555 15.032 12.221 1.00 94.69 174 ALA A O 1
ATOM 1413 N N . CYS A 1 175 ? -8.795 14.142 10.576 1.00 94.62 175 CYS A N 1
ATOM 1414 C CA . CYS A 1 175 ? -7.981 14.672 9.485 1.00 94.62 175 CYS A CA 1
ATOM 1415 C C . CYS A 1 175 ? -7.861 16.207 9.553 1.00 94.62 175 CYS A C 1
ATOM 1417 O O . CYS A 1 175 ? -6.765 16.763 9.429 1.00 94.62 175 CYS A O 1
ATOM 1419 N N . ARG A 1 176 ? -8.973 16.915 9.800 1.00 94.06 176 ARG A N 1
ATOM 1420 C CA . ARG A 1 176 ? -8.971 18.382 9.952 1.00 94.06 176 ARG A CA 1
ATOM 1421 C C . ARG A 1 176 ? -8.147 18.825 11.160 1.00 94.06 176 ARG A C 1
ATOM 1423 O O . ARG A 1 176 ? -7.367 19.767 11.030 1.00 94.06 176 ARG A O 1
ATOM 1430 N N . THR A 1 177 ? -8.292 18.151 12.298 1.00 95.81 177 THR A N 1
ATOM 1431 C CA . THR A 1 177 ? -7.548 18.444 13.530 1.00 95.81 177 THR A CA 1
ATOM 1432 C C . THR A 1 177 ? -6.054 18.198 13.352 1.00 95.81 177 THR A C 1
ATOM 1434 O O . THR A 1 177 ? -5.256 19.069 13.699 1.00 95.81 177 THR A O 1
ATOM 1437 N N . PHE A 1 178 ? -5.664 17.077 12.742 1.00 96.56 178 PHE A N 1
ATOM 1438 C CA . PHE A 1 178 ? -4.266 16.766 12.443 1.00 96.56 178 PHE A CA 1
ATOM 1439 C C . PHE A 1 178 ? -3.628 17.884 11.608 1.00 96.56 178 PHE A C 1
ATOM 1441 O O . PHE A 1 178 ? -2.649 18.504 12.023 1.00 96.56 178 PHE A O 1
ATOM 1448 N N . PHE A 1 179 ? -4.238 18.243 10.473 1.00 95.44 179 PHE A N 1
ATOM 1449 C CA . PHE A 1 179 ? -3.692 19.281 9.592 1.00 95.44 179 PHE A CA 1
ATOM 1450 C C . PHE A 1 179 ? -3.818 20.710 10.120 1.00 95.44 179 PHE A C 1
ATOM 1452 O O . PHE A 1 179 ? -3.051 21.577 9.695 1.00 95.44 179 PHE A O 1
ATOM 1459 N N . ALA A 1 180 ? -4.723 20.973 11.064 1.00 94.56 180 ALA A N 1
ATOM 1460 C CA . ALA A 1 180 ? -4.731 22.229 11.805 1.00 94.56 180 ALA A CA 1
ATOM 1461 C C . ALA A 1 180 ? -3.485 22.367 12.697 1.00 94.56 180 ALA A C 1
ATOM 1463 O O . ALA A 1 180 ? -2.940 23.467 12.790 1.00 94.56 180 ALA A O 1
ATOM 1464 N N . ASN A 1 181 ? -3.002 21.262 13.274 1.00 94.44 181 ASN A N 1
ATOM 1465 C CA . ASN A 1 181 ? -1.828 21.234 14.149 1.00 94.44 181 ASN A CA 1
ATOM 1466 C C . ASN A 1 181 ? -0.487 21.225 13.397 1.00 94.44 181 ASN A C 1
ATOM 1468 O O . ASN A 1 181 ? 0.520 21.626 13.970 1.00 94.44 181 ASN A O 1
ATOM 1472 N N . VAL A 1 182 ? -0.460 20.852 12.111 1.00 94.25 182 VAL A N 1
ATOM 1473 C CA . VAL A 1 182 ? 0.775 20.820 11.292 1.00 94.25 182 VAL A CA 1
ATOM 1474 C C . VAL A 1 182 ? 0.836 21.889 10.200 1.00 94.25 182 VAL A C 1
ATOM 1476 O O . VAL A 1 182 ? 1.572 21.741 9.225 1.00 94.25 182 VAL A O 1
ATOM 1479 N N . ARG A 1 183 ? 0.085 22.992 10.335 1.00 91.69 183 ARG A N 1
ATOM 1480 C CA . ARG A 1 183 ? 0.030 24.057 9.310 1.00 91.69 183 ARG A CA 1
ATOM 1481 C C . ARG A 1 183 ? 1.408 24.586 8.903 1.00 91.69 183 ARG A C 1
ATOM 1483 O O . ARG A 1 183 ? 1.635 24.794 7.715 1.00 91.69 183 ARG A O 1
ATOM 1490 N N . GLY A 1 184 ? 2.314 24.772 9.865 1.00 91.81 184 GLY A N 1
ATOM 1491 C CA . GLY A 1 184 ? 3.676 25.261 9.609 1.00 91.81 184 GLY A CA 1
ATOM 1492 C C . GLY A 1 184 ? 4.540 24.294 8.792 1.00 91.81 184 GLY A C 1
ATOM 1493 O O . GLY A 1 184 ? 5.375 24.738 8.010 1.00 91.81 184 GLY A O 1
ATOM 1494 N N . SER A 1 185 ? 4.284 22.989 8.903 1.00 94.56 185 SER A N 1
ATOM 1495 C CA . SER A 1 185 ? 5.051 21.924 8.240 1.00 94.56 185 SER A CA 1
ATOM 1496 C C . SER A 1 185 ? 4.370 21.386 6.974 1.00 94.56 185 SER A C 1
ATOM 1498 O O . SER A 1 185 ? 4.870 20.453 6.346 1.00 94.56 185 SER A O 1
ATOM 1500 N N . LEU A 1 186 ? 3.239 21.975 6.558 1.00 94.62 186 LEU A N 1
ATOM 1501 C CA . LEU A 1 186 ? 2.519 21.586 5.340 1.00 94.62 186 LEU A CA 1
ATOM 1502 C C . LEU A 1 186 ? 3.387 21.590 4.073 1.00 94.62 186 LEU A C 1
ATOM 1504 O O . LEU A 1 186 ? 3.220 20.664 3.280 1.00 94.62 186 LEU A O 1
ATOM 1508 N N . PRO A 1 187 ? 4.293 22.563 3.836 1.00 95.56 187 PRO A N 1
ATOM 1509 C CA . PRO A 1 187 ? 5.172 22.518 2.669 1.00 95.56 187 PRO A CA 1
ATOM 1510 C C . PRO A 1 187 ? 6.033 21.250 2.636 1.00 95.56 187 PRO A C 1
ATOM 1512 O O . PRO A 1 187 ? 6.078 20.584 1.606 1.00 95.56 187 PRO A O 1
ATOM 1515 N N . THR A 1 188 ? 6.631 20.873 3.771 1.00 97.00 188 THR A N 1
ATOM 1516 C CA . THR A 1 188 ? 7.437 19.651 3.911 1.00 97.00 188 THR A CA 1
ATOM 1517 C C . THR A 1 188 ? 6.598 18.405 3.648 1.00 97.00 188 THR A C 1
ATOM 1519 O O . THR A 1 188 ? 6.962 17.590 2.803 1.00 97.00 188 THR A O 1
ATOM 1522 N N . ILE A 1 189 ? 5.422 18.304 4.282 1.00 97.06 189 ILE A N 1
ATOM 1523 C CA . ILE A 1 189 ? 4.496 17.179 4.078 1.00 97.06 189 ILE A CA 1
ATOM 1524 C C . ILE A 1 189 ? 4.076 17.078 2.611 1.00 97.06 189 ILE A C 1
ATOM 1526 O O . ILE A 1 189 ? 4.077 15.995 2.039 1.00 97.06 189 ILE A O 1
ATOM 1530 N N . ASN A 1 190 ? 3.725 18.195 1.976 1.00 96.06 190 ASN A N 1
ATOM 1531 C CA . ASN A 1 190 ? 3.275 18.188 0.588 1.00 96.06 190 ASN A CA 1
ATOM 1532 C C . ASN A 1 190 ? 4.394 17.760 -0.368 1.00 96.06 190 ASN A C 1
ATOM 1534 O O . ASN A 1 190 ? 4.119 17.016 -1.304 1.00 96.06 190 ASN A O 1
ATOM 1538 N N . THR A 1 191 ? 5.635 18.199 -0.147 1.00 96.88 191 THR A N 1
ATOM 1539 C CA . THR A 1 191 ? 6.789 17.739 -0.935 1.00 96.88 191 THR A CA 1
ATOM 1540 C C . THR A 1 191 ? 7.005 16.240 -0.756 1.00 96.88 191 THR A C 1
ATOM 1542 O O . THR A 1 191 ? 7.087 15.518 -1.748 1.00 96.88 191 THR A O 1
ATOM 1545 N N . HIS A 1 192 ? 6.998 15.761 0.488 1.00 97.56 192 HIS A N 1
ATOM 1546 C CA . HIS A 1 192 ? 7.166 14.347 0.815 1.00 97.56 192 HIS A CA 1
ATOM 1547 C C . HIS A 1 192 ? 6.087 13.466 0.153 1.00 97.56 192 HIS A C 1
ATOM 1549 O O . HIS A 1 192 ? 6.400 12.524 -0.574 1.00 97.56 192 HIS A O 1
ATOM 1555 N N . MET A 1 193 ? 4.809 13.832 0.299 1.00 97.56 193 MET A N 1
ATOM 1556 C CA . MET A 1 193 ? 3.686 13.088 -0.286 1.00 97.56 193 MET A CA 1
ATOM 1557 C C . MET A 1 193 ? 3.654 13.155 -1.822 1.00 97.56 193 MET A C 1
ATOM 1559 O O . MET A 1 193 ? 3.236 12.196 -2.465 1.00 97.56 193 MET A O 1
ATOM 1563 N N . ARG A 1 194 ? 4.099 14.261 -2.437 1.00 96.88 194 ARG A N 1
ATOM 1564 C CA . ARG A 1 194 ? 4.208 14.365 -3.906 1.00 96.88 194 ARG A CA 1
ATOM 1565 C C . ARG A 1 194 ? 5.283 13.442 -4.465 1.00 96.88 194 ARG A C 1
ATOM 1567 O O . ARG A 1 194 ? 5.057 12.853 -5.515 1.00 96.88 194 ARG A O 1
ATOM 1574 N N . LEU A 1 195 ? 6.416 13.307 -3.778 1.00 97.62 195 LEU A N 1
ATOM 1575 C CA . LEU A 1 195 ? 7.472 12.373 -4.175 1.00 97.62 195 LEU A CA 1
ATOM 1576 C C . LEU A 1 195 ? 7.003 10.922 -4.045 1.00 97.62 195 LEU A C 1
ATOM 1578 O O . LEU A 1 195 ? 7.247 10.126 -4.948 1.00 97.62 195 LEU A O 1
ATOM 1582 N N . LEU A 1 196 ? 6.247 10.595 -2.989 1.00 97.69 196 LEU A N 1
ATOM 1583 C CA . LEU A 1 196 ? 5.603 9.285 -2.875 1.00 97.69 196 LEU A CA 1
ATOM 1584 C C . LEU A 1 196 ? 4.626 9.030 -4.027 1.00 97.69 196 LEU A C 1
ATOM 1586 O O . LEU A 1 196 ? 4.686 7.981 -4.662 1.00 97.69 196 LEU A O 1
ATOM 1590 N N . TYR A 1 197 ? 3.756 9.995 -4.334 1.00 97.19 197 TYR A N 1
ATOM 1591 C CA . TYR A 1 197 ? 2.848 9.899 -5.476 1.00 97.19 197 TYR A CA 1
ATOM 1592 C C . TYR A 1 197 ? 3.613 9.665 -6.785 1.00 97.19 197 TYR A C 1
ATOM 1594 O O . TYR A 1 197 ? 3.260 8.765 -7.537 1.00 97.19 197 TYR A O 1
ATOM 1602 N N . GLN A 1 198 ? 4.688 10.418 -7.036 1.00 96.88 198 GLN A N 1
ATOM 1603 C CA . GLN A 1 198 ? 5.518 10.257 -8.233 1.00 96.88 198 GLN A CA 1
ATOM 1604 C C . GLN A 1 198 ? 6.176 8.877 -8.311 1.00 96.88 198 GLN A C 1
ATOM 1606 O O . GLN A 1 198 ? 6.205 8.297 -9.390 1.00 96.88 198 GLN A O 1
ATOM 1611 N N . LEU A 1 199 ? 6.658 8.329 -7.191 1.00 96.81 199 LEU A N 1
ATOM 1612 C CA . LEU A 1 199 ? 7.191 6.964 -7.130 1.00 96.81 199 LEU A CA 1
ATOM 1613 C C . LEU A 1 199 ? 6.134 5.921 -7.499 1.00 96.81 199 LEU A C 1
ATOM 1615 O O . LEU A 1 199 ? 6.397 5.029 -8.304 1.00 96.81 199 LEU A O 1
ATOM 1619 N N . LEU A 1 200 ? 4.934 6.041 -6.928 1.00 95.81 200 LEU A N 1
ATOM 1620 C CA . LEU A 1 200 ? 3.836 5.116 -7.201 1.00 95.81 200 LEU A CA 1
ATOM 1621 C C . LEU A 1 200 ? 3.314 5.255 -8.644 1.00 95.81 200 LEU A C 1
ATOM 1623 O O . LEU A 1 200 ? 3.003 4.246 -9.275 1.00 95.81 200 LEU A O 1
ATOM 1627 N N . SER A 1 201 ? 3.247 6.481 -9.175 1.00 95.62 201 SER A N 1
ATOM 1628 C CA . SER A 1 201 ? 2.846 6.764 -10.564 1.00 95.62 201 SER A CA 1
ATOM 1629 C C . SER A 1 201 ? 3.871 6.203 -11.542 1.00 95.62 201 SER A C 1
ATOM 1631 O O . SER A 1 201 ? 3.498 5.476 -12.454 1.00 95.62 201 SER A O 1
ATOM 1633 N N . LEU A 1 202 ? 5.168 6.438 -11.292 1.00 95.38 202 LEU A N 1
ATOM 1634 C CA . LEU A 1 202 ? 6.257 5.882 -12.097 1.00 95.38 202 LEU A CA 1
ATOM 1635 C C . LEU A 1 202 ? 6.172 4.355 -12.157 1.00 95.38 202 LEU A C 1
ATOM 1637 O O . LEU A 1 202 ? 6.363 3.779 -13.223 1.00 95.38 202 LEU A O 1
ATOM 1641 N N . LEU A 1 203 ? 5.870 3.706 -11.029 1.00 94.31 203 LEU A N 1
ATOM 1642 C CA . LEU A 1 203 ? 5.676 2.262 -10.990 1.00 94.31 203 LEU A CA 1
ATOM 1643 C C . LEU A 1 203 ? 4.449 1.834 -11.812 1.00 94.31 203 LEU A C 1
ATOM 1645 O O . LEU A 1 203 ? 4.537 0.875 -12.571 1.00 94.31 203 LEU A O 1
ATOM 1649 N N . SER A 1 204 ? 3.333 2.566 -11.714 1.00 91.81 204 SER A N 1
ATOM 1650 C CA . SER A 1 204 ? 2.080 2.192 -12.391 1.00 91.81 204 SER A CA 1
ATOM 1651 C C . SER A 1 204 ? 2.087 2.441 -13.890 1.00 91.81 204 SER A C 1
ATOM 1653 O O . SER A 1 204 ? 1.335 1.791 -14.607 1.00 91.81 204 SER A O 1
ATOM 1655 N N . GLU A 1 205 ? 2.874 3.407 -14.346 1.00 91.88 205 GLU A N 1
ATOM 1656 C CA . GLU A 1 205 ? 3.031 3.762 -15.758 1.00 91.88 205 GLU A CA 1
ATOM 1657 C C . GLU A 1 205 ? 4.169 2.976 -16.427 1.00 91.88 205 GLU A C 1
ATOM 1659 O O . GLU A 1 205 ? 4.418 3.138 -17.621 1.00 91.88 205 GLU A O 1
ATOM 1664 N N . SER A 1 206 ? 4.893 2.150 -15.668 1.00 89.94 206 SER A N 1
ATOM 1665 C CA . SER A 1 206 ? 5.997 1.359 -16.203 1.00 89.94 206 SER A CA 1
ATOM 1666 C C . SER A 1 206 ? 5.502 0.205 -17.079 1.00 89.94 206 SER A C 1
ATOM 1668 O O . SER A 1 206 ? 4.480 -0.411 -16.798 1.00 89.94 206 SER A O 1
ATOM 1670 N N . GLU A 1 207 ? 6.264 -0.139 -18.122 1.00 87.69 207 GLU A N 1
ATOM 1671 C CA . GLU A 1 207 ? 6.029 -1.329 -18.964 1.00 87.69 207 GLU A CA 1
ATOM 1672 C C . GLU A 1 207 ? 6.527 -2.625 -18.279 1.00 87.69 207 GLU A C 1
ATOM 1674 O O . GLU A 1 207 ? 6.900 -3.587 -18.950 1.00 87.69 207 GLU A O 1
ATOM 1679 N N . LEU A 1 208 ? 6.615 -2.642 -16.944 1.00 87.31 208 LEU A N 1
ATOM 1680 C CA . LEU A 1 208 ? 7.070 -3.810 -16.194 1.00 87.31 208 LEU A CA 1
ATOM 1681 C C . LEU A 1 208 ? 6.006 -4.906 -16.188 1.00 87.31 208 LEU A C 1
ATOM 1683 O O . LEU A 1 208 ? 4.806 -4.642 -16.172 1.00 87.31 208 LEU A O 1
ATOM 1687 N N . ASP A 1 209 ? 6.456 -6.156 -16.118 1.00 88.31 209 ASP A N 1
ATOM 1688 C CA . ASP A 1 209 ? 5.556 -7.262 -15.830 1.00 88.31 209 ASP A CA 1
ATOM 1689 C C . ASP A 1 209 ? 5.034 -7.182 -14.381 1.00 88.31 209 ASP A C 1
ATOM 1691 O O . ASP A 1 209 ? 5.711 -6.709 -13.462 1.00 88.31 209 ASP A O 1
ATOM 1695 N N . GLU A 1 210 ? 3.838 -7.722 -14.156 1.00 86.31 210 GLU A N 1
ATOM 1696 C CA . GLU A 1 210 ? 3.126 -7.671 -12.874 1.00 86.31 210 GLU A CA 1
ATOM 1697 C C . GLU A 1 210 ? 3.942 -8.267 -11.701 1.00 86.31 210 GLU A C 1
ATOM 1699 O O . GLU A 1 210 ? 3.789 -7.892 -10.532 1.00 86.31 210 GLU A O 1
ATOM 1704 N N . LYS A 1 211 ? 4.825 -9.245 -11.954 1.00 88.56 211 LYS A N 1
ATOM 1705 C CA . LYS A 1 211 ? 5.682 -9.819 -10.904 1.00 88.56 211 LYS A CA 1
ATOM 1706 C C . LYS A 1 211 ? 6.772 -8.824 -10.511 1.00 88.56 211 LYS A C 1
ATOM 1708 O O . LYS A 1 211 ? 6.965 -8.621 -9.309 1.00 88.56 211 LYS A O 1
ATOM 1713 N N . SER A 1 212 ? 7.444 -8.207 -11.476 1.00 88.88 212 SER A N 1
ATOM 1714 C CA . SER A 1 212 ? 8.454 -7.168 -11.237 1.00 88.88 212 SER A CA 1
ATOM 1715 C C . SER A 1 212 ? 7.850 -5.943 -10.555 1.00 88.88 212 SER A C 1
ATOM 1717 O O . SER A 1 212 ? 8.368 -5.493 -9.530 1.00 88.88 212 SER A O 1
ATOM 1719 N N . GLU A 1 213 ? 6.694 -5.474 -11.025 1.00 90.25 213 GLU A N 1
ATOM 1720 C CA . GLU A 1 213 ? 5.955 -4.359 -10.423 1.00 90.25 213 GLU A CA 1
ATOM 1721 C C . GLU A 1 213 ? 5.678 -4.609 -8.928 1.00 90.25 213 GLU A C 1
ATOM 1723 O O . GLU A 1 213 ? 5.981 -3.778 -8.065 1.00 90.25 213 GLU A O 1
ATOM 1728 N N . ARG A 1 214 ? 5.207 -5.816 -8.580 1.00 88.56 214 ARG A N 1
ATOM 1729 C CA . ARG A 1 214 ? 4.979 -6.222 -7.183 1.00 88.56 214 ARG A CA 1
ATOM 1730 C C . ARG A 1 214 ? 6.250 -6.266 -6.340 1.00 88.56 214 ARG A C 1
ATOM 1732 O O . ARG A 1 214 ? 6.164 -6.044 -5.130 1.00 88.56 214 ARG A O 1
ATOM 1739 N N . VAL A 1 215 ? 7.406 -6.590 -6.919 1.00 91.38 215 VAL A N 1
ATOM 1740 C CA . VAL A 1 215 ? 8.689 -6.579 -6.194 1.00 91.38 215 VAL A CA 1
ATOM 1741 C C . VAL A 1 215 ? 9.058 -5.148 -5.807 1.00 91.38 215 VAL A C 1
ATOM 1743 O O . VAL A 1 215 ? 9.331 -4.901 -4.629 1.00 91.38 215 VAL A O 1
ATOM 1746 N N . TYR A 1 216 ? 8.974 -4.198 -6.741 1.00 93.75 216 TYR A N 1
ATOM 1747 C CA . TYR A 1 216 ? 9.218 -2.780 -6.456 1.00 93.75 216 TYR A CA 1
ATOM 1748 C C . TYR A 1 216 ? 8.197 -2.206 -5.468 1.00 93.75 216 TYR A C 1
ATOM 1750 O O . TYR A 1 216 ? 8.592 -1.559 -4.499 1.00 93.75 216 TYR A O 1
ATOM 1758 N N . ALA A 1 217 ? 6.907 -2.520 -5.623 1.00 92.69 217 ALA A N 1
ATOM 1759 C CA . ALA A 1 217 ? 5.861 -2.104 -4.685 1.00 92.69 217 ALA A CA 1
ATOM 1760 C C . ALA A 1 217 ? 6.134 -2.600 -3.254 1.00 92.69 217 ALA A C 1
ATOM 1762 O O . ALA A 1 217 ? 6.023 -1.846 -2.285 1.00 92.69 217 ALA A O 1
ATOM 1763 N N . LYS A 1 218 ? 6.535 -3.872 -3.102 1.00 91.88 218 LYS A N 1
ATOM 1764 C CA . LYS A 1 218 ? 6.919 -4.445 -1.801 1.00 91.88 218 LYS A CA 1
ATOM 1765 C C . LYS A 1 218 ? 8.176 -3.786 -1.237 1.00 91.88 218 LYS A C 1
ATOM 1767 O O . LYS A 1 218 ? 8.225 -3.568 -0.030 1.00 91.88 218 LYS A O 1
ATOM 1772 N N . SER A 1 219 ? 9.158 -3.476 -2.083 1.00 91.94 219 SER A N 1
ATOM 1773 C CA . SER A 1 219 ? 10.384 -2.779 -1.681 1.00 91.94 219 SER A CA 1
ATOM 1774 C C . SER A 1 219 ? 10.099 -1.358 -1.193 1.00 91.94 219 SER A C 1
ATOM 1776 O O . SER A 1 219 ? 10.623 -0.953 -0.159 1.00 91.94 219 SER A O 1
ATOM 1778 N N . LEU A 1 220 ? 9.226 -0.617 -1.884 1.00 94.31 220 LEU A N 1
ATOM 1779 C CA . LEU A 1 220 ? 8.779 0.706 -1.450 1.00 94.31 220 LEU A CA 1
ATOM 1780 C C . LEU A 1 220 ? 8.019 0.617 -0.124 1.00 94.31 220 LEU A C 1
ATOM 1782 O O . LEU A 1 220 ? 8.362 1.316 0.821 1.00 94.31 220 LEU A O 1
ATOM 1786 N N . ARG A 1 221 ? 7.045 -0.295 -0.011 1.00 91.81 221 ARG A N 1
ATOM 1787 C CA . ARG A 1 221 ? 6.279 -0.470 1.231 1.00 91.81 221 ARG A CA 1
ATOM 1788 C C . ARG A 1 221 ? 7.156 -0.874 2.417 1.00 91.81 221 ARG A C 1
ATOM 1790 O O . ARG A 1 221 ? 6.887 -0.444 3.526 1.00 91.81 221 ARG A O 1
ATOM 1797 N N . GLY A 1 222 ? 8.193 -1.680 2.193 1.00 92.06 222 GLY A N 1
ATOM 1798 C CA . GLY A 1 222 ? 9.141 -2.076 3.238 1.00 92.06 222 GLY A CA 1
ATOM 1799 C C . GLY A 1 222 ? 10.024 -0.940 3.763 1.00 92.06 222 GLY A C 1
ATOM 1800 O O . GLY A 1 222 ? 10.750 -1.156 4.726 1.00 92.06 222 GLY A O 1
ATOM 1801 N N . GLN A 1 223 ? 9.991 0.240 3.137 1.00 91.94 223 GLN A N 1
ATOM 1802 C CA . GLN A 1 223 ? 10.713 1.431 3.593 1.00 91.94 223 GLN A CA 1
ATOM 1803 C C . GLN A 1 223 ? 9.846 2.402 4.392 1.00 91.94 223 GLN A C 1
ATOM 1805 O O . GLN A 1 223 ? 10.399 3.327 4.971 1.00 91.94 223 GLN A O 1
ATOM 1810 N N . LEU A 1 224 ? 8.525 2.211 4.393 1.00 95.69 224 LEU A N 1
ATOM 1811 C CA . LEU A 1 224 ? 7.590 3.084 5.091 1.00 95.69 224 LEU A CA 1
ATOM 1812 C C . LEU A 1 224 ? 7.502 2.675 6.557 1.00 95.69 224 LEU A C 1
ATOM 1814 O O . LEU A 1 224 ? 7.264 1.501 6.854 1.00 95.69 224 LEU A O 1
ATOM 1818 N N . SER A 1 225 ? 7.643 3.640 7.456 1.00 95.62 225 SER A N 1
ATOM 1819 C CA . SER A 1 225 ? 7.350 3.444 8.872 1.00 95.62 225 SER A CA 1
ATOM 1820 C C . SER A 1 225 ? 5.845 3.447 9.158 1.00 95.62 225 SER A C 1
ATOM 1822 O O . SER A 1 225 ? 5.022 3.949 8.386 1.00 95.62 225 SER A O 1
ATOM 1824 N N . ASP A 1 226 ? 5.477 2.947 10.332 1.00 94.81 226 ASP A N 1
ATOM 1825 C CA . ASP A 1 226 ? 4.106 2.955 10.846 1.00 94.81 226 ASP A CA 1
ATOM 1826 C C . ASP A 1 226 ? 3.506 4.370 10.904 1.00 94.81 226 ASP A C 1
ATOM 1828 O O . ASP A 1 226 ? 2.341 4.596 10.559 1.00 94.81 226 ASP A O 1
ATOM 1832 N N . MET A 1 227 ? 4.314 5.356 11.296 1.00 96.75 227 MET A N 1
ATOM 1833 C CA . MET A 1 227 ? 3.880 6.749 11.386 1.00 96.75 227 MET A CA 1
ATOM 1834 C C . MET A 1 227 ? 3.830 7.441 10.020 1.00 96.75 227 MET A C 1
ATOM 1836 O O . MET A 1 227 ? 2.963 8.292 9.795 1.00 96.75 227 MET A O 1
ATOM 1840 N N . GLU A 1 228 ? 4.688 7.054 9.074 1.00 97.06 228 GLU A N 1
ATOM 1841 C CA . GLU A 1 228 ? 4.535 7.451 7.674 1.00 97.06 228 GLU A CA 1
ATOM 1842 C C . GLU A 1 228 ? 3.211 6.937 7.105 1.00 97.06 228 GLU A C 1
ATOM 1844 O O . GLU A 1 228 ? 2.510 7.697 6.435 1.00 97.06 228 GLU A O 1
ATOM 1849 N N . LEU A 1 229 ? 2.800 5.704 7.425 1.00 96.69 229 LEU A N 1
ATOM 1850 C CA . LEU A 1 229 ? 1.490 5.179 7.024 1.00 96.69 229 LEU A CA 1
ATOM 1851 C C . LEU A 1 229 ? 0.339 6.007 7.609 1.00 96.69 229 LEU A C 1
ATOM 1853 O O . LEU A 1 229 ? -0.604 6.319 6.881 1.00 96.69 229 LEU A O 1
ATOM 1857 N N . VAL A 1 230 ? 0.416 6.432 8.874 1.00 96.88 230 VAL A N 1
ATOM 1858 C CA . VAL A 1 230 ? -0.572 7.356 9.471 1.00 96.88 230 VAL A CA 1
ATOM 1859 C C . VAL A 1 230 ? -0.621 8.683 8.706 1.00 96.88 230 VAL A C 1
ATOM 1861 O O . VAL A 1 230 ? -1.701 9.189 8.382 1.00 96.88 230 VAL A O 1
ATOM 1864 N N . LEU A 1 231 ? 0.537 9.242 8.351 1.00 97.44 231 LEU A N 1
ATOM 1865 C CA . LEU A 1 231 ? 0.605 10.482 7.582 1.00 97.44 231 LEU A CA 1
ATOM 1866 C C . LEU A 1 231 ? 0.026 10.319 6.167 1.00 97.44 231 LEU A C 1
ATOM 1868 O O . LEU A 1 231 ? -0.746 11.173 5.719 1.00 97.44 231 LEU A O 1
ATOM 1872 N N . ILE A 1 232 ? 0.348 9.219 5.483 1.00 96.81 232 ILE A N 1
ATOM 1873 C CA . ILE A 1 232 ? -0.196 8.857 4.167 1.00 96.81 232 ILE A CA 1
ATOM 1874 C C . ILE A 1 232 ? -1.716 8.701 4.261 1.00 96.81 232 ILE A C 1
ATOM 1876 O O . ILE A 1 232 ? -2.439 9.274 3.441 1.00 96.81 232 ILE A O 1
ATOM 1880 N N . ARG A 1 233 ? -2.215 8.006 5.295 1.00 94.88 233 ARG A N 1
ATOM 1881 C CA . ARG A 1 233 ? -3.650 7.811 5.558 1.00 94.88 233 ARG A CA 1
ATOM 1882 C C . ARG A 1 233 ? -4.383 9.142 5.642 1.00 94.88 233 ARG A C 1
ATOM 1884 O O . ARG A 1 233 ? -5.416 9.306 4.989 1.00 94.88 233 ARG A O 1
ATOM 1891 N N . TYR A 1 234 ? -3.860 10.099 6.409 1.00 95.62 234 TYR A N 1
ATOM 1892 C CA . TYR A 1 234 ? -4.467 11.426 6.514 1.00 95.62 234 TYR A CA 1
ATOM 1893 C C . TYR A 1 234 ? -4.298 12.257 5.245 1.00 95.62 234 TYR A C 1
ATOM 1895 O O . TYR A 1 234 ? -5.222 12.985 4.877 1.00 95.62 234 TYR A O 1
ATOM 1903 N N . ASN A 1 235 ? -3.165 12.153 4.547 1.00 95.50 235 ASN A N 1
ATOM 1904 C CA . ASN A 1 235 ? -2.959 12.872 3.295 1.00 95.50 235 ASN A CA 1
ATOM 1905 C C . ASN A 1 235 ? -3.957 12.434 2.215 1.00 95.50 235 ASN A C 1
ATOM 1907 O O . ASN A 1 235 ? -4.619 13.297 1.640 1.00 95.50 235 ASN A O 1
ATOM 1911 N N . CYS A 1 236 ? -4.106 11.125 1.992 1.00 93.56 236 CYS A N 1
ATOM 1912 C CA . CYS A 1 236 ? -5.079 10.558 1.055 1.00 93.56 236 CYS A CA 1
ATOM 1913 C C . CYS A 1 236 ? -6.524 10.906 1.428 1.00 93.56 236 CYS A C 1
ATOM 1915 O O . CYS A 1 236 ? -7.371 11.052 0.552 1.00 93.56 236 CYS A O 1
ATOM 1917 N N . TRP A 1 237 ? -6.822 11.087 2.718 1.00 91.19 237 TRP A N 1
ATOM 1918 C CA . TRP A 1 237 ? -8.158 11.491 3.156 1.00 91.19 237 TRP A CA 1
ATOM 1919 C C . TRP A 1 237 ? -8.526 12.924 2.735 1.00 91.19 237 TRP A C 1
ATOM 1921 O O . TRP A 1 237 ? -9.699 13.253 2.572 1.00 91.19 237 TRP A O 1
ATOM 1931 N N . ARG A 1 238 ? -7.538 13.794 2.501 1.00 90.44 238 ARG A N 1
ATOM 1932 C CA . ARG A 1 238 ? -7.784 15.137 1.961 1.00 90.44 238 ARG A CA 1
ATOM 1933 C C . ARG A 1 238 ? -8.017 15.094 0.457 1.00 90.44 238 ARG A C 1
ATOM 1935 O O . ARG A 1 238 ? -7.407 14.306 -0.253 1.00 90.44 238 ARG A O 1
ATOM 1942 N N . LYS A 1 239 ? -8.742 16.096 -0.045 1.00 88.62 239 LYS A N 1
ATOM 1943 C CA . LYS A 1 239 ? -8.907 16.347 -1.486 1.00 88.62 239 LYS A CA 1
ATOM 1944 C C . LYS A 1 239 ? -7.577 16.482 -2.246 1.00 88.62 239 LYS A C 1
ATOM 1946 O O . LYS A 1 239 ? -7.461 16.069 -3.385 1.00 88.62 239 LYS A O 1
ATOM 1951 N N . VAL A 1 240 ? -6.539 17.029 -1.606 1.00 88.94 240 VAL A N 1
ATOM 1952 C CA . VAL A 1 240 ? -5.206 17.175 -2.230 1.00 88.94 240 VAL A CA 1
ATOM 1953 C C . VAL A 1 240 ? -4.517 15.821 -2.466 1.00 88.94 240 VAL A C 1
ATOM 1955 O O . VAL A 1 240 ? -3.674 15.721 -3.350 1.00 88.94 240 VAL A O 1
ATOM 1958 N N . GLY A 1 241 ? -4.853 14.790 -1.683 1.00 90.06 241 GLY A N 1
ATOM 1959 C CA . GLY A 1 241 ? -4.286 13.445 -1.804 1.00 90.06 241 GLY A CA 1
ATOM 1960 C C . GLY A 1 241 ? -5.165 12.460 -2.575 1.00 90.06 241 GLY A C 1
ATOM 1961 O O . GLY A 1 241 ? -4.836 11.279 -2.610 1.00 90.06 241 GLY A O 1
ATOM 1962 N N . GLU A 1 242 ? -6.263 12.917 -3.178 1.00 90.50 242 GLU A N 1
ATOM 1963 C CA . GLU A 1 242 ? -7.264 12.070 -3.839 1.00 90.50 242 GLU A CA 1
ATOM 1964 C C . GLU A 1 242 ? -6.663 11.229 -4.974 1.00 90.50 242 GLU A C 1
ATOM 1966 O O . GLU A 1 242 ? -6.809 10.011 -4.977 1.00 90.50 242 GLU A O 1
ATOM 1971 N N . ASN A 1 243 ? -5.841 11.838 -5.834 1.00 90.50 243 ASN A N 1
ATOM 1972 C CA . ASN A 1 243 ? -5.164 11.137 -6.935 1.00 90.50 243 ASN A CA 1
ATOM 1973 C C . ASN A 1 243 ? -4.210 10.019 -6.469 1.00 90.50 243 ASN A C 1
ATOM 1975 O O . ASN A 1 243 ? -3.860 9.141 -7.251 1.00 90.50 243 ASN A O 1
ATOM 1979 N N . MET A 1 244 ? -3.763 10.0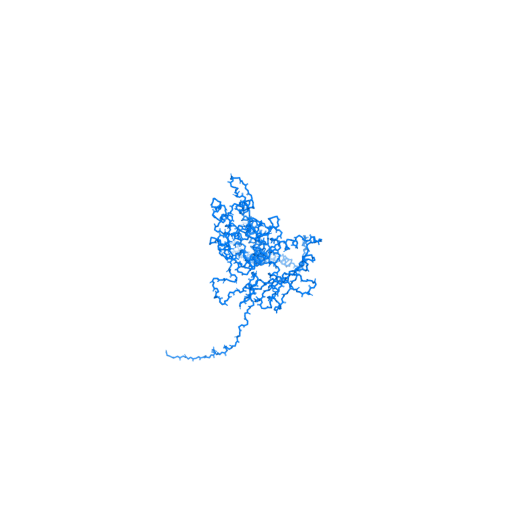40 -5.208 1.00 92.75 244 MET A N 1
ATOM 1980 C CA . MET A 1 244 ? -2.851 9.031 -4.663 1.00 92.75 244 MET A CA 1
ATOM 1981 C C . MET A 1 244 ? -3.588 7.782 -4.156 1.00 92.75 244 MET A C 1
ATOM 1983 O O . MET A 1 244 ? -2.973 6.721 -4.049 1.00 92.75 244 MET A O 1
ATOM 1987 N N . ARG A 1 245 ? -4.895 7.881 -3.874 1.00 91.00 245 ARG A N 1
ATOM 1988 C CA . ARG A 1 245 ? -5.739 6.781 -3.370 1.00 91.00 245 ARG A CA 1
ATOM 1989 C C . ARG A 1 245 ? -5.682 5.517 -4.239 1.00 91.00 245 ARG A C 1
ATOM 1991 O O . ARG A 1 245 ? -5.302 4.482 -3.685 1.00 91.00 245 ARG A O 1
ATOM 1998 N N . PRO A 1 246 ? -5.955 5.569 -5.564 1.00 88.12 246 PRO A N 1
ATOM 1999 C CA . PRO A 1 246 ? -5.964 4.363 -6.394 1.00 88.12 246 PRO A CA 1
ATOM 2000 C C . PRO A 1 246 ? -4.605 3.656 -6.402 1.00 88.12 246 PRO A C 1
ATOM 2002 O O . PRO A 1 246 ? -4.541 2.436 -6.288 1.00 88.12 246 PRO A O 1
ATOM 2005 N N . LEU A 1 247 ? -3.507 4.416 -6.440 1.00 91.12 247 LEU A N 1
ATOM 2006 C CA . LEU A 1 247 ? -2.149 3.872 -6.403 1.00 91.12 247 LEU A CA 1
ATOM 2007 C C . LEU A 1 247 ? -1.831 3.216 -5.049 1.00 91.12 247 LEU A C 1
ATOM 2009 O O . LEU A 1 247 ? -1.303 2.106 -4.991 1.00 91.12 247 LEU A O 1
ATOM 2013 N N . VAL A 1 248 ? -2.182 3.881 -3.945 1.00 91.69 248 VAL A N 1
ATOM 2014 C CA . VAL A 1 248 ? -2.000 3.363 -2.579 1.00 91.69 248 VAL A CA 1
ATOM 2015 C C . VAL A 1 248 ? -2.749 2.044 -2.377 1.00 91.69 248 VAL A C 1
ATOM 2017 O O . VAL A 1 248 ? -2.236 1.155 -1.689 1.00 91.69 248 VAL A O 1
ATOM 2020 N N . ALA A 1 249 ? -3.921 1.883 -2.992 1.00 86.25 249 ALA A N 1
ATOM 2021 C CA . ALA A 1 249 ? -4.668 0.633 -2.949 1.00 86.25 249 ALA A CA 1
ATOM 2022 C C . ALA A 1 249 ? -4.148 -0.441 -3.902 1.00 86.25 249 ALA A C 1
ATOM 2024 O O . ALA A 1 249 ? -3.975 -1.571 -3.442 1.00 86.25 249 ALA A O 1
ATOM 2025 N N . LYS A 1 250 ? -3.825 -0.101 -5.160 1.00 85.50 250 LYS A N 1
ATOM 2026 C CA . LYS A 1 250 ? -3.203 -1.019 -6.134 1.00 85.50 250 LYS A CA 1
ATOM 2027 C C . LYS A 1 250 ? -1.992 -1.724 -5.522 1.00 85.50 250 LYS A C 1
ATOM 2029 O O . LYS A 1 250 ? -1.880 -2.946 -5.543 1.00 85.50 250 LYS A O 1
ATOM 2034 N N . TYR A 1 251 ? -1.124 -0.954 -4.868 1.00 88.94 251 TYR A 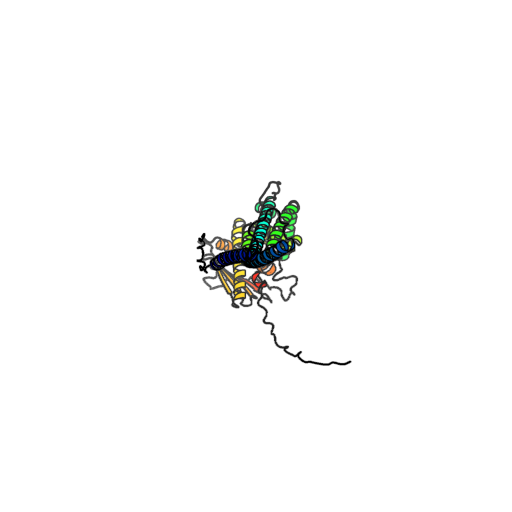N 1
ATOM 2035 C CA . TYR A 1 251 ? 0.098 -1.472 -4.246 1.00 88.94 251 TYR A CA 1
ATOM 2036 C C . TYR A 1 251 ? -0.063 -1.927 -2.795 1.00 88.94 251 TYR A C 1
ATOM 2038 O O . TYR A 1 251 ? 0.908 -2.372 -2.175 1.00 88.94 251 TYR A O 1
ATOM 2046 N N . ASN A 1 252 ? -1.277 -1.849 -2.245 1.00 88.44 252 ASN A N 1
ATOM 2047 C CA . ASN A 1 252 ? -1.592 -2.199 -0.863 1.00 88.44 252 ASN A CA 1
ATOM 2048 C C . ASN A 1 252 ? -0.582 -1.590 0.134 1.00 88.44 252 ASN A C 1
ATOM 2050 O O . ASN A 1 252 ? 0.008 -2.290 0.971 1.00 88.44 252 ASN A O 1
ATOM 2054 N N . ILE A 1 253 ? -0.342 -0.282 -0.006 1.00 92.19 253 ILE A N 1
ATOM 2055 C CA . ILE A 1 253 ? 0.577 0.494 0.839 1.00 92.19 253 ILE A CA 1
ATOM 2056 C C . ILE A 1 253 ? 0.074 0.504 2.287 1.00 92.19 253 ILE A C 1
ATOM 2058 O O . ILE A 1 253 ? 0.849 0.266 3.206 1.00 92.19 253 ILE A O 1
ATOM 2062 N N . MET A 1 254 ? -1.242 0.629 2.489 1.00 91.00 254 MET A N 1
ATOM 2063 C CA . MET A 1 254 ? -1.885 0.675 3.813 1.00 91.00 254 MET A CA 1
ATOM 2064 C C . MET A 1 254 ? -1.965 -0.679 4.535 1.00 91.00 254 MET A C 1
ATOM 2066 O O . MET A 1 254 ? -2.723 -0.806 5.497 1.00 91.00 254 MET A O 1
ATOM 2070 N N . LYS A 1 255 ? -1.249 -1.712 4.070 1.00 88.19 255 LYS A N 1
ATOM 2071 C CA . LYS A 1 255 ? -1.343 -3.076 4.616 1.00 88.19 255 LYS A CA 1
ATOM 2072 C C . LYS A 1 255 ? -1.064 -3.135 6.120 1.00 88.19 255 LYS A C 1
ATOM 2074 O O . LYS A 1 255 ? -1.732 -3.891 6.812 1.00 88.19 255 LYS A O 1
ATOM 2079 N N . HIS A 1 256 ? -0.088 -2.361 6.587 1.00 90.75 256 HIS A N 1
ATOM 2080 C CA . HIS A 1 256 ? 0.408 -2.374 7.966 1.00 90.75 256 HIS A CA 1
ATOM 2081 C C . HIS A 1 256 ? 0.018 -1.103 8.738 1.00 90.75 256 HIS A C 1
ATOM 2083 O O . HIS A 1 256 ? 0.730 -0.688 9.634 1.00 90.75 256 HIS A O 1
ATOM 2089 N N . LEU A 1 257 ? -1.087 -0.445 8.365 1.00 93.69 257 LEU A N 1
ATOM 2090 C CA . LEU A 1 257 ? -1.532 0.783 9.028 1.00 93.69 257 LEU A CA 1
ATOM 2091 C C . LEU A 1 257 ? -1.871 0.521 10.510 1.00 93.69 257 LEU A C 1
ATOM 2093 O O . LEU A 1 257 ? -2.812 -0.235 10.769 1.00 93.69 257 LEU A O 1
ATOM 2097 N N . PRO A 1 258 ? -1.202 1.185 11.470 1.00 94.50 258 PRO A N 1
ATOM 2098 C CA . PRO A 1 258 ? -1.536 1.051 12.885 1.00 94.50 258 PRO A CA 1
ATOM 2099 C C . PRO A 1 258 ? -2.791 1.864 13.240 1.00 94.50 258 PRO A C 1
ATOM 2101 O O . PRO A 1 258 ? -2.740 3.070 13.487 1.00 94.50 258 PRO A O 1
ATOM 2104 N N . LEU A 1 259 ? -3.956 1.213 13.251 1.00 93.62 259 LEU A N 1
ATOM 2105 C CA . LEU A 1 259 ? -5.243 1.906 13.404 1.00 93.62 259 LEU A CA 1
ATOM 2106 C C . LEU A 1 259 ? -5.376 2.672 14.720 1.00 93.62 259 LEU A C 1
ATOM 2108 O O . LEU A 1 259 ? -5.923 3.771 14.730 1.00 93.62 259 LEU A O 1
ATOM 2112 N N . LEU A 1 260 ? -4.837 2.143 15.819 1.00 94.44 260 LEU A N 1
ATOM 2113 C CA . LEU A 1 260 ? -4.967 2.779 17.132 1.00 94.44 260 LEU A CA 1
ATOM 2114 C C . LEU A 1 260 ? -4.113 4.045 17.284 1.00 94.44 260 LEU A C 1
ATOM 2116 O O . LEU A 1 260 ? -4.333 4.817 18.216 1.00 94.44 260 LEU A O 1
ATOM 2120 N N . ASN A 1 261 ? -3.178 4.296 16.362 1.00 94.62 261 ASN A N 1
ATOM 2121 C CA . ASN A 1 261 ? -2.429 5.552 16.302 1.00 94.62 261 ASN A CA 1
ATOM 2122 C C . ASN A 1 261 ? -3.218 6.674 15.610 1.00 94.62 261 ASN A C 1
ATOM 2124 O O . ASN A 1 261 ? -2.862 7.847 15.747 1.00 94.62 261 ASN A O 1
ATOM 2128 N N . LEU A 1 262 ? -4.297 6.352 14.893 1.00 95.06 262 LEU A N 1
ATOM 2129 C CA . LEU A 1 262 ? -5.188 7.350 14.312 1.00 95.06 262 LEU A CA 1
ATOM 2130 C C . LEU A 1 262 ? -6.004 8.042 15.420 1.00 95.06 262 LEU A C 1
ATOM 2132 O O . LEU A 1 262 ? -6.516 7.408 16.344 1.00 95.06 262 LEU A O 1
ATOM 2136 N N . LEU A 1 263 ? -6.167 9.361 15.312 1.00 94.75 263 LEU A N 1
ATOM 2137 C CA . LEU A 1 263 ? -6.894 10.195 16.274 1.00 94.75 263 LEU A CA 1
ATOM 2138 C C . LEU A 1 263 ? -8.330 9.709 16.512 1.00 94.75 263 LEU A C 1
ATOM 2140 O O . LEU A 1 263 ? -8.798 9.739 17.646 1.00 94.75 263 LEU A O 1
ATOM 2144 N N . GLU A 1 264 ? -9.022 9.233 15.478 1.00 94.00 264 GLU A N 1
ATOM 2145 C CA . GLU A 1 264 ? -10.390 8.716 15.575 1.00 94.00 264 GLU A CA 1
ATOM 2146 C C . GLU A 1 264 ? -10.535 7.488 16.491 1.00 94.00 264 GLU A C 1
ATOM 2148 O O . GLU A 1 264 ? -11.597 7.324 17.095 1.00 94.00 264 GLU A O 1
ATOM 2153 N N . TYR A 1 265 ? -9.471 6.697 16.677 1.00 93.56 265 TYR A N 1
ATOM 2154 C CA . TYR A 1 265 ? -9.446 5.542 17.586 1.00 93.56 265 TYR A CA 1
ATOM 2155 C C . TYR A 1 265 ? -9.002 5.899 19.010 1.00 93.56 265 TYR A C 1
ATOM 2157 O O . TYR A 1 265 ? -9.139 5.077 19.917 1.00 93.56 265 TYR A O 1
ATOM 2165 N N . ARG A 1 266 ? -8.536 7.133 19.255 1.00 91.81 266 ARG A N 1
ATOM 2166 C CA . ARG A 1 266 ? -8.041 7.569 20.573 1.00 91.81 266 ARG A CA 1
ATOM 2167 C C . ARG A 1 266 ? -9.055 7.373 21.695 1.00 91.81 266 ARG A C 1
ATOM 2169 O O . ARG A 1 266 ? -8.669 7.104 22.821 1.00 91.81 266 ARG A O 1
ATOM 2176 N N . LYS A 1 267 ? -10.349 7.492 21.406 1.00 91.50 267 LYS A N 1
ATOM 2177 C CA . LYS A 1 267 ? -11.421 7.293 22.395 1.00 91.50 267 LYS A CA 1
ATOM 2178 C C . LYS A 1 267 ? -11.409 5.910 23.061 1.00 91.50 267 LYS A C 1
ATOM 2180 O O . LYS A 1 267 ? -11.956 5.788 24.146 1.00 91.50 267 LYS A O 1
ATOM 2185 N N . TYR A 1 268 ? -10.797 4.906 22.430 1.00 92.56 268 TYR A N 1
ATOM 2186 C CA . TYR A 1 268 ? -10.658 3.561 22.992 1.00 92.56 268 TYR A CA 1
ATOM 2187 C C . TYR A 1 268 ? -9.387 3.392 23.828 1.00 92.56 268 TYR A C 1
ATOM 2189 O O . TYR A 1 268 ? -9.293 2.445 24.605 1.00 92.56 268 TYR A O 1
ATOM 2197 N N . THR A 1 269 ? -8.415 4.296 23.690 1.00 91.81 269 THR A N 1
ATOM 2198 C CA . THR A 1 269 ? -7.158 4.258 24.441 1.00 91.81 269 THR A CA 1
ATOM 2199 C C . THR A 1 269 ? -7.264 5.049 25.739 1.00 91.81 269 THR A C 1
ATOM 2201 O O . THR A 1 269 ? -8.075 5.972 25.856 1.00 91.81 269 THR A O 1
ATOM 2204 N N . GLU A 1 270 ? -6.416 4.732 26.716 1.00 88.81 270 GLU A N 1
ATOM 2205 C CA . GLU A 1 270 ? -6.336 5.461 27.989 1.00 88.81 270 GLU A CA 1
ATOM 2206 C C . GLU A 1 270 ? -6.126 6.970 27.778 1.00 88.81 270 GLU A C 1
ATOM 2208 O O . GLU A 1 270 ? -6.693 7.780 28.510 1.00 88.81 270 GLU A O 1
ATOM 2213 N N . MET A 1 271 ? -5.383 7.371 26.735 1.00 84.75 271 MET A N 1
ATOM 2214 C CA . MET A 1 271 ? -5.231 8.783 26.345 1.00 84.75 271 MET A CA 1
ATOM 2215 C C . MET A 1 271 ? -6.561 9.488 26.033 1.00 84.75 271 MET A C 1
ATOM 2217 O O . MET A 1 271 ? -6.666 10.697 26.234 1.00 84.75 271 MET A O 1
ATOM 2221 N N . GLY A 1 272 ? -7.563 8.773 25.516 1.00 83.44 272 GLY A N 1
ATOM 2222 C CA . GLY A 1 272 ? -8.904 9.297 25.237 1.00 83.44 272 GLY A CA 1
ATOM 2223 C C . GLY A 1 272 ? -9.961 8.924 26.276 1.00 83.44 272 GLY A C 1
ATOM 2224 O O . GLY A 1 272 ? -11.135 9.230 26.064 1.00 83.44 272 GLY A O 1
ATOM 2225 N N . GLY A 1 273 ? -9.563 8.288 27.382 1.00 85.62 273 GLY A N 1
ATOM 2226 C CA . GLY A 1 273 ? -10.460 7.825 28.443 1.00 85.62 273 GLY A CA 1
ATOM 2227 C C . GLY A 1 273 ? -11.114 6.460 28.196 1.00 85.62 273 GLY A C 1
ATOM 2228 O O . GLY A 1 273 ? -12.099 6.157 28.868 1.00 85.62 273 GLY A O 1
ATOM 2229 N N . GLY A 1 274 ? -10.603 5.669 27.250 1.00 90.31 274 GLY A N 1
ATOM 2230 C CA . GLY A 1 274 ? -11.008 4.279 27.023 1.00 90.31 274 GLY A CA 1
ATOM 2231 C C . GLY A 1 274 ? -10.183 3.273 27.834 1.00 90.31 274 GLY A C 1
ATOM 2232 O O . GLY A 1 274 ? -9.307 3.646 28.614 1.00 90.31 274 GLY A O 1
ATOM 2233 N N . SER A 1 275 ? -10.474 1.984 27.653 1.00 93.50 275 SER A N 1
ATOM 2234 C CA . SER A 1 275 ? -9.870 0.880 28.420 1.00 93.50 275 SER A CA 1
ATOM 2235 C C . SER A 1 275 ? -8.573 0.294 27.852 1.00 93.50 275 SER A C 1
ATOM 2237 O O . SER A 1 275 ? -7.954 -0.523 28.530 1.00 93.50 275 SER A O 1
ATOM 2239 N N . ILE A 1 276 ? -8.141 0.665 26.640 1.00 93.69 276 ILE A N 1
ATOM 2240 C CA . ILE A 1 276 ? -6.916 0.113 26.032 1.00 93.69 276 ILE A CA 1
ATOM 2241 C C . ILE A 1 276 ? -5.683 0.835 26.598 1.00 93.69 276 ILE A C 1
ATOM 2243 O O . ILE A 1 276 ? -5.538 2.042 26.362 1.00 93.69 276 ILE A O 1
ATOM 2247 N N . PRO A 1 277 ? -4.749 0.133 27.269 1.00 92.12 277 PRO A N 1
ATOM 2248 C CA . PRO A 1 277 ? -3.559 0.770 27.816 1.00 92.12 277 PRO A CA 1
ATOM 2249 C C . PRO A 1 277 ? -2.612 1.277 26.728 1.00 92.12 277 PRO A C 1
ATOM 2251 O O . PRO A 1 277 ? -2.400 0.608 25.712 1.00 92.12 277 PRO A O 1
ATOM 2254 N N . ASN A 1 278 ? -1.998 2.442 26.950 1.00 90.12 278 ASN A N 1
ATOM 2255 C CA . ASN A 1 278 ? -1.170 3.091 25.923 1.00 90.12 278 ASN A CA 1
ATOM 2256 C C . ASN A 1 278 ? 0.046 2.243 25.503 1.00 90.12 278 ASN A C 1
ATOM 2258 O O . ASN A 1 278 ? 0.388 2.207 24.323 1.00 90.12 278 ASN A O 1
ATOM 2262 N N . ASP A 1 279 ? 0.643 1.500 26.439 1.00 90.00 279 ASP A N 1
ATOM 2263 C CA . ASP A 1 279 ? 1.796 0.624 26.176 1.00 90.00 279 ASP A CA 1
ATOM 2264 C C . ASP A 1 279 ? 1.453 -0.570 25.262 1.00 90.00 279 ASP A C 1
ATOM 2266 O O . ASP A 1 279 ? 2.342 -1.199 24.691 1.00 90.00 279 ASP A O 1
ATOM 2270 N N . TYR A 1 280 ? 0.162 -0.876 25.093 1.00 91.56 280 TYR A N 1
ATOM 2271 C CA . TYR A 1 280 ? -0.336 -1.999 24.295 1.00 91.56 280 TYR A CA 1
ATOM 2272 C C . TYR A 1 280 ? -0.903 -1.568 22.933 1.00 91.56 280 TYR A C 1
ATOM 2274 O O . TYR A 1 280 ? -1.339 -2.422 22.158 1.00 91.56 280 TYR A O 1
ATOM 2282 N N . ILE A 1 281 ? -0.868 -0.269 22.605 1.00 92.12 281 ILE A N 1
ATOM 2283 C CA . ILE A 1 281 ? -1.353 0.274 21.322 1.00 92.12 281 ILE A CA 1
ATOM 2284 C C . ILE A 1 281 ? -0.673 -0.416 20.135 1.00 92.12 281 ILE A C 1
ATOM 2286 O O . ILE A 1 281 ? -1.357 -0.801 19.187 1.00 92.12 281 ILE A O 1
ATOM 2290 N N . GLY A 1 282 ? 0.651 -0.603 20.195 1.00 92.12 282 GLY A N 1
ATOM 2291 C CA . GLY A 1 282 ? 1.406 -1.287 19.141 1.00 92.12 282 GLY A CA 1
ATOM 2292 C C . GLY A 1 282 ? 0.975 -2.745 18.986 1.00 92.12 282 GLY A C 1
ATOM 2293 O O . GLY A 1 282 ? 0.577 -3.155 17.901 1.00 92.12 282 GLY A O 1
ATOM 2294 N N . LEU A 1 283 ? 0.935 -3.493 20.096 1.00 93.94 283 LEU A N 1
ATOM 2295 C CA . LEU A 1 283 ? 0.565 -4.912 20.096 1.00 93.94 283 LEU A CA 1
ATOM 2296 C C . LEU A 1 283 ? -0.834 -5.152 19.510 1.00 93.94 283 LEU A C 1
ATOM 2298 O O . LEU A 1 283 ? -1.027 -6.061 18.707 1.00 93.94 283 LEU A O 1
ATOM 2302 N N . LEU A 1 284 ? -1.819 -4.343 19.904 1.00 94.56 284 LEU A N 1
ATOM 2303 C CA . LEU A 1 284 ? -3.178 -4.487 19.387 1.00 94.56 284 LEU A CA 1
ATOM 2304 C C . LEU A 1 284 ? -3.296 -4.010 17.940 1.00 94.56 284 LEU A C 1
ATOM 2306 O O . LEU A 1 284 ? -4.054 -4.597 17.176 1.00 94.56 284 LEU A O 1
ATOM 2310 N N . SER A 1 285 ? -2.548 -2.977 17.546 1.00 94.56 285 SER A N 1
ATOM 2311 C CA . SER A 1 285 ? -2.505 -2.535 16.148 1.00 94.56 285 SER A CA 1
ATOM 2312 C C . SER A 1 285 ? -1.963 -3.631 15.233 1.00 94.56 285 SER A C 1
ATOM 2314 O O . SER A 1 285 ? -2.567 -3.895 14.193 1.00 94.56 285 SER A O 1
ATOM 2316 N N . ASP A 1 286 ? -0.897 -4.319 15.647 1.00 94.25 286 ASP A N 1
ATOM 2317 C CA . ASP A 1 286 ? -0.353 -5.479 14.934 1.00 94.25 286 ASP A CA 1
ATOM 2318 C C . ASP A 1 286 ? -1.397 -6.591 14.803 1.00 94.25 286 ASP A C 1
ATOM 2320 O O . ASP A 1 286 ? -1.574 -7.163 13.724 1.00 94.25 286 ASP A O 1
ATOM 2324 N N . GLU A 1 287 ? -2.147 -6.858 15.872 1.00 95.25 287 GLU A N 1
ATOM 2325 C CA . GLU A 1 287 ? -3.201 -7.870 15.856 1.00 95.25 287 GLU A CA 1
ATOM 2326 C C . GLU A 1 287 ? -4.349 -7.503 14.902 1.00 95.25 287 GLU A C 1
ATOM 2328 O O . GLU A 1 287 ? -4.783 -8.326 14.097 1.00 95.25 287 GLU A O 1
ATOM 2333 N N . LEU A 1 288 ? -4.797 -6.244 14.900 1.00 95.38 288 LEU A N 1
ATOM 2334 C CA . LEU A 1 288 ? -5.813 -5.764 13.956 1.00 95.38 288 LEU A CA 1
ATOM 2335 C C . LEU A 1 288 ? -5.328 -5.848 12.498 1.00 95.38 288 LEU A C 1
ATOM 2337 O O . LEU A 1 288 ? -6.114 -6.144 11.592 1.00 95.38 288 LEU A O 1
ATOM 2341 N N . VAL A 1 289 ? -4.032 -5.639 12.250 1.00 94.06 289 VAL A N 1
ATOM 2342 C CA . VAL A 1 289 ? -3.415 -5.855 10.931 1.00 94.06 289 VAL A CA 1
ATOM 2343 C C . VA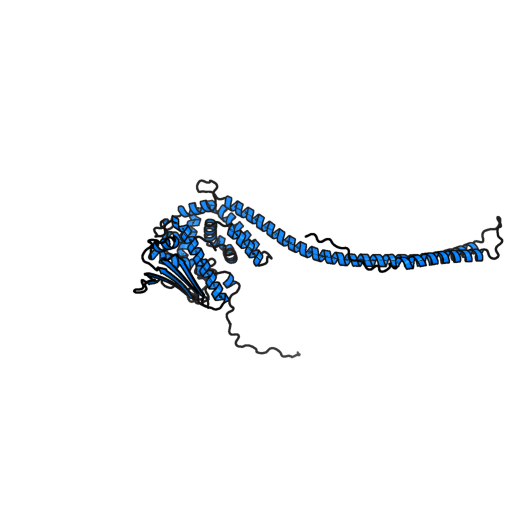L A 1 289 ? -3.451 -7.337 10.543 1.00 94.06 289 VAL A C 1
ATOM 2345 O O . VAL A 1 289 ? -3.742 -7.656 9.383 1.00 94.06 289 VAL A O 1
ATOM 2348 N N . LEU A 1 290 ? -3.194 -8.254 11.483 1.00 94.81 290 LEU A N 1
ATOM 2349 C CA . LEU A 1 290 ? -3.318 -9.697 11.250 1.00 94.81 290 LEU A CA 1
ATOM 2350 C C . LEU A 1 290 ? -4.761 -10.092 10.933 1.00 94.81 290 LEU A C 1
ATOM 2352 O O . LEU A 1 290 ? -4.977 -10.802 9.950 1.00 94.81 290 LEU A O 1
ATOM 2356 N N . TRP A 1 291 ? -5.739 -9.573 11.677 1.00 95.62 291 TRP A N 1
ATOM 2357 C CA . TRP A 1 291 ? -7.161 -9.807 11.407 1.00 95.62 291 TRP A CA 1
ATOM 2358 C C . TRP A 1 291 ? -7.549 -9.317 10.019 1.00 95.62 291 TRP A C 1
ATOM 2360 O O . TRP A 1 291 ? -8.132 -10.062 9.239 1.00 95.62 291 TRP A O 1
ATOM 2370 N N . ARG A 1 292 ? -7.156 -8.094 9.645 1.00 93.50 292 ARG A N 1
ATOM 2371 C CA . ARG A 1 292 ? -7.428 -7.557 8.304 1.00 93.50 292 ARG A CA 1
ATOM 2372 C C . ARG A 1 292 ? -6.809 -8.415 7.200 1.00 93.50 292 ARG A C 1
ATOM 2374 O O . ARG A 1 292 ? -7.426 -8.599 6.147 1.00 93.50 292 ARG A O 1
ATOM 2381 N N . ARG A 1 293 ? -5.593 -8.924 7.417 1.00 92.31 293 ARG A N 1
ATOM 2382 C CA . ARG A 1 293 ? -4.929 -9.839 6.480 1.00 92.31 293 ARG A CA 1
ATOM 2383 C C . ARG A 1 293 ? -5.728 -11.127 6.320 1.00 92.31 293 ARG A C 1
ATOM 2385 O O . ARG A 1 293 ? -5.879 -11.572 5.187 1.00 92.31 293 ARG A O 1
ATOM 2392 N N . GLU A 1 294 ? -6.221 -11.688 7.419 1.00 94.56 294 GLU A N 1
ATOM 2393 C CA . GLU A 1 294 ? -7.011 -12.917 7.396 1.00 94.56 294 GLU A CA 1
ATOM 2394 C C . GLU A 1 294 ? -8.346 -12.708 6.683 1.00 94.56 294 GLU A C 1
ATOM 2396 O O . GLU A 1 294 ? -8.663 -13.449 5.760 1.00 94.56 294 GLU A O 1
ATOM 2401 N N . ILE A 1 295 ? -9.058 -11.621 6.996 1.00 94.12 295 ILE A N 1
ATOM 2402 C CA . ILE A 1 295 ? -10.283 -11.228 6.285 1.00 94.12 295 ILE A CA 1
ATOM 2403 C C . ILE A 1 295 ? -10.005 -11.149 4.778 1.00 94.12 295 ILE A C 1
ATOM 2405 O O . ILE A 1 295 ? -10.673 -11.803 3.986 1.00 94.12 295 ILE A O 1
ATOM 2409 N N . SER A 1 296 ? -8.963 -10.417 4.372 1.00 91.56 296 SER A N 1
ATOM 2410 C CA . SER A 1 296 ? -8.612 -10.268 2.950 1.00 91.56 296 SER A CA 1
ATOM 2411 C C . SER A 1 296 ? -8.279 -11.604 2.275 1.00 91.56 296 SER A C 1
ATOM 2413 O O . SER A 1 296 ? -8.581 -11.797 1.099 1.00 91.56 296 SER A O 1
ATOM 2415 N N . HIS A 1 297 ? -7.629 -12.513 3.001 1.00 92.12 297 HIS A N 1
ATOM 2416 C CA . HIS A 1 297 ? -7.271 -13.838 2.509 1.00 92.12 297 HIS A CA 1
ATOM 2417 C C . HIS A 1 297 ? -8.508 -14.720 2.310 1.00 92.12 297 HIS A C 1
ATOM 2419 O O . HIS A 1 297 ? -8.653 -15.307 1.242 1.00 92.12 297 HIS A O 1
ATOM 2425 N N . LEU A 1 298 ? -9.425 -14.747 3.280 1.00 93.94 298 LEU A N 1
ATOM 2426 C CA . LEU A 1 298 ? -10.669 -15.515 3.194 1.00 93.94 298 LEU A CA 1
ATOM 2427 C C . LEU A 1 298 ? -11.566 -15.034 2.059 1.00 93.94 298 LEU A C 1
ATOM 2429 O O . LEU A 1 298 ? -12.057 -15.852 1.291 1.00 93.94 298 LEU A O 1
ATOM 2433 N N . PHE A 1 299 ? -11.717 -13.718 1.901 1.00 92.69 299 PHE A N 1
ATOM 2434 C CA . PHE A 1 299 ? -12.459 -13.141 0.778 1.00 92.69 299 PHE A CA 1
ATOM 2435 C C . PHE A 1 299 ? -11.849 -13.512 -0.573 1.00 92.69 299 PHE A C 1
ATOM 2437 O O . PHE A 1 299 ? -12.574 -13.827 -1.512 1.00 92.69 299 PHE A O 1
ATOM 2444 N N . LYS A 1 300 ? -10.515 -13.526 -0.674 1.00 90.12 300 LYS A N 1
ATOM 2445 C CA . LYS A 1 300 ? -9.846 -13.997 -1.886 1.00 90.12 300 LYS A CA 1
ATOM 2446 C C . LYS A 1 300 ? -10.118 -15.484 -2.131 1.00 90.12 300 LYS A C 1
ATOM 2448 O O . LYS A 1 300 ? -10.471 -15.848 -3.241 1.00 90.12 300 LYS A O 1
ATOM 2453 N N . MET A 1 301 ? -9.977 -16.330 -1.112 1.00 90.81 301 MET A N 1
ATOM 2454 C CA . MET A 1 301 ? -10.223 -17.767 -1.251 1.00 90.81 301 MET A CA 1
ATOM 2455 C C . MET A 1 301 ? -11.674 -18.074 -1.632 1.00 90.81 301 MET A C 1
ATOM 2457 O O . MET A 1 301 ? -11.891 -18.878 -2.532 1.00 90.81 301 MET A O 1
ATOM 2461 N N . ALA A 1 302 ? -12.653 -17.411 -1.012 1.00 91.06 302 ALA A N 1
ATOM 2462 C CA . ALA A 1 302 ? -14.067 -17.547 -1.363 1.00 91.06 302 ALA A CA 1
ATOM 2463 C C . ALA A 1 302 ? -14.321 -17.104 -2.815 1.00 91.06 302 ALA A C 1
ATOM 2465 O O . ALA A 1 302 ? -14.999 -17.789 -3.582 1.00 91.06 302 ALA A O 1
ATOM 2466 N N . CYS A 1 303 ? -13.688 -16.005 -3.237 1.00 87.38 303 CYS A N 1
ATOM 2467 C CA . CYS A 1 303 ? -13.742 -15.550 -4.622 1.00 87.38 303 CYS A CA 1
ATOM 2468 C C . CYS A 1 303 ? -13.109 -16.559 -5.597 1.00 87.38 303 CYS A C 1
ATOM 2470 O O . CYS A 1 303 ? -13.685 -16.810 -6.645 1.00 87.38 303 CYS A O 1
ATOM 2472 N N . ASP A 1 304 ? -11.973 -17.169 -5.261 1.00 88.19 304 ASP A N 1
ATOM 2473 C CA . ASP A 1 304 ? -11.261 -18.095 -6.153 1.00 88.19 304 ASP A CA 1
ATOM 2474 C C . ASP A 1 304 ? -11.919 -19.491 -6.228 1.00 88.19 304 ASP A C 1
ATOM 2476 O O . ASP A 1 304 ? -11.762 -20.184 -7.233 1.00 88.19 304 ASP A O 1
ATOM 2480 N N . THR A 1 305 ? -12.612 -19.930 -5.169 1.00 89.44 305 THR A N 1
ATOM 2481 C CA . THR A 1 305 ? -13.116 -21.315 -5.029 1.00 89.44 305 THR A CA 1
ATOM 2482 C C . THR A 1 305 ? -14.630 -21.475 -5.122 1.00 89.44 305 THR A C 1
ATOM 2484 O O . THR A 1 305 ? -15.074 -22.604 -5.298 1.00 89.44 305 THR A O 1
ATOM 2487 N N . ASP A 1 306 ? -15.413 -20.394 -5.005 1.00 88.31 306 ASP A N 1
ATOM 2488 C CA . ASP A 1 306 ? -16.884 -20.466 -4.885 1.00 88.31 306 ASP A CA 1
ATOM 2489 C C . ASP A 1 306 ? -17.360 -21.280 -3.661 1.00 88.31 306 ASP A C 1
ATOM 2491 O O . ASP A 1 306 ? -18.464 -21.817 -3.642 1.00 88.31 306 ASP A O 1
ATOM 2495 N N . GLU A 1 307 ? -16.535 -21.377 -2.616 1.00 92.12 307 GLU A N 1
ATOM 2496 C CA . GLU A 1 307 ? -16.856 -22.111 -1.390 1.00 92.12 307 GLU A CA 1
ATOM 2497 C C . GLU A 1 307 ? -16.824 -21.193 -0.166 1.00 92.12 307 GLU A C 1
ATOM 2499 O O . GLU A 1 307 ? -15.986 -20.291 -0.069 1.00 92.12 307 GLU A O 1
ATOM 2504 N N . GLN A 1 308 ? -17.698 -21.464 0.809 1.00 94.25 308 GLN A N 1
ATOM 2505 C CA . GLN A 1 308 ? -17.670 -20.796 2.109 1.00 94.25 308 GLN A CA 1
ATOM 2506 C C . GLN A 1 308 ? -16.321 -21.041 2.796 1.00 94.25 308 GLN A C 1
ATOM 2508 O O . GLN A 1 308 ? -15.884 -22.183 2.944 1.00 94.25 308 GLN A O 1
ATOM 2513 N N . GLN A 1 309 ? -15.690 -19.969 3.272 1.00 96.00 309 GLN A N 1
ATOM 2514 C CA . GLN A 1 309 ? -14.386 -20.028 3.930 1.00 96.00 309 GLN A CA 1
ATOM 2515 C C . GLN A 1 309 ? -14.508 -19.680 5.409 1.00 96.00 309 GLN A C 1
ATOM 2517 O O . GLN A 1 309 ? -15.177 -18.717 5.788 1.00 96.00 309 GLN A O 1
ATOM 2522 N N . GLU A 1 310 ? -13.812 -20.435 6.255 1.00 96.44 310 GLU A N 1
ATOM 2523 C CA . GLU A 1 310 ? -13.739 -20.172 7.689 1.00 96.44 310 GLU A CA 1
ATOM 2524 C C . GLU A 1 310 ? -12.311 -20.354 8.202 1.00 96.44 310 GLU A C 1
ATOM 2526 O O . GLU A 1 310 ? -11.623 -21.307 7.840 1.00 96.44 310 GLU A O 1
ATOM 2531 N N . GLN A 1 311 ? -11.886 -19.475 9.108 1.00 96.62 311 GLN A N 1
ATOM 2532 C CA . GLN A 1 311 ? -10.607 -19.594 9.803 1.00 96.62 311 GLN A CA 1
ATOM 2533 C C . GLN A 1 311 ? -10.771 -19.251 11.280 1.00 96.62 311 GLN A C 1
ATOM 2535 O O . GLN A 1 311 ? -11.507 -18.338 11.651 1.00 96.62 311 GLN A O 1
ATOM 2540 N N . VAL A 1 312 ? -10.044 -19.972 12.134 1.00 96.44 312 VAL A N 1
ATOM 2541 C CA . VAL A 1 312 ? -9.974 -19.699 13.574 1.00 96.44 312 VAL A CA 1
ATOM 2542 C C . VAL A 1 312 ? -8.546 -19.317 13.952 1.00 96.44 312 VAL A C 1
ATOM 2544 O O . VAL A 1 312 ? -7.593 -20.016 13.602 1.00 96.44 312 VAL A O 1
ATOM 2547 N N . MET A 1 313 ? -8.406 -18.212 14.680 1.00 95.12 313 MET A N 1
ATOM 2548 C CA . MET A 1 313 ? -7.173 -17.779 15.334 1.00 95.12 313 MET A CA 1
ATOM 2549 C C . MET A 1 313 ? -7.296 -18.007 16.843 1.00 95.12 313 MET A C 1
ATOM 2551 O O . MET A 1 313 ? -8.239 -17.524 17.466 1.00 95.12 313 MET A O 1
ATOM 2555 N N . SER A 1 314 ? -6.354 -18.739 17.441 1.00 93.12 314 SER A N 1
ATOM 2556 C CA . SER A 1 314 ? -6.366 -19.058 18.876 1.00 93.12 314 SER A CA 1
ATOM 2557 C C . SER A 1 314 ? -5.299 -18.276 19.639 1.00 93.12 314 SER A C 1
ATOM 2559 O O . SER A 1 314 ? -4.116 -18.356 19.313 1.00 93.12 314 SER A O 1
ATOM 2561 N N . TYR A 1 315 ? -5.710 -17.601 20.713 1.00 91.62 315 TYR A N 1
ATOM 2562 C CA . TYR A 1 315 ? -4.857 -16.806 21.602 1.00 91.62 315 TYR A CA 1
ATOM 2563 C C . TYR A 1 315 ? -4.730 -17.519 22.947 1.00 91.62 315 TYR A C 1
ATOM 2565 O O . TYR A 1 315 ? -5.516 -17.349 23.895 1.00 91.62 315 TYR A O 1
ATOM 2573 N N . GLY A 1 316 ? -3.748 -18.417 22.994 1.00 86.56 316 GLY A N 1
ATOM 2574 C CA . GLY A 1 316 ? -3.529 -19.320 24.114 1.00 86.56 316 GLY A CA 1
ATOM 2575 C C . GLY A 1 316 ? -4.765 -20.164 24.443 1.00 86.56 316 GLY A C 1
ATOM 2576 O O . GLY A 1 316 ? -5.441 -20.700 23.572 1.00 86.56 316 GLY A O 1
ATOM 2577 N N . SER A 1 317 ? -5.059 -20.311 25.739 1.00 86.44 317 SER A N 1
ATOM 2578 C CA . SER A 1 317 ? -6.229 -21.078 26.208 1.00 86.44 317 SER A CA 1
ATOM 2579 C C . SER A 1 317 ? -7.433 -20.207 26.579 1.00 86.44 317 SER A C 1
ATOM 2581 O O . SER A 1 317 ? -8.368 -20.710 27.209 1.00 86.44 317 SER A O 1
ATOM 2583 N N . LEU A 1 318 ? -7.384 -18.907 26.259 1.00 90.25 318 LEU A N 1
ATOM 2584 C CA . LEU A 1 318 ? -8.349 -17.920 26.742 1.00 90.25 318 LEU A CA 1
ATOM 2585 C C . LEU A 1 318 ? -9.313 -17.446 25.654 1.00 90.25 318 LEU A C 1
ATOM 2587 O O . LEU A 1 318 ? -10.503 -17.365 25.947 1.00 90.25 318 LEU A O 1
ATOM 2591 N N . PHE A 1 319 ? -8.830 -17.182 24.437 1.00 92.31 319 PHE A N 1
ATOM 2592 C CA . PHE A 1 319 ? -9.656 -16.675 23.340 1.00 92.31 319 PHE A CA 1
ATOM 2593 C C . PHE A 1 319 ? -9.458 -17.464 22.051 1.00 92.31 319 PHE A C 1
ATOM 2595 O O . PHE A 1 319 ? -8.334 -17.828 21.718 1.00 92.31 319 PHE A O 1
ATOM 2602 N N . ASP A 1 320 ? -10.549 -17.651 21.314 1.00 94.62 320 ASP A N 1
ATOM 2603 C CA . ASP A 1 320 ? -10.529 -17.942 19.881 1.00 94.62 320 ASP A CA 1
ATOM 2604 C C . ASP A 1 320 ? -11.261 -16.823 19.139 1.00 94.62 320 ASP A C 1
ATOM 2606 O O . ASP A 1 320 ? -12.282 -16.325 19.615 1.00 94.62 320 ASP A O 1
ATOM 2610 N N . VAL A 1 321 ? -10.765 -16.449 17.966 1.00 95.88 321 VAL A N 1
ATOM 2611 C CA . VAL A 1 321 ? -11.420 -15.520 17.045 1.00 95.88 321 VAL A CA 1
ATOM 2612 C C . VAL A 1 321 ? -11.692 -16.272 15.754 1.00 95.88 321 VAL A C 1
ATOM 2614 O O . VAL A 1 321 ? -10.763 -16.705 15.074 1.00 95.88 321 VAL A O 1
ATOM 2617 N N . LYS A 1 322 ? -12.970 -16.481 15.450 1.00 97.00 322 LYS A N 1
ATOM 2618 C CA . LYS A 1 322 ? -13.430 -17.138 14.228 1.00 97.00 322 LYS A CA 1
ATOM 2619 C C . LYS A 1 322 ? -13.841 -16.082 13.209 1.00 97.00 322 LYS A C 1
ATOM 2621 O O . LYS A 1 322 ? -14.599 -15.179 13.551 1.00 97.00 322 LYS A O 1
ATOM 2626 N N . PHE A 1 323 ? -13.387 -16.248 11.978 1.00 97.44 323 PHE A N 1
ATOM 2627 C CA . PHE A 1 323 ? -13.776 -15.473 10.807 1.00 97.44 323 PHE A CA 1
ATOM 2628 C C . PHE A 1 323 ? -14.493 -16.404 9.832 1.00 97.44 323 PHE A C 1
ATOM 2630 O O . PHE A 1 323 ? -14.021 -17.520 9.606 1.00 97.44 323 PHE A O 1
ATOM 2637 N N . SER A 1 324 ? -15.606 -15.955 9.262 1.00 96.88 324 SER A N 1
ATOM 2638 C CA . SER A 1 324 ? -16.390 -16.718 8.286 1.00 96.88 324 SER A CA 1
ATOM 2639 C C . SER A 1 324 ? -16.806 -15.799 7.139 1.00 96.88 324 SER A C 1
ATOM 2641 O O . SER A 1 324 ? -17.248 -14.677 7.391 1.00 96.88 324 SER A O 1
ATOM 2643 N N . VAL A 1 325 ? -16.655 -16.259 5.899 1.00 96.50 325 VAL A N 1
ATOM 2644 C CA . VAL A 1 325 ? -17.037 -15.548 4.668 1.00 96.50 325 VAL A CA 1
ATOM 2645 C C . VAL A 1 325 ? -17.874 -16.490 3.808 1.00 96.50 325 VAL A C 1
ATOM 2647 O O . VAL A 1 325 ? -17.487 -17.647 3.626 1.00 96.50 325 VAL A O 1
ATOM 2650 N N . SER A 1 326 ? -19.014 -16.020 3.298 1.00 95.06 326 SER A N 1
ATOM 2651 C CA . SER A 1 326 ? -19.852 -16.794 2.374 1.00 95.06 326 SER A CA 1
ATOM 2652 C C . SER A 1 326 ? -19.166 -17.040 1.027 1.00 95.06 326 SER A C 1
ATOM 2654 O O . SER A 1 326 ? -18.271 -16.302 0.619 1.00 95.06 326 SER A O 1
ATOM 2656 N N . ASP A 1 327 ? -19.612 -18.077 0.325 1.00 91.25 327 ASP A N 1
ATOM 2657 C CA . ASP A 1 327 ? -19.185 -18.433 -1.037 1.00 91.25 327 ASP A CA 1
ATOM 2658 C C . ASP A 1 327 ? -19.341 -17.277 -2.044 1.00 91.25 327 ASP A C 1
ATOM 2660 O O . ASP A 1 327 ? -18.454 -17.010 -2.859 1.00 91.25 327 ASP A O 1
ATOM 2664 N N . ASP A 1 328 ? -20.438 -16.530 -1.940 1.00 88.56 328 ASP A N 1
ATOM 2665 C CA . ASP A 1 328 ? -20.758 -15.374 -2.782 1.00 88.56 328 ASP A CA 1
ATOM 2666 C C . ASP A 1 328 ? -20.067 -14.062 -2.358 1.00 88.56 328 ASP A C 1
ATOM 2668 O O . ASP A 1 328 ? -20.292 -13.012 -2.969 1.00 88.56 328 ASP A O 1
ATOM 2672 N N . CYS A 1 329 ? -19.222 -14.102 -1.320 1.00 89.69 329 CYS A N 1
ATOM 2673 C CA . CYS A 1 329 ? -18.539 -12.943 -0.739 1.00 89.69 329 CYS A CA 1
ATOM 2674 C C . CYS A 1 329 ? -19.491 -11.827 -0.251 1.00 89.69 329 CYS A C 1
ATOM 2676 O O . CYS A 1 329 ? -19.075 -10.671 -0.148 1.00 89.69 329 CYS A O 1
ATOM 2678 N N . ARG A 1 330 ? -20.765 -12.114 0.040 1.00 91.38 330 ARG A N 1
ATOM 2679 C CA . ARG A 1 330 ? -21.738 -11.110 0.518 1.00 91.38 330 ARG A CA 1
ATOM 2680 C C . ARG A 1 330 ? -21.857 -11.049 2.030 1.00 91.38 330 ARG A C 1
ATOM 2682 O O . ARG A 1 330 ? -22.079 -9.968 2.573 1.00 91.38 330 ARG A O 1
ATOM 2689 N N . ASP A 1 331 ? -21.709 -12.174 2.713 1.00 94.00 331 ASP A N 1
ATOM 2690 C CA . ASP A 1 331 ? -21.837 -12.276 4.160 1.00 94.00 331 ASP A CA 1
ATOM 2691 C C . ASP A 1 331 ? -20.460 -12.497 4.802 1.00 94.00 331 ASP A C 1
ATOM 2693 O O . ASP A 1 331 ? -19.687 -13.370 4.408 1.00 94.00 331 ASP A O 1
ATOM 2697 N N . TYR A 1 332 ? -20.172 -11.716 5.840 1.00 96.12 332 TYR A N 1
ATOM 2698 C CA . TYR A 1 332 ? -19.012 -11.895 6.706 1.00 96.12 332 TYR A CA 1
ATOM 2699 C C . TYR A 1 332 ? -19.444 -11.926 8.170 1.00 96.12 332 TYR A C 1
ATOM 2701 O O . TYR A 1 332 ? -20.249 -11.101 8.610 1.00 96.12 332 TYR A O 1
ATOM 2709 N N . GLU A 1 333 ? -18.869 -12.842 8.944 1.00 96.44 333 GLU A N 1
ATOM 2710 C CA . GLU A 1 333 ? -19.063 -12.942 10.387 1.00 96.44 333 GLU A CA 1
ATOM 2711 C C . GLU A 1 333 ? -17.722 -13.079 11.111 1.00 96.44 333 GLU A C 1
ATOM 2713 O O . GLU A 1 333 ? -16.872 -13.894 10.745 1.00 96.44 333 GLU A O 1
ATOM 2718 N N . ILE A 1 334 ? -17.567 -12.317 12.193 1.00 96.50 334 ILE A N 1
ATOM 2719 C CA . ILE A 1 334 ? -16.512 -12.507 13.184 1.00 96.50 334 ILE A CA 1
ATOM 2720 C C . ILE A 1 334 ? -17.122 -12.897 14.528 1.00 96.50 334 ILE A C 1
ATOM 2722 O O . ILE A 1 334 ? -18.106 -12.307 14.985 1.00 96.50 334 ILE A O 1
ATOM 2726 N N . MET A 1 335 ? -16.506 -13.871 15.190 1.00 95.06 335 MET A N 1
ATOM 2727 C CA . MET A 1 335 ? -16.915 -14.341 16.505 1.00 95.06 335 MET A CA 1
ATOM 2728 C C . MET A 1 335 ? -15.712 -14.461 17.438 1.00 95.06 335 MET A C 1
ATOM 2730 O O . MET A 1 335 ? -14.838 -15.300 17.237 1.00 95.06 335 MET A O 1
ATOM 2734 N N . LEU A 1 336 ? -15.692 -13.647 18.493 1.00 94.75 336 LEU A N 1
ATOM 2735 C CA . LEU A 1 336 ? -14.710 -13.724 19.569 1.00 94.75 336 LEU A CA 1
ATOM 2736 C C . LEU A 1 336 ? -15.285 -14.598 20.686 1.00 94.75 336 LEU A C 1
ATOM 2738 O O . LEU A 1 336 ? -16.302 -14.266 21.301 1.00 94.75 336 LEU A O 1
ATOM 2742 N N . ILE A 1 337 ? -14.626 -15.717 20.958 1.00 93.81 337 ILE A N 1
ATOM 2743 C CA . ILE A 1 337 ? -15.029 -16.723 21.937 1.00 93.81 337 ILE A CA 1
ATOM 2744 C C . ILE A 1 337 ? -14.038 -16.691 23.093 1.00 93.81 337 ILE A C 1
ATOM 2746 O O . ILE A 1 337 ? -12.919 -17.191 22.995 1.00 93.81 337 ILE A O 1
ATOM 2750 N N . GLN A 1 338 ? -14.468 -16.147 24.225 1.00 92.75 338 GLN A N 1
ATOM 2751 C CA . GLN A 1 338 ? -13.740 -16.245 25.479 1.00 92.75 338 GLN A CA 1
ATOM 2752 C C . GLN A 1 338 ? -14.052 -17.588 26.140 1.00 92.75 338 GLN A C 1
ATOM 2754 O O . GLN A 1 338 ? -15.184 -17.844 26.554 1.00 92.75 338 GLN A O 1
ATOM 2759 N N . LYS A 1 339 ? -13.044 -18.441 26.294 1.00 90.12 339 LYS A N 1
ATOM 2760 C CA . LYS A 1 339 ? -13.187 -19.793 26.854 1.00 90.12 339 LYS A CA 1
ATOM 2761 C C . LYS A 1 339 ? -13.316 -19.800 28.375 1.00 90.12 339 LYS A C 1
ATOM 2763 O O . LYS A 1 339 ? -13.999 -20.653 28.932 1.00 90.12 339 LYS A O 1
ATOM 2768 N N . LYS A 1 340 ? -12.647 -18.868 29.064 1.00 87.31 340 LYS A N 1
ATOM 2769 C CA . LYS A 1 340 ? -12.534 -18.836 30.535 1.00 87.31 340 LYS A CA 1
ATOM 2770 C C . LYS A 1 340 ? -12.737 -17.428 31.089 1.00 87.31 340 LYS A C 1
ATOM 2772 O O . LYS A 1 340 ? -12.275 -16.457 30.501 1.00 87.31 340 LYS A O 1
ATOM 2777 N N . ASN A 1 341 ? -13.320 -17.321 32.282 1.00 87.38 341 ASN A N 1
ATOM 2778 C CA . ASN A 1 341 ? -13.429 -16.060 33.030 1.00 87.38 341 ASN A CA 1
ATOM 2779 C C . ASN A 1 341 ? -12.229 -15.805 33.960 1.00 87.38 341 ASN A C 1
ATOM 2781 O O . ASN A 1 341 ? -12.387 -15.469 35.132 1.00 87.38 341 ASN A O 1
ATOM 2785 N N . SER A 1 342 ? -11.013 -16.094 33.502 1.00 85.75 342 SER A N 1
ATOM 2786 C CA . SER A 1 342 ? -9.812 -15.860 34.302 1.00 85.75 342 SER A CA 1
ATOM 2787 C C . SER A 1 342 ? -8.586 -15.775 33.412 1.00 85.75 342 SER A C 1
ATOM 2789 O O . SER A 1 342 ? -8.331 -16.683 32.620 1.00 85.75 342 SER A O 1
ATOM 2791 N N . LYS A 1 343 ? -7.799 -14.713 33.599 1.00 86.62 343 LYS A N 1
ATOM 2792 C CA . LYS A 1 343 ? -6.486 -14.542 32.967 1.00 86.62 343 LYS A CA 1
ATOM 2793 C C . LYS A 1 343 ? -5.331 -15.177 33.758 1.00 86.62 343 LYS A C 1
ATOM 2795 O O . LYS A 1 343 ? -4.174 -15.066 33.361 1.00 86.62 343 LYS A O 1
ATOM 2800 N N . VAL A 1 344 ? -5.614 -15.856 34.877 1.00 85.12 344 VAL A N 1
ATOM 2801 C CA . VAL A 1 344 ? -4.580 -16.480 35.722 1.00 85.12 344 VAL A CA 1
ATOM 2802 C C . VAL A 1 344 ? -3.861 -17.589 34.949 1.00 85.12 344 VAL A C 1
ATOM 2804 O O . VAL A 1 344 ? -4.486 -18.504 34.420 1.00 85.12 344 VAL A O 1
ATOM 2807 N N . GLY A 1 345 ? -2.528 -17.511 34.896 1.00 82.56 345 GLY A N 1
ATOM 2808 C CA . GLY A 1 345 ? -1.683 -18.495 34.210 1.00 82.56 345 GLY A CA 1
ATOM 2809 C C . GLY A 1 345 ? -1.626 -18.352 32.684 1.00 82.56 345 GLY A C 1
ATOM 2810 O O . GLY A 1 345 ? -0.951 -19.148 32.031 1.00 82.56 345 GLY A O 1
ATOM 2811 N N . ILE A 1 346 ? -2.291 -17.347 32.104 1.00 88.00 346 ILE A N 1
ATOM 2812 C CA . ILE A 1 346 ? -2.196 -17.037 30.674 1.00 88.00 346 ILE A CA 1
ATOM 2813 C C . ILE A 1 346 ? -0.887 -16.286 30.416 1.00 88.00 346 ILE A C 1
ATOM 2815 O O . ILE A 1 346 ? -0.585 -15.307 31.094 1.00 88.00 346 ILE A O 1
ATOM 2819 N N . LYS A 1 347 ? -0.090 -16.774 29.460 1.00 88.81 347 LYS A N 1
ATOM 2820 C CA . LYS A 1 347 ? 1.179 -16.146 29.048 1.00 88.81 347 LYS A CA 1
ATOM 2821 C C . LYS A 1 347 ? 1.038 -15.241 27.826 1.00 88.81 347 LYS A C 1
ATOM 2823 O O . LYS A 1 347 ? 1.873 -14.374 27.636 1.00 88.81 347 LYS A O 1
ATOM 2828 N N . ASP A 1 348 ? 0.014 -15.478 27.018 1.00 90.75 348 ASP A N 1
ATOM 2829 C CA . ASP A 1 348 ? -0.252 -14.730 25.796 1.00 90.75 348 ASP A CA 1
ATOM 2830 C C . ASP A 1 348 ? -0.694 -13.298 26.142 1.00 90.75 348 ASP A C 1
ATOM 2832 O O . ASP A 1 348 ? -1.698 -13.111 26.835 1.00 90.75 348 ASP A O 1
ATOM 2836 N N . GLU A 1 349 ? 0.094 -12.303 25.729 1.00 91.38 349 GLU A N 1
ATOM 2837 C CA . GLU A 1 349 ? -0.154 -10.891 26.047 1.00 91.38 349 GLU A CA 1
ATOM 2838 C C . GLU A 1 349 ? -1.357 -10.327 25.280 1.00 91.38 349 GLU A C 1
ATOM 2840 O O . GLU A 1 349 ? -2.116 -9.540 25.843 1.00 91.38 349 GLU A O 1
ATOM 2845 N N . VAL A 1 350 ? -1.602 -10.786 24.046 1.00 92.00 350 VAL A N 1
ATOM 2846 C CA . VAL A 1 350 ? -2.786 -10.394 23.262 1.00 92.00 350 VAL A CA 1
ATOM 2847 C C . VAL A 1 350 ? -4.044 -10.914 23.949 1.00 92.00 350 VAL A C 1
ATOM 2849 O O . VAL A 1 350 ? -5.002 -10.171 24.144 1.00 92.00 350 VAL A O 1
ATOM 2852 N N . ALA A 1 351 ? -4.029 -12.164 24.413 1.00 91.56 351 ALA A N 1
ATOM 2853 C CA . ALA A 1 351 ? -5.149 -12.743 25.146 1.00 91.56 351 ALA A CA 1
ATOM 2854 C C . ALA A 1 351 ? -5.460 -11.980 26.444 1.00 91.56 351 ALA A C 1
ATOM 2856 O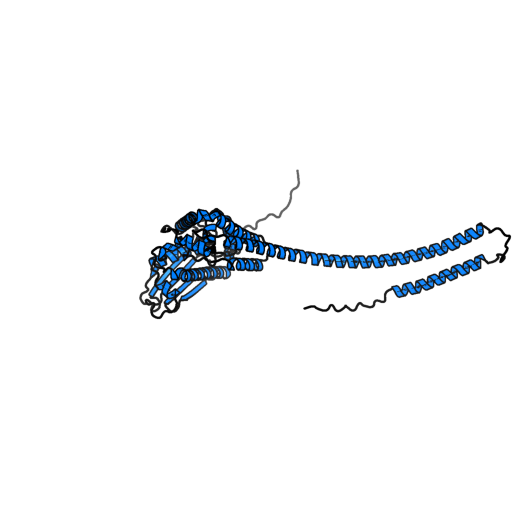 O . ALA A 1 351 ? -6.629 -11.783 26.776 1.00 91.56 351 ALA A O 1
ATOM 2857 N N . LYS A 1 352 ? -4.432 -11.555 27.193 1.00 91.25 352 LYS A N 1
ATOM 2858 C CA . LYS A 1 352 ? -4.622 -10.721 28.393 1.00 91.25 352 LYS A CA 1
ATOM 2859 C C . LYS A 1 352 ? -5.201 -9.358 28.032 1.00 91.25 352 LYS A C 1
ATOM 2861 O O . LYS A 1 352 ? -6.125 -8.914 28.702 1.00 91.25 352 LYS A O 1
ATOM 2866 N N . LEU A 1 353 ? -4.695 -8.734 26.972 1.00 91.94 353 LEU A N 1
ATOM 2867 C CA . LEU A 1 353 ? -5.184 -7.444 26.510 1.00 91.94 353 LEU A CA 1
ATOM 2868 C C . LEU A 1 353 ? -6.655 -7.519 26.093 1.00 91.94 353 LEU A C 1
ATOM 2870 O O . LEU A 1 353 ? -7.463 -6.745 26.589 1.00 91.94 353 LEU A O 1
ATOM 2874 N N . LEU A 1 354 ? -7.029 -8.494 25.259 1.00 91.75 354 LEU A N 1
ATOM 2875 C CA . LEU A 1 354 ? -8.420 -8.705 24.838 1.00 91.75 354 LEU A CA 1
ATOM 2876 C C . LEU A 1 354 ? -9.363 -8.969 26.023 1.00 91.75 354 LEU A C 1
ATOM 2878 O O . LEU A 1 354 ? -10.542 -8.629 25.947 1.00 91.75 354 LEU A O 1
ATOM 2882 N N . PHE A 1 355 ? -8.859 -9.559 27.114 1.00 90.81 355 PHE A N 1
ATOM 2883 C CA . PHE A 1 355 ? -9.615 -9.737 28.357 1.00 90.81 355 PHE A CA 1
ATOM 2884 C C . PHE A 1 355 ? -9.863 -8.414 29.095 1.00 90.81 355 PHE A C 1
ATOM 2886 O O . PHE A 1 355 ? -10.908 -8.265 29.724 1.00 90.81 355 PHE A O 1
ATOM 2893 N N . ASP A 1 356 ? -8.898 -7.494 29.060 1.00 90.75 356 ASP A N 1
ATOM 2894 C CA . ASP A 1 356 ? -8.914 -6.256 29.846 1.00 90.75 356 ASP A CA 1
ATOM 2895 C C . ASP A 1 356 ? -9.697 -5.115 29.169 1.00 90.75 356 ASP A C 1
ATOM 2897 O O . ASP A 1 356 ? -10.107 -4.171 29.844 1.00 90.75 356 ASP A O 1
ATOM 2901 N N . ILE A 1 357 ? -9.965 -5.217 27.863 1.00 92.88 357 ILE A N 1
ATOM 2902 C CA . ILE A 1 357 ? -10.790 -4.247 27.130 1.00 92.88 357 ILE A CA 1
ATOM 2903 C C . ILE A 1 357 ? -12.253 -4.341 27.585 1.00 92.88 357 ILE A C 1
ATOM 2905 O O . ILE A 1 357 ? -12.852 -5.419 27.627 1.00 92.88 357 ILE A O 1
ATOM 2909 N N . SER A 1 358 ? -12.851 -3.187 27.882 1.00 93.06 358 SER A N 1
ATOM 2910 C CA . SER A 1 358 ? -14.250 -3.085 28.293 1.00 93.06 358 SER A CA 1
ATOM 2911 C C . SER A 1 358 ? -15.208 -3.531 27.181 1.00 93.06 358 SER A C 1
ATOM 2913 O O . SER A 1 358 ? -14.936 -3.374 25.992 1.00 93.06 358 SER A O 1
ATOM 2915 N N . ASP A 1 359 ? -16.377 -4.057 27.549 1.00 91.56 359 ASP A N 1
ATOM 2916 C CA . ASP A 1 359 ? -17.395 -4.482 26.578 1.00 91.56 359 ASP A CA 1
ATOM 2917 C C . ASP A 1 359 ? -17.858 -3.337 25.664 1.00 91.56 359 ASP A C 1
ATOM 2919 O O . ASP A 1 359 ? -18.179 -3.572 24.499 1.00 91.56 359 ASP A O 1
ATOM 2923 N N . GLU A 1 360 ? -17.899 -2.108 26.182 1.00 91.75 360 GLU A N 1
ATOM 2924 C CA . GLU A 1 360 ? -18.274 -0.913 25.421 1.00 91.75 360 GLU A CA 1
ATOM 2925 C C . GLU A 1 360 ? -17.194 -0.543 24.398 1.00 91.75 360 GLU A C 1
ATOM 2927 O O . GLU A 1 360 ? -17.503 -0.366 23.215 1.00 91.75 360 GLU A O 1
ATOM 2932 N N . ASP A 1 361 ? -15.928 -0.518 24.821 1.00 92.81 361 ASP A N 1
ATOM 2933 C CA . ASP A 1 361 ? -14.806 -0.214 23.932 1.00 92.81 361 ASP A CA 1
ATOM 2934 C C . ASP A 1 361 ? -14.596 -1.315 22.898 1.00 92.81 361 ASP A C 1
ATOM 2936 O O . ASP A 1 361 ? -14.382 -1.008 21.732 1.00 92.81 361 ASP A O 1
ATOM 2940 N N . MET A 1 362 ? -14.732 -2.590 23.277 1.00 93.44 362 MET A N 1
ATOM 2941 C CA . MET A 1 362 ? -14.629 -3.718 22.347 1.00 93.44 362 MET A CA 1
ATOM 2942 C C . MET A 1 362 ? -15.715 -3.648 21.270 1.00 93.44 362 MET A C 1
ATOM 2944 O O . MET A 1 362 ? -15.432 -3.846 20.089 1.00 93.44 362 MET A O 1
ATOM 2948 N N . LYS A 1 363 ? -16.960 -3.322 21.648 1.00 92.50 363 LYS A N 1
ATOM 2949 C CA . LYS A 1 363 ? -18.044 -3.103 20.678 1.00 92.50 363 LYS A CA 1
ATOM 2950 C C . LYS A 1 363 ? -17.706 -1.962 19.725 1.00 92.50 363 LYS A C 1
ATOM 2952 O O . LYS A 1 363 ? -17.820 -2.114 18.510 1.00 92.50 363 LYS A O 1
ATOM 2957 N N . GLY A 1 364 ? -17.300 -0.817 20.265 1.00 92.12 364 GLY A N 1
ATOM 2958 C CA . GLY A 1 364 ? -16.938 0.335 19.450 1.00 92.12 364 GLY A CA 1
ATOM 2959 C C . GLY A 1 364 ? -15.785 0.017 18.496 1.00 92.12 364 GLY A C 1
ATOM 2960 O O . GLY A 1 364 ? -15.921 0.218 17.292 1.00 92.12 364 GLY A O 1
ATOM 2961 N N . LEU A 1 365 ? -14.701 -0.549 19.025 1.00 93.94 365 LEU A N 1
ATOM 2962 C CA . LEU A 1 365 ? -13.501 -0.905 18.280 1.00 93.94 365 LEU A CA 1
ATOM 2963 C C . LEU A 1 365 ? -13.812 -1.878 17.146 1.00 93.94 365 LEU A C 1
ATOM 2965 O O . LEU A 1 365 ? -13.426 -1.610 16.014 1.00 93.94 365 LEU A O 1
ATOM 2969 N N . LEU A 1 366 ? -14.539 -2.970 17.412 1.00 94.19 366 LEU A N 1
ATOM 2970 C CA . LEU A 1 366 ? -14.918 -3.927 16.370 1.00 94.19 366 LEU A CA 1
ATOM 2971 C C . LEU A 1 366 ? -15.792 -3.265 15.306 1.00 94.19 366 LEU A C 1
ATOM 2973 O O . LEU A 1 366 ? -15.554 -3.466 14.118 1.00 94.19 366 LEU A O 1
ATOM 2977 N N . SER A 1 367 ? -16.773 -2.451 15.700 1.00 92.12 367 SER A N 1
ATOM 2978 C CA . SER A 1 367 ? -17.605 -1.735 14.732 1.00 92.12 367 SER A CA 1
ATOM 2979 C C . SER A 1 367 ? -16.762 -0.822 13.837 1.00 92.12 367 SER A C 1
ATOM 2981 O O . SER A 1 367 ? -16.964 -0.805 12.628 1.00 92.12 367 SER A O 1
ATOM 2983 N N . GLU A 1 368 ? -15.849 -0.031 14.399 1.00 92.94 368 GLU A N 1
ATOM 2984 C CA . GLU A 1 368 ? -15.054 0.940 13.634 1.00 92.94 368 GLU A CA 1
ATOM 2985 C C . GLU A 1 368 ? -13.945 0.285 12.814 1.00 92.94 368 GLU A C 1
ATOM 2987 O O . GLU A 1 368 ? -13.762 0.653 11.657 1.00 92.94 368 GLU A O 1
ATOM 2992 N N . PHE A 1 369 ? -13.308 -0.761 13.344 1.00 94.25 369 PHE A N 1
ATOM 2993 C CA . PHE A 1 369 ? -12.356 -1.594 12.613 1.00 94.25 369 PHE A CA 1
ATOM 2994 C C . PHE A 1 369 ? -12.981 -2.176 11.343 1.00 94.25 369 PHE A C 1
ATOM 2996 O O . PHE A 1 369 ? -12.421 -2.038 10.258 1.00 94.25 369 PHE A O 1
ATOM 3003 N N . HIS A 1 370 ? -14.166 -2.783 11.440 1.00 92.81 370 HIS A N 1
ATOM 3004 C CA . HIS A 1 370 ? -14.816 -3.348 10.257 1.00 92.81 370 HIS A CA 1
ATOM 3005 C C . HIS A 1 370 ? -15.294 -2.265 9.291 1.00 92.81 370 HIS A C 1
ATOM 3007 O O . HIS A 1 370 ? -15.240 -2.477 8.085 1.00 92.81 370 HIS A O 1
ATOM 3013 N N . ARG A 1 371 ? -15.683 -1.080 9.776 1.00 89.88 371 ARG A N 1
ATOM 3014 C CA . ARG A 1 371 ? -15.900 0.064 8.881 1.00 89.88 371 ARG A CA 1
ATOM 3015 C C . ARG A 1 371 ? -14.607 0.474 8.179 1.00 89.88 371 ARG A C 1
ATOM 3017 O O . ARG A 1 371 ? -14.642 0.746 6.991 1.00 89.88 371 ARG A O 1
ATOM 3024 N N . GLU A 1 372 ? -13.452 0.462 8.834 1.00 89.50 372 GLU A N 1
ATOM 3025 C CA . GLU A 1 372 ? -12.188 0.703 8.125 1.00 89.50 372 GLU A CA 1
ATOM 3026 C C . GLU A 1 372 ? -11.921 -0.362 7.048 1.00 89.50 372 GLU A C 1
ATOM 3028 O O . GLU A 1 372 ? -11.462 -0.032 5.956 1.00 89.50 372 GLU A O 1
ATOM 3033 N N . VAL A 1 373 ? -12.232 -1.630 7.335 1.00 89.75 373 VAL A N 1
ATOM 3034 C CA . VAL A 1 373 ? -12.010 -2.755 6.413 1.00 89.75 373 VAL A CA 1
ATOM 3035 C C . VAL A 1 373 ? -12.969 -2.747 5.222 1.00 89.75 373 VAL A C 1
ATOM 3037 O O . VAL A 1 373 ? -12.518 -3.044 4.120 1.00 89.75 373 VAL A O 1
ATOM 3040 N N . PHE A 1 374 ? -14.250 -2.425 5.427 1.00 87.81 374 PHE A N 1
ATOM 3041 C CA . PHE A 1 374 ? -15.300 -2.518 4.406 1.00 87.81 374 PHE A CA 1
ATOM 3042 C C . PHE A 1 374 ? -15.741 -1.151 3.870 1.00 87.81 374 PHE A C 1
ATOM 3044 O O . PHE A 1 374 ? -15.772 -0.969 2.657 1.00 87.81 374 PHE A O 1
ATOM 3051 N N . ASP A 1 375 ? -16.042 -0.175 4.735 1.00 80.06 375 ASP A N 1
ATOM 3052 C CA . ASP A 1 375 ? -16.468 1.170 4.307 1.00 80.06 375 ASP A CA 1
ATOM 3053 C C . ASP A 1 375 ? -15.288 1.950 3.714 1.00 80.06 375 ASP A C 1
ATOM 3055 O O . ASP A 1 375 ? -15.381 2.522 2.632 1.00 80.06 375 ASP A O 1
ATOM 3059 N N . LEU A 1 376 ? -14.160 1.993 4.430 1.00 75.75 376 LEU A N 1
ATOM 3060 C CA . LEU A 1 376 ? -12.988 2.790 4.042 1.00 75.75 376 LEU A CA 1
ATOM 3061 C C . LEU A 1 376 ? -11.946 1.981 3.269 1.00 75.75 376 LEU A C 1
ATOM 3063 O O . LEU A 1 376 ? -10.833 2.465 3.031 1.00 75.75 376 LEU A O 1
ATOM 3067 N N . ALA A 1 377 ? -12.329 0.786 2.812 1.00 71.38 377 ALA A N 1
ATOM 3068 C CA . ALA A 1 377 ? -11.549 -0.019 1.890 1.00 71.38 377 ALA A CA 1
ATOM 3069 C C . ALA A 1 377 ? -11.196 0.831 0.661 1.00 71.38 377 ALA A C 1
ATOM 3071 O O . ALA A 1 377 ? -12.080 1.348 -0.024 1.00 71.38 377 ALA A O 1
ATOM 3072 N N . ASN A 1 378 ? -9.895 1.036 0.429 1.00 71.19 378 ASN A N 1
ATOM 3073 C CA . ASN A 1 378 ? -9.399 1.955 -0.597 1.00 71.19 378 ASN A CA 1
ATOM 3074 C C . ASN A 1 378 ? -10.047 3.353 -0.514 1.00 71.19 378 ASN A C 1
ATOM 3076 O O . ASN A 1 378 ? -10.531 3.874 -1.504 1.00 71.19 378 ASN A O 1
ATOM 3080 N N . PHE A 1 379 ? -10.096 3.968 0.671 1.00 73.56 379 PHE A N 1
ATOM 3081 C CA . PHE A 1 379 ? -10.600 5.340 0.835 1.00 73.56 379 PHE A CA 1
ATOM 3082 C C . PHE A 1 379 ? -12.042 5.550 0.339 1.00 73.56 379 PHE A C 1
ATOM 3084 O O . PHE A 1 379 ? -12.344 6.625 -0.175 1.00 73.56 379 PHE A O 1
ATOM 3091 N N . ASN A 1 380 ? -12.916 4.558 0.555 1.00 71.94 380 ASN A N 1
ATOM 3092 C CA . ASN A 1 380 ? -14.323 4.553 0.127 1.00 71.94 380 ASN A CA 1
ATOM 3093 C C . ASN A 1 380 ? -14.524 4.365 -1.392 1.00 71.94 380 ASN A C 1
ATOM 3095 O O . ASN A 1 380 ? -15.565 4.727 -1.918 1.00 71.94 380 ASN A O 1
ATOM 3099 N N . GLU A 1 381 ? -13.563 3.771 -2.104 1.00 67.12 381 GLU A N 1
ATOM 3100 C CA . GLU A 1 381 ? -13.694 3.511 -3.548 1.00 67.12 381 GLU A CA 1
ATOM 3101 C C . GLU A 1 381 ? -14.314 2.135 -3.858 1.00 67.12 381 GLU A C 1
ATOM 3103 O O . GLU A 1 381 ? -15.078 2.001 -4.806 1.00 67.12 381 GLU A O 1
ATOM 3108 N N . TRP A 1 382 ? -14.007 1.086 -3.081 1.00 68.94 382 TRP A N 1
ATOM 3109 C CA . TRP A 1 382 ? -14.404 -0.289 -3.445 1.00 68.94 382 TRP A CA 1
ATOM 3110 C C . TRP A 1 382 ? -15.844 -0.659 -3.090 1.00 68.94 382 TRP A C 1
ATOM 3112 O O . TRP A 1 382 ? -16.480 -1.405 -3.828 1.00 68.94 382 TRP A O 1
ATOM 3122 N N . ASN A 1 383 ? -16.350 -0.145 -1.970 1.00 70.19 383 ASN A N 1
ATOM 3123 C CA . ASN A 1 383 ? -17.730 -0.348 -1.516 1.00 70.19 383 ASN A CA 1
ATOM 3124 C C . ASN A 1 383 ? -18.425 1.018 -1.356 1.00 70.19 383 ASN A C 1
ATOM 3126 O O . ASN A 1 383 ? -19.103 1.256 -0.357 1.00 70.19 383 ASN A O 1
ATOM 3130 N N . ASN A 1 384 ? -18.164 1.935 -2.301 1.00 63.84 384 ASN A N 1
ATOM 3131 C CA . ASN A 1 384 ? -18.404 3.375 -2.177 1.00 63.84 384 ASN A CA 1
ATOM 3132 C C . ASN A 1 384 ? -19.796 3.730 -1.641 1.00 63.84 384 ASN A C 1
ATOM 3134 O O . ASN A 1 384 ? -20.817 3.599 -2.306 1.00 63.84 384 ASN A O 1
ATOM 3138 N N . ILE A 1 385 ? -19.827 4.275 -0.431 1.00 57.84 385 ILE A N 1
ATOM 3139 C CA . ILE A 1 385 ? -21.059 4.587 0.291 1.00 57.84 385 ILE A CA 1
ATOM 3140 C C . ILE A 1 385 ? -21.762 5.832 -0.264 1.00 57.84 385 ILE A C 1
ATOM 3142 O O . ILE A 1 385 ? -22.936 6.037 0.032 1.00 57.84 385 ILE A O 1
ATOM 3146 N N . GLU A 1 386 ? -21.091 6.708 -1.005 1.00 53.62 386 GLU A N 1
ATOM 3147 C CA . GLU A 1 386 ? -21.693 7.956 -1.492 1.00 53.62 386 GLU A CA 1
ATOM 3148 C C . GLU A 1 386 ? -22.476 7.752 -2.796 1.00 53.62 386 GLU A C 1
ATOM 3150 O O . GLU A 1 386 ? -23.558 8.325 -2.921 1.00 53.62 386 GLU A O 1
ATOM 3155 N N . ASP A 1 387 ? -21.999 6.872 -3.682 1.00 52.59 387 ASP A N 1
ATOM 3156 C CA . ASP A 1 387 ? -22.620 6.597 -4.989 1.00 52.59 387 ASP A CA 1
ATOM 3157 C C . ASP A 1 387 ? -23.565 5.384 -4.990 1.00 52.59 387 ASP A C 1
ATOM 3159 O O . ASP A 1 387 ? -24.392 5.242 -5.891 1.00 52.59 387 ASP A O 1
ATOM 3163 N N . LEU A 1 388 ? -23.486 4.518 -3.973 1.00 55.59 388 LEU A N 1
ATOM 3164 C CA . LEU A 1 388 ? -24.438 3.423 -3.795 1.00 55.59 388 LEU A CA 1
ATOM 3165 C C . LEU A 1 388 ? -25.790 3.962 -3.314 1.00 55.59 388 LEU A C 1
ATOM 3167 O O . LEU A 1 388 ? -25.871 4.707 -2.323 1.00 55.59 388 LEU A O 1
ATOM 3171 N N . GLU A 1 389 ? -26.874 3.509 -3.953 1.00 55.47 389 GLU A N 1
ATOM 3172 C CA . GLU A 1 389 ? -28.212 3.678 -3.393 1.00 55.47 389 GLU A CA 1
ATOM 3173 C C . GLU A 1 389 ? -28.226 3.155 -1.949 1.00 55.47 389 GLU A C 1
ATOM 3175 O O . GLU A 1 389 ? -27.482 2.249 -1.568 1.00 55.47 389 GLU A O 1
ATOM 3180 N N . GLN A 1 390 ? -29.068 3.729 -1.090 1.00 59.69 390 GLN A N 1
ATOM 3181 C CA . GLN A 1 390 ? -29.106 3.325 0.318 1.00 59.69 390 GLN A CA 1
ATOM 3182 C C . GLN A 1 390 ? -29.444 1.832 0.501 1.00 59.69 390 GLN A C 1
ATOM 3184 O O . GLN A 1 390 ? -29.080 1.244 1.518 1.00 59.69 390 GLN A O 1
ATOM 3189 N N . SER A 1 391 ? -30.092 1.242 -0.505 1.00 54.78 391 SER A N 1
ATOM 3190 C CA . SER A 1 391 ? -30.387 -0.178 -0.691 1.00 54.78 391 SER A CA 1
ATOM 3191 C C . SER A 1 391 ? -29.185 -1.034 -1.092 1.00 54.78 391 SER A C 1
ATOM 3193 O O . SER A 1 391 ? -29.312 -2.242 -1.015 1.00 54.78 391 SER A O 1
ATOM 3195 N N . GLU A 1 392 ? -28.039 -0.489 -1.502 1.00 64.94 392 GLU A N 1
ATOM 3196 C CA . GLU A 1 392 ? -26.873 -1.269 -1.962 1.00 64.94 392 GLU A CA 1
ATOM 3197 C C . GLU A 1 392 ? -25.688 -1.247 -0.977 1.00 64.94 392 GLU A C 1
ATOM 3199 O O . GLU A 1 392 ? -24.715 -1.980 -1.148 1.00 64.94 392 GLU A O 1
ATOM 3204 N N . LYS A 1 393 ? -25.771 -0.437 0.085 1.00 72.25 393 LYS A N 1
ATOM 3205 C CA . LYS A 1 393 ? -24.709 -0.281 1.092 1.00 72.25 393 LYS A CA 1
ATOM 3206 C C . LYS A 1 393 ? -24.558 -1.526 1.973 1.00 72.25 393 LYS A C 1
ATOM 3208 O O . LYS A 1 393 ? -25.572 -2.132 2.330 1.00 72.25 393 LYS A O 1
ATOM 3213 N N . PRO A 1 394 ? -23.332 -1.843 2.435 1.00 82.94 394 PRO A N 1
ATOM 3214 C CA . PRO A 1 394 ? -23.133 -2.854 3.460 1.00 82.94 394 PRO A CA 1
ATOM 3215 C C . PRO A 1 394 ? -23.963 -2.543 4.707 1.00 82.94 394 PRO A C 1
ATOM 3217 O O . PRO A 1 394 ? -23.964 -1.426 5.240 1.00 82.94 394 PRO A O 1
ATOM 3220 N N . THR A 1 395 ? -24.677 -3.551 5.183 1.00 85.69 395 THR A N 1
ATOM 3221 C CA . THR A 1 395 ? -25.438 -3.503 6.424 1.00 85.69 395 THR A CA 1
ATOM 3222 C C . THR A 1 395 ? -24.617 -4.123 7.543 1.00 85.69 395 THR A C 1
ATOM 3224 O O . THR A 1 395 ? -24.007 -5.180 7.399 1.00 85.69 395 THR A O 1
ATOM 3227 N N . TYR A 1 396 ? -24.589 -3.427 8.674 1.00 88.06 396 TYR A N 1
ATOM 3228 C CA . TYR A 1 396 ? -23.807 -3.805 9.840 1.00 88.06 396 TYR A CA 1
ATOM 3229 C C . TYR A 1 396 ? -24.754 -4.298 10.923 1.00 88.06 396 TYR A C 1
ATOM 3231 O O . TYR A 1 396 ? -25.631 -3.548 11.362 1.00 88.06 396 TYR A O 1
ATOM 3239 N N . GLY A 1 397 ? -24.591 -5.551 11.340 1.00 83.25 397 GLY A N 1
ATOM 3240 C CA . GLY A 1 397 ? -25.360 -6.114 12.439 1.00 83.25 397 GLY A CA 1
ATOM 3241 C C . GLY A 1 397 ? -25.033 -5.450 13.774 1.00 83.25 397 GLY A C 1
ATOM 3242 O O . GLY A 1 397 ? -23.969 -4.861 13.971 1.00 83.25 397 GLY A O 1
ATOM 3243 N N . SER A 1 398 ? -25.959 -5.549 14.725 1.00 86.25 398 SER A N 1
ATOM 3244 C CA . SER A 1 398 ? -25.689 -5.152 16.107 1.00 86.25 398 SER A CA 1
ATOM 3245 C C . SER A 1 398 ? -24.713 -6.139 16.739 1.00 86.25 398 SER A C 1
ATOM 3247 O O . SER A 1 398 ? -24.936 -7.344 16.673 1.00 86.25 398 SER A O 1
ATOM 3249 N N . ILE A 1 399 ? -23.672 -5.640 17.408 1.00 87.88 399 ILE A N 1
ATOM 3250 C CA . ILE A 1 399 ? -22.732 -6.507 18.127 1.00 87.88 399 ILE A CA 1
ATOM 3251 C C . ILE A 1 399 ? -23.445 -7.133 19.327 1.00 87.88 399 ILE A C 1
ATOM 3253 O O . ILE A 1 399 ? -23.791 -6.436 20.293 1.00 87.88 399 ILE A O 1
ATOM 3257 N N . SER A 1 400 ? -23.653 -8.446 19.275 1.00 86.31 400 SER A N 1
ATOM 3258 C CA . SER A 1 400 ? -24.226 -9.218 20.374 1.00 86.31 400 SER A CA 1
ATOM 3259 C C . SER A 1 400 ? -23.124 -9.686 21.319 1.00 86.31 400 SER A C 1
ATOM 3261 O O . SER A 1 400 ? -22.055 -10.119 20.893 1.00 86.31 400 SER A O 1
ATOM 3263 N N . ILE A 1 401 ? -23.384 -9.561 22.623 1.00 88.38 401 ILE A N 1
ATOM 3264 C CA . ILE A 1 401 ? -22.556 -10.155 23.674 1.00 88.38 401 ILE A CA 1
ATOM 3265 C C . ILE A 1 401 ? -23.430 -11.144 24.420 1.00 88.38 401 ILE A C 1
ATOM 3267 O O . ILE A 1 401 ? -24.442 -10.769 25.012 1.00 88.38 401 ILE A O 1
ATOM 3271 N N . GLU A 1 402 ? -23.026 -12.401 24.378 1.00 88.56 402 GLU A N 1
ATOM 3272 C CA . GLU A 1 402 ? -23.725 -13.507 25.005 1.00 88.56 402 GLU A CA 1
ATOM 3273 C C . GLU A 1 402 ? -22.837 -14.150 26.068 1.00 88.56 402 GLU A C 1
ATOM 3275 O O . GLU A 1 402 ? -21.616 -14.246 25.920 1.00 88.56 402 GLU A O 1
ATOM 3280 N N . HIS A 1 403 ? -23.478 -14.649 27.123 1.00 85.50 403 HIS A N 1
ATOM 3281 C CA . HIS A 1 403 ? -22.860 -15.493 28.141 1.00 85.50 403 HIS A CA 1
ATOM 3282 C C . HIS A 1 403 ? -23.557 -16.856 28.131 1.00 85.50 403 HIS A C 1
ATOM 3284 O O . HIS A 1 403 ? -24.511 -17.069 28.891 1.00 85.50 403 HIS A O 1
ATOM 3290 N N . PRO A 1 404 ? -23.153 -17.769 27.228 1.00 81.94 404 PRO A N 1
ATOM 3291 C CA . PRO A 1 404 ? -23.833 -19.042 27.057 1.00 81.94 404 PRO A CA 1
ATOM 3292 C C . PRO A 1 404 ? -23.805 -19.850 28.354 1.00 81.94 404 PRO A C 1
ATOM 3294 O O . PRO A 1 404 ? -22.753 -20.190 28.890 1.00 81.94 404 PRO A O 1
ATOM 3297 N N . SER A 1 405 ? -24.985 -20.177 28.873 1.00 68.88 405 SER A N 1
ATOM 3298 C CA . SER A 1 405 ? -25.108 -21.005 30.070 1.00 68.88 405 SER A CA 1
ATOM 3299 C C . SER A 1 405 ? -24.978 -22.482 29.684 1.00 68.88 405 SER A C 1
ATOM 3301 O O . SER A 1 405 ? -25.751 -22.974 28.869 1.00 68.88 405 SER A O 1
ATOM 3303 N N . GLY A 1 406 ? -24.014 -23.202 30.267 1.00 66.81 406 GLY A N 1
ATOM 3304 C CA . GLY A 1 406 ? -23.883 -24.661 30.112 1.00 66.81 406 GLY A CA 1
ATOM 3305 C C . GLY A 1 406 ? -22.838 -25.158 29.103 1.00 66.81 406 GLY A C 1
ATOM 3306 O O . GLY A 1 406 ? -22.611 -26.364 29.031 1.00 66.81 406 GLY A O 1
ATOM 3307 N N . ILE A 1 407 ? -22.143 -24.270 28.383 1.00 73.88 407 ILE A N 1
ATOM 3308 C CA . ILE A 1 407 ? -21.012 -24.637 27.512 1.00 73.88 407 ILE A CA 1
ATOM 3309 C C . ILE A 1 407 ? -19.710 -24.431 28.294 1.00 73.88 407 ILE A C 1
ATOM 3311 O O . ILE A 1 407 ? -19.294 -23.301 28.533 1.00 73.88 407 ILE A O 1
ATOM 3315 N N . ARG A 1 408 ? -19.047 -25.522 28.705 1.00 62.88 408 ARG A N 1
ATOM 3316 C CA . ARG A 1 408 ? -17.819 -25.458 29.531 1.00 62.88 408 ARG A CA 1
ATOM 3317 C C . ARG A 1 408 ? -16.665 -24.676 28.891 1.00 62.88 408 ARG A C 1
ATOM 3319 O O . ARG A 1 408 ? -15.802 -24.200 29.619 1.00 62.88 408 ARG A O 1
ATOM 3326 N N . GLU A 1 409 ? -16.654 -24.556 27.567 1.00 72.69 409 GLU A N 1
ATOM 3327 C CA . GLU A 1 409 ? -15.576 -23.928 26.790 1.00 72.69 409 GLU A CA 1
ATOM 3328 C C . GLU A 1 409 ? -15.973 -22.571 26.181 1.00 72.69 409 GLU A C 1
ATOM 3330 O O . GLU A 1 409 ? -15.277 -22.062 25.308 1.00 72.69 409 GLU A O 1
ATOM 3335 N N . CYS A 1 410 ? -17.078 -21.960 26.624 1.00 82.81 410 CYS A N 1
ATOM 3336 C CA . CYS A 1 410 ? -17.512 -20.647 26.144 1.00 82.81 410 CYS A CA 1
ATOM 3337 C C . CYS A 1 410 ? -18.128 -19.833 27.288 1.00 82.81 410 CYS A C 1
ATOM 3339 O O . CYS A 1 410 ? -19.296 -19.995 27.629 1.00 82.81 410 CYS A O 1
ATOM 3341 N N . TYR A 1 411 ? -17.321 -18.959 27.888 1.00 86.19 411 TYR A N 1
ATOM 3342 C CA . TYR A 1 411 ? -17.739 -18.042 28.949 1.00 86.19 411 TYR A CA 1
ATOM 3343 C C . TYR A 1 411 ? -18.426 -16.782 28.407 1.00 86.19 411 TYR A C 1
ATOM 3345 O O . TYR A 1 411 ? -19.422 -16.316 28.964 1.00 86.19 411 TYR A O 1
ATOM 3353 N N . LYS A 1 412 ? -17.872 -16.208 27.339 1.00 90.06 412 LYS A N 1
ATOM 3354 C CA . LYS A 1 412 ? -18.392 -15.004 26.687 1.00 90.06 412 LYS A CA 1
ATOM 3355 C C . LYS A 1 412 ? -18.212 -15.147 25.185 1.00 90.06 412 LYS A C 1
ATOM 3357 O O . LYS A 1 412 ? -17.166 -15.608 24.728 1.00 90.06 412 LYS A O 1
ATOM 3362 N N . ARG A 1 413 ? -19.228 -14.757 24.428 1.00 92.12 413 ARG A N 1
ATOM 3363 C CA . ARG A 1 413 ? -19.214 -14.731 22.968 1.00 92.12 413 ARG A CA 1
ATOM 3364 C C . ARG A 1 413 ? -19.568 -13.329 22.505 1.00 92.12 413 ARG A C 1
ATOM 3366 O O . ARG A 1 413 ? -20.589 -12.795 22.928 1.00 92.12 413 ARG A O 1
ATOM 3373 N N . ILE A 1 414 ? -18.729 -12.752 21.656 1.00 93.19 414 ILE A N 1
ATOM 3374 C CA . ILE A 1 414 ? -19.008 -11.500 20.955 1.00 93.19 414 ILE A CA 1
ATOM 3375 C C . ILE A 1 414 ? -19.107 -11.838 19.476 1.00 93.19 414 ILE A C 1
ATOM 3377 O O . ILE A 1 414 ? -18.153 -12.380 18.924 1.00 93.19 414 ILE A O 1
ATOM 3381 N N . SER A 1 415 ? -20.233 -11.540 18.842 1.00 93.19 415 SER A N 1
ATOM 3382 C CA . SER A 1 415 ? -20.426 -11.773 17.407 1.00 93.19 415 SER A CA 1
ATOM 3383 C C . SER A 1 415 ? -20.795 -10.489 16.687 1.00 93.19 415 SER A C 1
ATOM 3385 O O . SER A 1 415 ? -21.521 -9.641 17.216 1.00 93.19 415 SER A O 1
ATOM 3387 N N . PHE A 1 416 ? -20.272 -10.352 15.476 1.00 94.94 416 PHE A N 1
ATOM 3388 C CA . PHE A 1 416 ? -20.544 -9.234 14.593 1.00 94.94 416 PHE A CA 1
ATOM 3389 C C . PHE A 1 416 ? -20.581 -9.712 13.150 1.00 94.94 416 PHE A C 1
ATOM 3391 O O . PHE A 1 416 ? -19.717 -10.473 12.721 1.00 94.94 416 PHE A O 1
ATOM 3398 N N . ASN A 1 417 ? -21.568 -9.233 12.403 1.00 94.00 417 ASN A N 1
ATOM 3399 C CA . ASN A 1 417 ? -21.763 -9.608 11.016 1.00 94.00 417 ASN A CA 1
ATOM 3400 C C . ASN A 1 417 ? -21.897 -8.374 10.120 1.00 94.00 417 ASN A C 1
ATOM 3402 O O . ASN A 1 417 ? -22.482 -7.356 10.504 1.00 94.00 417 ASN A O 1
ATOM 3406 N N . VAL A 1 418 ? -21.379 -8.501 8.906 1.00 93.06 418 VAL A N 1
ATOM 3407 C CA . VAL A 1 418 ? -21.485 -7.514 7.831 1.00 93.06 418 VAL A CA 1
ATOM 3408 C C . VAL A 1 418 ? -22.121 -8.211 6.640 1.00 93.06 418 VAL A C 1
ATOM 3410 O O . VAL A 1 418 ? -21.698 -9.307 6.282 1.00 93.06 418 VAL A O 1
ATOM 3413 N N . LYS A 1 419 ? -23.147 -7.595 6.052 1.00 91.44 419 LYS A N 1
ATOM 3414 C CA . LYS A 1 419 ? -23.834 -8.134 4.873 1.00 91.44 419 LYS A CA 1
ATOM 3415 C C . LYS A 1 419 ? -23.857 -7.116 3.749 1.00 91.44 419 LYS A C 1
ATOM 3417 O O . LYS A 1 419 ? -24.339 -6.001 3.953 1.00 91.44 419 LYS A O 1
ATOM 3422 N N . GLY A 1 420 ? -23.367 -7.490 2.578 1.00 86.25 420 GLY A N 1
ATOM 3423 C CA . GLY A 1 420 ? -23.467 -6.723 1.343 1.00 86.25 420 GLY A CA 1
ATOM 3424 C C . GLY A 1 420 ? -24.623 -7.211 0.474 1.00 86.25 420 GLY A C 1
ATOM 3425 O O . GLY A 1 420 ? -24.896 -8.404 0.402 1.00 86.25 420 GLY A O 1
ATOM 3426 N N . ASN A 1 421 ? -25.292 -6.294 -0.224 1.00 82.12 421 ASN A N 1
ATOM 3427 C CA . ASN A 1 421 ? -26.236 -6.675 -1.284 1.00 82.12 421 ASN A CA 1
ATOM 3428 C C . ASN A 1 421 ? -25.512 -7.032 -2.594 1.00 82.12 421 ASN A C 1
ATOM 3430 O O . ASN A 1 421 ? -26.052 -7.749 -3.432 1.00 82.12 421 ASN A O 1
ATOM 3434 N N . LYS A 1 422 ? -24.263 -6.574 -2.726 1.00 83.31 422 LYS A N 1
ATOM 3435 C CA . LYS A 1 422 ? -23.268 -6.994 -3.717 1.00 83.31 422 LYS A CA 1
ATOM 3436 C C . LYS A 1 422 ? -22.091 -7.664 -2.989 1.00 83.31 422 LYS A C 1
ATOM 3438 O O . LYS A 1 422 ? -21.946 -7.438 -1.781 1.00 83.31 422 LYS A O 1
ATOM 3443 N N . PRO A 1 423 ? -21.263 -8.466 -3.684 1.00 85.12 423 PRO A N 1
ATOM 3444 C CA . PRO A 1 423 ? -20.034 -9.009 -3.110 1.00 85.12 423 PRO A CA 1
ATOM 3445 C C . PRO A 1 423 ? -19.175 -7.902 -2.483 1.00 85.12 423 PRO A C 1
ATOM 3447 O O . PRO A 1 423 ? -18.942 -6.863 -3.102 1.00 85.12 423 PRO A O 1
ATOM 3450 N N . LEU A 1 424 ? -18.736 -8.104 -1.241 1.00 87.62 424 LEU A N 1
ATOM 3451 C CA . LEU A 1 424 ? -17.924 -7.147 -0.497 1.00 87.62 424 LEU A CA 1
ATOM 3452 C C . LEU A 1 424 ? -16.469 -7.212 -0.975 1.00 87.62 424 LEU A C 1
ATOM 3454 O O . LEU A 1 424 ? -15.824 -8.265 -0.950 1.00 87.62 424 LEU A O 1
ATOM 3458 N N . ASN A 1 425 ? -15.921 -6.058 -1.348 1.00 84.81 425 ASN A N 1
ATOM 3459 C CA . ASN A 1 425 ? -14.541 -5.940 -1.805 1.00 84.81 425 ASN A CA 1
ATOM 3460 C C . ASN A 1 425 ? -13.634 -5.460 -0.670 1.00 84.81 425 ASN A C 1
ATOM 3462 O O . ASN A 1 425 ? -13.810 -4.364 -0.137 1.00 84.81 425 ASN A O 1
ATOM 3466 N N . VAL A 1 426 ? -12.628 -6.258 -0.321 1.00 84.75 426 VAL A N 1
ATOM 3467 C CA . VAL A 1 426 ? -11.644 -5.941 0.733 1.00 84.75 426 VAL A CA 1
ATOM 3468 C C . VAL A 1 426 ? -10.204 -5.942 0.218 1.00 84.75 426 VAL A C 1
ATOM 3470 O O . VAL A 1 426 ? -9.274 -5.625 0.964 1.00 84.75 426 VAL A O 1
ATOM 3473 N N . SER A 1 427 ? -9.993 -6.259 -1.063 1.00 76.75 427 SER A N 1
ATOM 3474 C CA . SER A 1 427 ? -8.680 -6.231 -1.705 1.00 76.75 427 SER A CA 1
ATOM 3475 C C . SER A 1 427 ? -8.749 -5.862 -3.190 1.00 76.75 427 SER A C 1
ATOM 3477 O O . SER A 1 427 ? -9.727 -6.152 -3.870 1.00 76.75 427 SER A O 1
ATOM 3479 N N . TYR A 1 428 ? -7.662 -5.277 -3.709 1.00 70.81 428 TYR A N 1
ATOM 3480 C CA . TYR A 1 428 ? -7.535 -4.890 -5.121 1.00 70.81 428 TYR A CA 1
ATOM 3481 C C . TYR A 1 428 ? -7.707 -6.083 -6.076 1.00 70.81 428 TYR A C 1
ATOM 3483 O O . TYR A 1 428 ? -8.323 -5.950 -7.125 1.00 70.81 428 TYR A O 1
ATOM 3491 N N . TYR A 1 429 ? -7.230 -7.267 -5.678 1.00 65.69 429 TYR A N 1
ATOM 3492 C CA . TYR A 1 429 ? -7.296 -8.476 -6.503 1.00 65.69 429 TYR A CA 1
ATOM 3493 C C . TYR A 1 429 ? -8.731 -8.922 -6.817 1.00 65.69 429 TYR A C 1
ATOM 3495 O O . TYR A 1 429 ? -8.957 -9.467 -7.890 1.00 65.69 429 TYR A O 1
ATOM 3503 N N . GLN A 1 430 ? -9.693 -8.660 -5.923 1.00 70.50 430 GLN A N 1
ATOM 3504 C CA . GLN A 1 430 ? -11.111 -8.950 -6.181 1.00 70.50 430 GLN A CA 1
ATOM 3505 C C . GLN A 1 430 ? -11.704 -8.028 -7.261 1.00 70.50 430 GLN A C 1
ATOM 3507 O O . GLN A 1 430 ? -12.655 -8.400 -7.936 1.00 70.50 430 GLN A O 1
ATOM 3512 N N . VAL A 1 431 ? -11.142 -6.825 -7.422 1.00 65.44 431 VAL A N 1
ATOM 3513 C CA . VAL A 1 431 ? -11.639 -5.791 -8.344 1.00 65.44 431 VAL A CA 1
ATOM 3514 C C . VAL A 1 431 ? -11.016 -5.919 -9.735 1.00 65.44 431 VAL A C 1
ATOM 3516 O O . VAL A 1 431 ? -11.669 -5.604 -10.722 1.00 65.44 431 VAL A O 1
ATOM 3519 N N . GLU A 1 432 ? -9.764 -6.369 -9.830 1.00 58.19 432 GLU A N 1
ATOM 3520 C CA . GLU A 1 432 ? -9.068 -6.559 -11.113 1.00 58.19 432 GLU A CA 1
ATOM 3521 C C . GLU A 1 432 ? -9.550 -7.814 -11.863 1.00 58.19 432 GLU A C 1
ATOM 3523 O O . GLU A 1 432 ? -9.536 -7.849 -13.092 1.00 58.19 432 GLU A O 1
ATOM 3528 N N . PHE A 1 433 ? -10.050 -8.810 -11.125 1.00 51.50 433 PHE A N 1
ATOM 3529 C CA . PHE A 1 433 ? -10.651 -10.034 -11.658 1.00 51.50 433 PHE A CA 1
ATOM 3530 C C . PHE A 1 433 ? -12.031 -10.263 -11.026 1.00 51.50 433 PHE A C 1
ATOM 3532 O O . PHE A 1 433 ? -12.195 -11.201 -10.240 1.00 51.50 433 PHE A O 1
ATOM 3539 N N . PRO A 1 434 ? -13.033 -9.411 -11.311 1.00 46.75 434 PRO A N 1
ATOM 3540 C CA . PRO A 1 434 ? -14.373 -9.651 -10.805 1.00 46.75 434 PRO A CA 1
ATOM 3541 C C . PRO A 1 434 ? -14.880 -10.971 -11.397 1.00 46.75 434 PRO A C 1
ATOM 3543 O O . PRO A 1 434 ? -14.694 -11.226 -12.592 1.00 46.75 434 PRO A O 1
ATOM 3546 N N . LYS A 1 435 ? -15.556 -11.804 -10.591 1.00 39.00 435 LYS A N 1
ATOM 3547 C CA . LYS A 1 435 ? -16.463 -12.805 -11.164 1.00 39.00 435 LYS A CA 1
ATOM 3548 C C . LYS A 1 435 ? -17.410 -12.030 -12.069 1.00 39.00 435 LYS A C 1
ATOM 3550 O O . LYS A 1 435 ? -18.158 -11.181 -11.582 1.00 39.00 435 LYS A O 1
ATOM 3555 N N . ALA A 1 436 ? -17.327 -12.269 -13.377 1.00 33.34 436 ALA A N 1
ATOM 3556 C CA . ALA A 1 436 ? -18.384 -11.846 -14.272 1.00 33.34 436 ALA A CA 1
ATOM 3557 C C . ALA A 1 436 ? -19.683 -12.401 -13.680 1.00 33.34 436 ALA A C 1
ATOM 3559 O O . ALA A 1 436 ? -19.753 -13.595 -13.376 1.00 33.34 436 ALA A O 1
ATOM 3560 N N . GLU A 1 437 ? -20.675 -11.539 -13.453 1.00 33.47 437 GLU A N 1
ATOM 3561 C CA . GLU A 1 437 ? -22.031 -12.035 -13.266 1.00 33.47 437 GLU A CA 1
ATOM 3562 C C . GLU A 1 437 ? -22.301 -12.990 -14.436 1.00 33.47 437 GLU A C 1
ATOM 3564 O O . GLU A 1 437 ? -21.992 -12.628 -15.579 1.00 33.47 437 GLU A O 1
ATOM 3569 N N . PRO A 1 438 ? -22.832 -14.201 -14.210 1.00 31.31 438 PRO A N 1
ATOM 3570 C CA . PRO A 1 438 ? -23.522 -14.882 -15.283 1.00 31.31 438 PRO A CA 1
ATOM 3571 C C . PRO A 1 438 ? -24.718 -13.989 -15.622 1.00 31.31 438 PRO A C 1
ATOM 3573 O O . PRO A 1 438 ? -25.778 -14.087 -15.012 1.00 31.31 438 PRO A O 1
ATOM 3576 N N . GLN A 1 439 ? -24.516 -13.035 -16.532 1.00 33.12 439 GLN A N 1
ATOM 3577 C CA . GLN A 1 439 ? -25.624 -12.476 -17.273 1.00 33.12 439 GLN A CA 1
ATOM 3578 C C . GLN A 1 439 ? -26.182 -13.651 -18.058 1.00 33.12 439 GLN A C 1
ATOM 3580 O O . GLN A 1 439 ? -25.471 -14.292 -18.835 1.00 33.12 439 GLN A O 1
ATOM 3585 N N . ASP A 1 440 ? -27.431 -13.978 -17.754 1.00 35.25 440 ASP A N 1
ATOM 3586 C CA . ASP A 1 440 ? -28.273 -14.800 -18.598 1.00 35.25 440 ASP A CA 1
ATOM 3587 C C . ASP A 1 440 ? -28.245 -14.197 -20.012 1.00 35.25 440 ASP A C 1
ATOM 3589 O O . ASP A 1 440 ? -29.033 -13.313 -20.340 1.00 35.25 440 ASP A O 1
ATOM 3593 N N . ASP A 1 441 ? -27.329 -14.669 -20.860 1.00 31.14 441 ASP A N 1
ATOM 3594 C CA . ASP A 1 441 ? -27.412 -14.510 -22.311 1.00 31.14 441 ASP A CA 1
ATOM 3595 C C . ASP A 1 441 ? -28.499 -15.470 -22.820 1.00 31.14 441 ASP A C 1
ATOM 3597 O O . ASP A 1 441 ? -28.263 -16.436 -23.551 1.00 31.14 441 ASP A O 1
ATOM 3601 N N . GLU A 1 442 ? -29.733 -15.210 -22.391 1.00 32.81 442 GLU A N 1
ATOM 3602 C CA . GLU A 1 442 ? -30.929 -15.654 -23.079 1.00 32.81 442 GLU A CA 1
ATOM 3603 C C . GLU A 1 442 ? -31.234 -14.624 -24.177 1.00 32.81 442 GLU A C 1
ATOM 3605 O O . GLU A 1 442 ? -31.626 -13.493 -23.908 1.00 32.81 442 GLU A O 1
ATOM 3610 N N . LEU A 1 443 ? -31.087 -15.073 -25.428 1.00 34.00 443 LEU A N 1
ATOM 3611 C CA . LEU A 1 443 ? -31.794 -14.574 -26.615 1.00 34.00 443 LEU A CA 1
ATOM 3612 C C . LEU A 1 443 ? -31.476 -13.134 -27.065 1.00 34.00 443 LEU A C 1
ATOM 3614 O O . LEU A 1 443 ? -32.130 -12.200 -26.633 1.00 34.00 443 LEU A O 1
ATOM 3618 N N . VAL A 1 444 ? -30.620 -12.987 -28.087 1.00 31.25 444 VAL A N 1
ATOM 3619 C CA . VAL A 1 444 ? -31.040 -12.582 -29.453 1.00 31.25 444 VAL A CA 1
ATOM 3620 C C . VAL A 1 444 ? -29.983 -13.085 -30.445 1.00 31.25 444 VAL A C 1
ATOM 3622 O O . VAL A 1 444 ? -29.005 -12.409 -30.755 1.00 31.25 444 VAL A O 1
ATOM 3625 N N . ALA A 1 445 ? -30.190 -14.291 -30.968 1.00 35.62 445 ALA A N 1
ATOM 3626 C CA . ALA A 1 445 ? -29.645 -14.680 -32.261 1.00 35.62 445 ALA A CA 1
ATOM 3627 C C . ALA A 1 445 ? -30.770 -14.512 -33.288 1.00 35.62 445 ALA A C 1
ATOM 3629 O O . ALA A 1 445 ? -31.473 -15.469 -33.585 1.00 35.62 445 ALA A O 1
ATOM 3630 N N . GLU A 1 446 ? -30.957 -13.298 -33.803 1.00 29.97 446 GLU A N 1
ATOM 3631 C CA . GLU A 1 446 ? -31.780 -13.064 -34.991 1.00 29.97 446 GLU A CA 1
ATOM 3632 C C . GLU A 1 446 ? -31.043 -12.136 -35.965 1.00 29.97 446 GLU A C 1
ATOM 3634 O O . GLU A 1 446 ? -30.805 -10.960 -35.709 1.00 29.97 446 GLU A O 1
ATOM 3639 N N . GLU A 1 447 ? -30.627 -12.772 -37.062 1.00 31.56 447 GLU A N 1
ATOM 3640 C CA . GLU A 1 447 ? -30.683 -12.294 -38.444 1.00 31.56 447 GLU A CA 1
ATOM 3641 C C . GLU A 1 447 ? -30.153 -10.893 -38.774 1.00 31.56 447 GLU A C 1
ATOM 3643 O O . GLU A 1 447 ? -30.833 -9.892 -38.601 1.00 31.56 447 GLU A O 1
ATOM 3648 N N . CYS A 1 448 ? -29.003 -10.854 -39.458 1.00 27.48 448 CYS A N 1
ATOM 3649 C CA . CYS A 1 448 ? -28.793 -9.961 -40.605 1.00 27.48 448 CYS A CA 1
ATOM 3650 C C . CYS A 1 448 ? -27.682 -10.518 -41.520 1.00 27.48 448 CYS A C 1
ATOM 3652 O O . CYS A 1 448 ? -26.584 -9.975 -41.623 1.00 27.48 448 CYS A O 1
ATOM 3654 N N . PHE A 1 449 ? -27.979 -11.626 -42.204 1.00 28.66 449 PHE A N 1
ATOM 3655 C CA . PHE A 1 449 ? -27.361 -11.972 -43.487 1.00 28.66 449 PHE A CA 1
ATOM 3656 C C . PHE A 1 449 ? -28.477 -11.991 -44.531 1.00 28.66 449 PHE A C 1
ATOM 3658 O O . PHE A 1 449 ? -29.385 -12.809 -44.424 1.00 28.66 449 PHE A O 1
ATOM 3665 N N . GLY A 1 450 ? -28.401 -11.129 -45.549 1.00 27.67 450 GLY A N 1
ATOM 3666 C CA . GLY A 1 450 ? -29.288 -11.244 -46.708 1.00 27.67 450 GLY A CA 1
ATOM 3667 C C . GLY A 1 450 ? -29.534 -9.963 -47.496 1.00 27.67 450 GLY A C 1
ATOM 3668 O O . GLY A 1 450 ? -30.545 -9.314 -47.299 1.00 27.67 450 GLY A O 1
ATOM 3669 N N . ASN A 1 451 ? -28.606 -9.672 -48.408 1.00 28.84 451 ASN A N 1
ATOM 3670 C CA . ASN A 1 451 ? -28.827 -9.322 -49.817 1.00 28.84 451 ASN A CA 1
ATOM 3671 C C . ASN A 1 451 ? -29.863 -8.269 -50.281 1.00 28.84 451 ASN A C 1
ATOM 3673 O O . ASN A 1 451 ? -31.058 -8.369 -50.048 1.00 28.84 451 ASN A O 1
ATOM 3677 N N . GLU A 1 452 ? -29.331 -7.436 -51.190 1.00 31.08 452 GLU A N 1
ATOM 3678 C CA . GLU A 1 452 ? -29.929 -6.926 -52.438 1.00 31.08 452 GLU A CA 1
ATOM 3679 C C . GLU A 1 452 ? -31.044 -5.867 -52.373 1.00 31.08 452 GLU A C 1
ATOM 3681 O O . GLU A 1 452 ? -32.190 -6.164 -52.074 1.00 31.08 452 GLU A O 1
ATOM 3686 N N . SER A 1 453 ? -30.744 -4.670 -52.901 1.00 29.62 453 SER A N 1
ATOM 3687 C CA . SER A 1 453 ? -31.351 -4.231 -54.172 1.00 29.62 453 SER A CA 1
ATOM 3688 C C . SER A 1 453 ? -30.711 -2.950 -54.723 1.00 29.62 453 SER A C 1
ATOM 3690 O O . SER A 1 453 ? -30.530 -1.959 -54.021 1.00 29.62 453 SER A O 1
ATOM 3692 N N . ILE A 1 454 ? -30.397 -3.018 -56.013 1.00 36.69 454 ILE A N 1
ATOM 3693 C CA . ILE A 1 454 ? -30.028 -1.949 -56.949 1.00 36.69 454 ILE A CA 1
ATOM 3694 C C . ILE A 1 454 ? -31.305 -1.152 -57.328 1.00 36.69 454 ILE A C 1
ATOM 3696 O O . ILE A 1 454 ? -32.391 -1.727 -57.263 1.00 36.69 454 ILE A O 1
ATOM 3700 N N . ILE A 1 455 ? -31.125 0.066 -57.879 1.00 39.81 455 ILE A N 1
ATOM 3701 C CA . ILE A 1 455 ? -32.071 0.907 -58.672 1.00 39.81 455 ILE A CA 1
ATOM 3702 C C . ILE A 1 455 ? -32.950 1.823 -57.781 1.00 39.81 455 ILE A C 1
ATOM 3704 O O . ILE A 1 455 ? -33.593 1.325 -56.866 1.00 39.81 455 ILE A O 1
ATOM 3708 N N . ASP A 1 456 ? -33.019 3.157 -57.909 1.00 38.34 456 ASP A N 1
ATOM 3709 C CA . ASP A 1 456 ? -32.775 4.127 -59.004 1.00 38.34 456 ASP A CA 1
ATOM 3710 C C . ASP A 1 456 ? -31.786 5.255 -58.636 1.00 38.34 456 ASP A C 1
ATOM 3712 O O . ASP A 1 456 ? -31.758 5.673 -57.451 1.00 38.34 456 ASP A O 1
#